Protein AF-A0A978VN31-F1 (afdb_monomer_lite)

Secondary structure (DSSP, 8-state):
----PPP----SSS-----HHHHHH--SHHHHHHHHSS-TTS-SS-IIIIIHHHHHHHHHTT--HHHHHHHHHHTHHHHTTSTTHHHHHHHHHHHHHHHHHTTTS-HHHHHHHHHHHHHHHHHHHHHHHT-THHHHHHHHHHTHHHHHHHHHHHHHHHHHHHHHHHHTSS--------------SS---HHHHHHHHTT---HHHHHHHTTT----GGGTHHHHHHHHHHHHTT--HHHHHHHHHH-GGGGGS-IIIIIHHHHHHHIIIIITTTHHHHHHHH-GGGGTS-IIIIIHHHHHHHHHHH-SHHHHHHHHHH-GGGGTS-HHHHHHHHHHHHHHTT--HHHHHHHHHH-GGGGGS-HHHHHHHHHHHHHTT--TTSHHHHHHHHHHHTS-HHHHHHHHHHHHHTT--HHHHHHHHHH-GGGGGS-HHHHHHHHHIIIIIS---HHHHHH-GGGGGS-IIIIIHHHHHHHHHHHHTTSS-TT--HHHHHHS-HHHHIIIIIGGGTTT-TTHHHHHH-------

Foldseek 3Di:
DDDDDDDDDDDDDDPDPPPVPCVVHVPDLVSVLVVVLDDCVLPDPDCVVRVVVVLVVCVVSPNQLVSSLVSLVVCVVVQPPDPPSVVVSVVVSCVSVVVRPVPPDDPVVVVVVVCVVVVVVVVVVCVVVVDPCVVCVCCVPPPVVVVVVVVVVVVVVVVVVVVVVVVVVPPDDDDDDDDDDDDDPPDQAPQLVCLCPVLVEDSVLSVVLCVVDHDDPVPPVQLNVLVVVVVVQVQDSVLSNLLCSVPVCSSVDDCPPAVVVLLVVCVVLPCGDPNSSLLCSVPVLSSVDDVPPAQVVLLVVLCVLLVDSVLSSQLCSVPVCSSVDPCVVQQVLQLVVLVVLPADSVLSSVCSSPPVVLRRADNVLLNVLLVVLVVLVDHNDDNLSSVSSSLSRVDDPVLLVVLVVLVVVLVDDPVLVSLLCSVGVCLSSDDSVLVVVLSCCVCVVVVDDPVLCSVCSCSSVDDCQLQLVLLVQLVVVCVVLVVDPPPPPSSVLSPDDPVVNCVPRNPVCCVVPVCSVVSSVPRDPDDD

Radius of gyration: 32.2 Å; chains: 1; bounding box: 57×56×111 Å

Sequence (528 aa):
MSNSRILYRSLGFQIKPSYEIPKKYLKTQERVAASVKRPSWLLTSNLEAKLVPNMELLVREGVSDKVVAQFLLSQARMLMKEEGQMALCIKTVKQFVLQSVIQSCSEKKIRRMVDFYMKTAKLELEYIISSPKLINYSFERRIRPRYQVLKLAMQLKNLLSLLQKRFLATSATLSTTSATSQPNPSSSSFTVHFLVNSCGLPLEVALSASKTIQLDRNNAQKPQSLLSFLKSYKFNDTQIAKLISKRPSTLQSRIHNNLGPKFQFLIENGFGGELLPKLILSNTEILSRSLGSHIKPTYKLLKKFLKTEESVVVSVKRASWLLTMDAKAKLVPIMELFVREGVPDERVTHLLLSQPRTFVQNVDRMAVCIKTVKEFGFQPGYSMFTEAVRVKSSMSDSTWNKKVQVFKDLGWSEQDIAYAFVRSPRFLACSEEKIRTTMDFYVNTMKLELKKIVSFPKLFNYSIETRVRPRYRVLKVLVSKGLIKHDIKPVWVFQQTETRFLDNFVLKYVGDVPNLLEIYNAAETKAI

Organism: NCBI:txid714518

InterPro domains:
  IPR003690 Transcription termination factor, mitochondrial/chloroplastic [PF02536] (101-167)
  IPR003690 Transcription termination factor, mitochondrial/chloroplastic [PF02536] (227-438)
  IPR003690 Transcription termination factor, mitochondrial/chloroplastic [PTHR13068] (186-509)
  IPR003690 Transcription termination factor, mitochondrial/chloroplastic [SM00733] (33-64)
  IPR003690 Transcription termination factor, mitochondrial/chloroplastic [SM00733] (93-124)
  IP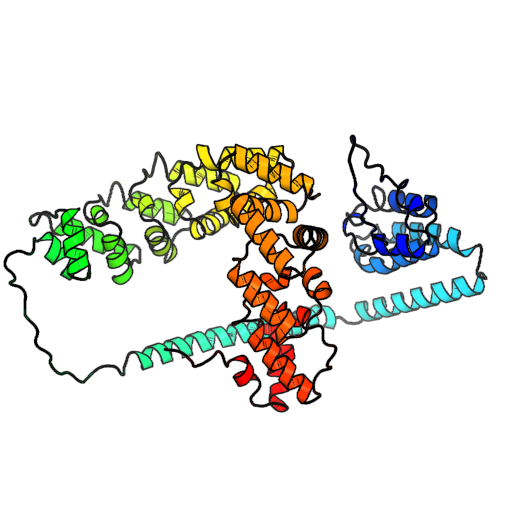R003690 Transcription termination factor, mitochondrial/chloroplastic [SM00733] (125-157)
  IPR003690 Transcription termination factor, mitochondrial/chloroplastic [SM00733] (241-272)
  IPR003690 Transcription termination factor, mitochondrial/chloroplastic [SM00733] (277-308)
  IPR003690 Transcription termination factor, mitochondrial/chloroplastic [SM00733] (313-344)
  IPR003690 Transcription termination factor, mitochondrial/chloroplastic [SM00733] (349-379)
  IPR003690 Transcription termination factor, mitochondrial/chloroplastic [SM00733] (383-413)
  IPR003690 Transcription termination factor, mitochondrial/chloroplastic [SM00733] (418-449)
  IPR003690 Transcription termination factor, mitochondrial/chloroplastic [SM00733] (450-481)
  IPR038538 MTERF superfamily, mitochondrial/chloroplastic [G3DSA:1.25.70.10] (1-177)
  IPR038538 MTERF superfamily, mitochondrial/chloroplastic [G3DSA:1.25.70.10] (293-513)

pLDDT: mean 72.79, std 25.48, range [21.92, 98.19]

Structure (mmCIF, N/CA/C/O backbone):
data_AF-A0A978VN31-F1
#
_entry.id   AF-A0A978VN31-F1
#
loop_
_atom_site.group_PDB
_atom_site.id
_atom_site.type_symbol
_atom_site.label_atom_id
_atom_site.label_alt_id
_atom_site.label_comp_id
_atom_site.label_asym_id
_atom_site.label_entity_id
_atom_site.label_seq_id
_atom_site.pdbx_PDB_ins_code
_atom_site.Cartn_x
_atom_site.Cartn_y
_atom_site.Cartn_z
_atom_site.occupancy
_atom_site.B_iso_or_equiv
_atom_site.auth_seq_id
_atom_site.auth_comp_id
_atom_site.auth_asym_id
_atom_site.auth_atom_id
_atom_site.pdbx_PDB_model_num
ATOM 1 N N . MET A 1 1 ? -17.255 18.767 32.592 1.00 24.97 1 MET A N 1
ATOM 2 C CA . MET A 1 1 ? -16.195 18.535 33.608 1.00 24.97 1 MET A CA 1
ATOM 3 C C . MET A 1 1 ? -16.138 17.027 33.864 1.00 24.97 1 MET A C 1
ATOM 5 O O . MET A 1 1 ? -17.179 16.470 34.142 1.00 24.97 1 MET A O 1
ATOM 9 N N . SER A 1 2 ? -15.074 16.244 33.684 1.00 21.92 2 SER A N 1
ATOM 10 C CA . SER A 1 2 ? -13.632 16.448 33.821 1.00 21.92 2 SER A CA 1
ATOM 11 C C . SER A 1 2 ? -12.879 15.635 32.748 1.00 21.92 2 SER A C 1
ATOM 13 O O . SER A 1 2 ? -13.061 14.428 32.613 1.00 21.92 2 SER A O 1
ATOM 15 N N . ASN A 1 3 ? -12.040 16.329 31.977 1.00 29.91 3 ASN A N 1
ATOM 16 C CA . ASN A 1 3 ? -11.033 15.770 31.079 1.00 29.91 3 ASN A CA 1
ATOM 17 C C . ASN A 1 3 ? -9.716 15.656 31.860 1.00 29.91 3 ASN A C 1
ATOM 19 O O . ASN A 1 3 ? -9.282 16.647 32.440 1.00 29.91 3 ASN A O 1
ATOM 23 N N . SER A 1 4 ? -9.043 14.506 31.835 1.00 23.36 4 SER A N 1
ATOM 24 C CA . SER A 1 4 ? -7.648 14.389 32.285 1.00 23.36 4 SER A CA 1
ATOM 25 C C . SER A 1 4 ? -6.810 13.641 31.243 1.00 23.36 4 SER A C 1
ATOM 27 O O . SER A 1 4 ? -6.730 12.415 31.209 1.00 23.36 4 SER A O 1
ATOM 29 N N . ARG A 1 5 ? -6.194 14.422 30.346 1.00 34.38 5 ARG A N 1
ATOM 30 C CA . ARG A 1 5 ? -5.061 14.023 29.496 1.00 34.38 5 ARG A CA 1
ATOM 31 C C . ARG A 1 5 ? -3.780 14.504 30.181 1.00 34.38 5 ARG A C 1
ATOM 33 O O . ARG A 1 5 ? -3.718 15.659 30.583 1.00 34.38 5 ARG A O 1
ATOM 40 N N . ILE A 1 6 ? -2.775 13.638 30.291 1.00 28.80 6 ILE A N 1
ATOM 41 C CA . ILE A 1 6 ? -1.418 13.994 30.730 1.00 28.80 6 ILE A CA 1
ATOM 42 C C . ILE A 1 6 ? -0.549 14.154 29.472 1.00 28.80 6 ILE A C 1
ATOM 44 O O . ILE A 1 6 ? -0.502 13.252 28.636 1.00 28.80 6 ILE A O 1
ATOM 48 N N . LEU A 1 7 ? 0.089 15.319 29.339 1.00 28.64 7 LEU A N 1
ATOM 49 C CA . LEU A 1 7 ? 1.078 15.699 28.322 1.00 28.64 7 LEU A CA 1
ATOM 50 C C . LEU A 1 7 ? 2.482 15.591 28.950 1.00 28.64 7 LEU A C 1
ATOM 52 O O . LEU A 1 7 ? 2.652 16.012 30.090 1.00 28.64 7 LEU A O 1
ATOM 56 N N . TYR A 1 8 ? 3.487 15.081 28.227 1.00 32.72 8 TYR A N 1
ATOM 57 C CA . TYR A 1 8 ? 4.889 15.049 28.684 1.00 32.72 8 TYR A CA 1
ATOM 58 C C . TYR A 1 8 ? 5.801 15.834 27.715 1.00 32.72 8 TYR A C 1
ATOM 60 O O . TYR A 1 8 ? 5.738 15.618 26.505 1.00 32.72 8 TYR A O 1
ATOM 68 N N . ARG A 1 9 ? 6.652 16.726 28.255 1.00 25.14 9 ARG A N 1
ATOM 69 C CA . ARG A 1 9 ? 7.797 17.406 27.597 1.00 25.14 9 ARG A CA 1
ATOM 70 C C . ARG A 1 9 ? 9.112 16.799 28.121 1.00 25.14 9 ARG A C 1
ATOM 72 O O . ARG A 1 9 ? 9.164 16.428 29.289 1.00 25.14 9 ARG A O 1
ATOM 79 N N . SER A 1 10 ? 10.163 16.728 27.295 1.00 26.11 10 SER A N 1
ATOM 80 C CA . SER A 1 10 ? 11.510 16.272 27.693 1.00 26.11 10 SER A CA 1
ATOM 81 C C . SER A 1 10 ? 12.504 17.428 27.813 1.00 26.11 10 SER A C 1
ATOM 83 O O . SER A 1 10 ? 12.541 18.276 26.923 1.00 26.11 10 SER A O 1
ATOM 85 N N . LEU A 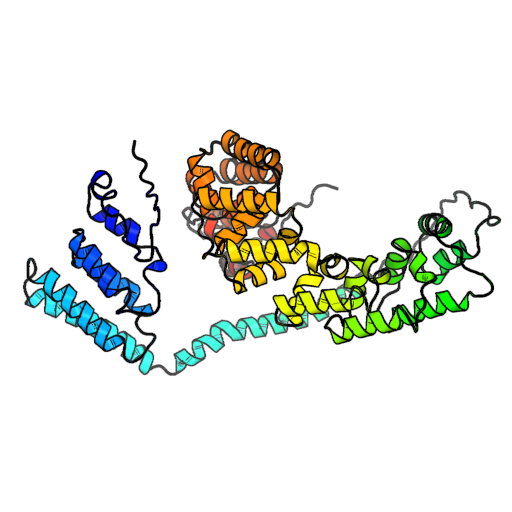1 11 ? 13.391 17.373 28.808 1.00 24.33 11 LEU A N 1
ATOM 86 C CA . LEU A 1 11 ? 14.685 18.062 28.800 1.00 24.33 11 LEU A CA 1
ATOM 87 C C . LEU A 1 11 ? 15.775 17.067 29.243 1.00 24.33 11 LEU A C 1
ATOM 89 O O . LEU A 1 11 ? 15.639 16.458 30.294 1.00 24.33 11 LEU A O 1
ATOM 93 N N . GLY A 1 12 ? 16.796 16.896 28.390 1.00 25.80 12 GLY A N 1
ATOM 94 C CA . GLY A 1 12 ? 18.155 16.384 28.653 1.00 25.80 12 GLY A CA 1
ATOM 95 C C . GLY A 1 12 ? 18.347 15.112 29.493 1.00 25.80 12 GLY A C 1
ATOM 96 O O . GLY A 1 12 ? 18.253 15.180 30.705 1.00 25.80 12 GLY A O 1
ATOM 97 N N . PHE A 1 13 ? 18.716 13.997 28.841 1.00 27.55 13 PHE A N 1
ATOM 98 C CA . PHE A 1 13 ? 19.448 12.792 29.316 1.00 27.55 13 PHE A CA 1
ATOM 99 C C . PHE A 1 13 ? 19.207 12.170 30.719 1.00 27.55 13 PHE A C 1
ATOM 101 O O . PHE A 1 13 ? 19.808 11.151 31.043 1.00 27.55 13 PHE A O 1
ATOM 108 N N . GLN A 1 14 ? 18.230 12.635 31.488 1.00 24.27 14 GLN A N 1
ATOM 109 C CA . GLN A 1 14 ? 17.563 11.922 32.571 1.00 24.27 14 GLN A CA 1
ATOM 110 C C . GLN A 1 14 ? 16.059 12.116 32.374 1.00 24.27 14 GLN A C 1
ATOM 112 O O . GLN A 1 14 ? 15.544 13.229 32.452 1.00 24.27 14 GLN A O 1
ATOM 117 N N . ILE A 1 15 ? 15.319 11.036 32.115 1.00 31.47 15 ILE A N 1
ATOM 118 C CA . ILE A 1 15 ? 13.853 11.096 32.093 1.00 31.47 15 ILE A CA 1
ATOM 119 C C . ILE A 1 15 ? 13.390 11.185 33.550 1.00 31.47 15 ILE A C 1
ATOM 121 O O . ILE A 1 15 ? 13.150 10.165 34.191 1.00 31.47 15 ILE A O 1
ATOM 125 N N . LYS A 1 16 ? 13.269 12.404 34.086 1.00 27.03 16 LYS A N 1
ATOM 126 C CA . LYS A 1 16 ? 12.446 12.645 35.274 1.00 27.03 16 LYS A CA 1
ATOM 127 C C . LYS A 1 16 ? 10.979 12.643 34.835 1.00 27.03 16 LYS A C 1
ATOM 129 O O . LYS A 1 16 ? 10.584 13.498 34.040 1.00 27.03 16 LYS A O 1
ATOM 134 N N . PRO A 1 17 ? 10.143 11.713 35.315 1.00 35.09 17 PRO A N 1
ATOM 135 C CA . PRO A 1 17 ? 8.710 11.829 35.119 1.00 35.09 17 PRO A CA 1
ATOM 136 C C . PRO A 1 17 ? 8.203 13.029 35.930 1.00 35.09 17 PRO A C 1
ATOM 138 O O . PRO A 1 17 ? 8.355 13.093 37.146 1.00 35.09 17 PRO A O 1
ATOM 141 N N . SER A 1 18 ? 7.623 14.010 35.241 1.00 31.25 18 SER A N 1
ATOM 142 C CA . SER A 1 18 ? 6.909 15.122 35.870 1.00 31.25 18 SER A CA 1
ATOM 143 C C . SER A 1 18 ? 5.663 14.570 36.583 1.00 31.25 18 SER A C 1
ATOM 145 O O . SER A 1 18 ? 4.620 14.350 35.965 1.00 31.25 18 SER A O 1
ATOM 147 N N . TYR A 1 19 ? 5.798 14.277 37.879 1.00 37.22 19 TYR A N 1
ATOM 148 C CA . TYR A 1 19 ? 4.722 13.820 38.773 1.00 37.22 19 TYR A CA 1
ATOM 149 C C . TYR A 1 19 ? 4.060 14.960 39.569 1.00 37.22 19 TYR A C 1
ATOM 151 O O . TYR A 1 19 ? 3.156 14.709 40.363 1.00 37.22 19 TYR A O 1
ATOM 159 N N . GLU A 1 20 ? 4.395 16.226 39.308 1.00 32.91 20 GLU A N 1
ATOM 160 C CA . GLU A 1 20 ? 3.710 17.353 39.968 1.00 32.91 20 GLU A CA 1
ATOM 161 C C . GLU A 1 20 ? 2.292 17.617 39.426 1.00 32.91 20 GLU A C 1
ATOM 163 O O . GLU A 1 20 ? 1.470 18.241 40.093 1.00 32.91 20 GLU A O 1
ATOM 168 N N . ILE A 1 21 ? 1.939 17.090 38.249 1.00 33.50 21 ILE A N 1
ATOM 169 C CA . ILE A 1 21 ? 0.628 17.343 37.623 1.00 33.50 21 ILE A CA 1
ATOM 170 C C . ILE A 1 21 ? -0.470 16.345 38.069 1.00 33.50 21 ILE A C 1
ATOM 172 O O . ILE A 1 21 ? -1.597 16.783 38.319 1.00 33.50 21 ILE A O 1
ATOM 176 N N . PRO A 1 22 ? -0.217 15.029 38.244 1.00 35.50 22 PRO A N 1
ATOM 177 C CA . PRO A 1 22 ? -1.240 14.071 38.685 1.00 35.50 22 PRO A CA 1
ATOM 178 C C . PRO A 1 22 ? -1.881 14.387 40.047 1.00 35.50 22 PRO A C 1
ATOM 180 O O . PRO A 1 22 ? -3.084 14.158 40.217 1.00 35.50 22 PRO A O 1
ATOM 183 N N . LYS A 1 23 ? -1.119 14.953 40.995 1.00 35.22 23 LYS A N 1
ATOM 184 C CA . LYS A 1 23 ? -1.600 15.267 42.355 1.00 35.22 23 LYS A CA 1
ATOM 185 C C . LYS A 1 23 ? -2.706 16.325 42.371 1.00 35.22 23 LYS A C 1
ATOM 187 O O . LYS A 1 23 ? -3.660 16.192 43.132 1.00 35.22 23 LYS A O 1
ATOM 192 N N . LYS A 1 24 ? -2.648 17.322 41.480 1.00 35.72 24 LYS A N 1
ATOM 193 C CA . LYS A 1 24 ? -3.636 18.414 41.430 1.00 35.72 24 LYS A CA 1
ATOM 194 C C . LYS A 1 24 ? -4.989 17.992 40.828 1.00 35.72 24 LYS A C 1
ATOM 196 O O . LYS A 1 24 ? -5.999 18.634 41.103 1.00 35.72 24 LYS A O 1
ATOM 201 N N . TYR A 1 25 ? -5.039 16.908 40.040 1.00 34.19 25 TYR A N 1
ATOM 202 C CA . TYR A 1 25 ? -6.221 16.572 39.225 1.00 34.19 25 TYR A CA 1
ATOM 203 C C . TYR A 1 25 ? -6.838 15.182 39.454 1.00 34.19 25 TYR A C 1
ATOM 205 O O . TYR A 1 25 ? -8.009 15.001 39.115 1.00 34.19 25 TYR A O 1
ATOM 213 N N . LEU A 1 26 ? -6.119 14.191 40.002 1.00 38.62 26 LEU A N 1
ATOM 214 C CA . LEU A 1 26 ? -6.627 12.805 40.036 1.00 38.62 26 LEU A CA 1
ATOM 215 C C . LEU A 1 26 ? -7.285 12.357 41.347 1.00 38.62 26 LEU A C 1
ATOM 217 O O . LEU A 1 26 ? -7.940 11.316 41.328 1.00 38.62 26 LEU A O 1
ATOM 221 N N . LYS A 1 27 ? -7.213 13.161 42.417 1.00 41.97 27 LYS A N 1
ATOM 222 C CA . LYS A 1 27 ? -7.945 13.071 43.707 1.00 41.97 27 LYS A CA 1
ATOM 223 C C . LYS A 1 27 ? -8.001 11.708 44.447 1.00 41.97 27 LYS A C 1
ATOM 225 O O . LYS A 1 27 ? -8.407 11.704 45.596 1.00 41.97 27 LYS A O 1
ATOM 230 N N . THR A 1 28 ? -7.612 10.570 43.860 1.00 46.59 28 THR A N 1
ATOM 231 C CA . THR A 1 28 ? -7.725 9.215 44.444 1.00 46.59 28 THR A CA 1
ATOM 232 C C . THR A 1 28 ? -6.612 8.282 43.943 1.00 46.59 28 THR A C 1
ATOM 234 O O . THR A 1 28 ? -6.262 8.292 42.757 1.00 46.59 28 THR A O 1
ATOM 237 N N . GLN A 1 29 ? -6.077 7.447 44.841 1.00 42.94 29 GLN A N 1
ATOM 238 C CA . GLN A 1 29 ? -4.960 6.517 44.588 1.00 42.94 29 GLN A CA 1
ATOM 239 C C . GLN A 1 29 ? -5.272 5.467 43.498 1.00 42.94 29 GLN A C 1
ATOM 241 O O . GLN A 1 29 ? -4.395 5.072 42.728 1.00 42.94 29 GLN A O 1
ATOM 246 N N . GLU A 1 30 ? -6.535 5.064 43.345 1.00 41.72 30 GLU A N 1
ATOM 247 C CA . GLU A 1 30 ? -6.965 4.049 42.366 1.00 41.72 30 GLU A CA 1
ATOM 248 C C . GLU A 1 30 ? -6.892 4.539 40.913 1.00 41.72 30 GLU A C 1
ATOM 250 O O . GLU A 1 30 ? -6.653 3.753 39.990 1.00 41.72 30 GLU A O 1
ATOM 255 N N . ARG A 1 31 ? -7.047 5.850 40.692 1.00 42.59 31 ARG A N 1
ATOM 256 C CA . ARG A 1 31 ? -6.961 6.460 39.355 1.00 42.59 31 ARG A CA 1
ATOM 257 C C . ARG A 1 31 ? -5.521 6.590 38.866 1.00 42.59 31 ARG A C 1
ATOM 259 O O . ARG A 1 31 ? -5.285 6.463 37.665 1.00 42.59 31 ARG A O 1
ATOM 266 N N . VAL A 1 32 ? -4.572 6.765 39.785 1.00 44.03 32 VAL A N 1
ATOM 267 C CA . VAL A 1 32 ? -3.129 6.708 39.500 1.00 44.03 32 VAL A CA 1
ATOM 268 C C . VAL A 1 32 ? -2.705 5.265 39.193 1.00 44.03 32 VAL A C 1
ATOM 270 O O . VAL A 1 32 ? -1.976 5.023 38.239 1.00 44.03 32 VAL A O 1
ATOM 273 N N . ALA A 1 33 ? -3.246 4.270 39.902 1.00 42.09 33 ALA A N 1
ATOM 274 C CA . ALA A 1 33 ? -2.972 2.858 39.615 1.00 42.09 33 ALA A CA 1
ATOM 275 C C . ALA A 1 33 ? -3.532 2.386 38.253 1.00 42.09 33 ALA A C 1
ATOM 277 O O . ALA A 1 33 ? -2.932 1.557 37.561 1.00 42.09 33 ALA A O 1
ATOM 278 N N . ALA A 1 34 ? -4.686 2.913 37.831 1.00 42.12 34 ALA A N 1
ATOM 279 C CA . ALA A 1 34 ? -5.327 2.544 36.568 1.00 42.12 34 ALA A CA 1
ATOM 280 C C . ALA A 1 34 ? -4.577 3.048 35.318 1.00 42.12 34 ALA A C 1
ATOM 282 O O . ALA A 1 34 ? -4.634 2.389 34.274 1.00 42.12 34 ALA A O 1
ATOM 283 N N . SER A 1 35 ? -3.854 4.170 35.407 1.00 40.75 35 SER A N 1
ATOM 284 C CA . SER A 1 35 ? -3.041 4.709 34.305 1.00 40.75 35 SER A CA 1
ATOM 285 C C . SER A 1 35 ? -1.713 3.961 34.113 1.00 40.75 35 SER A C 1
ATOM 287 O O . SER A 1 35 ? -1.166 3.967 33.009 1.00 40.75 35 SER A O 1
ATOM 289 N N . VAL A 1 36 ? -1.245 3.242 35.140 1.00 41.97 36 VAL A N 1
ATOM 290 C CA . VAL A 1 36 ? -0.005 2.438 35.128 1.00 41.97 36 VAL A CA 1
ATOM 291 C C . VAL A 1 36 ? -0.245 0.983 34.681 1.00 41.97 36 VAL A C 1
ATOM 293 O O . VAL A 1 36 ? 0.671 0.313 34.220 1.00 41.97 36 VAL A O 1
ATOM 296 N N . LYS A 1 37 ? -1.491 0.484 34.695 1.00 39.62 37 LYS A N 1
ATOM 297 C CA . LYS A 1 37 ? -1.844 -0.921 34.368 1.00 39.62 37 LYS A CA 1
ATOM 298 C C . LYS A 1 37 ? -1.571 -1.392 32.928 1.00 39.62 37 LYS A C 1
ATOM 300 O O . LYS A 1 37 ? -1.815 -2.558 32.624 1.00 39.62 37 LYS A O 1
ATOM 305 N N . ARG A 1 38 ? -1.172 -0.514 32.004 1.00 40.31 38 ARG A N 1
ATOM 306 C CA . ARG A 1 38 ? -1.146 -0.819 30.559 1.00 40.31 38 ARG A CA 1
ATOM 307 C C . ARG A 1 38 ? 0.086 -0.454 29.733 1.00 40.31 38 ARG A C 1
ATOM 309 O O . ARG A 1 38 ? 0.093 -0.888 28.578 1.00 40.31 38 ARG A O 1
ATOM 316 N N . PRO A 1 39 ? 1.115 0.270 30.193 1.00 41.06 39 PRO A N 1
ATOM 317 C CA . PRO A 1 39 ? 2.236 0.501 29.313 1.00 41.06 39 PRO A CA 1
ATOM 318 C C . PRO A 1 39 ? 3.280 -0.610 29.393 1.00 41.06 39 PRO A C 1
ATOM 320 O O . PRO A 1 39 ? 3.926 -0.830 30.411 1.00 41.06 39 PRO A O 1
ATOM 323 N N . SER A 1 40 ? 3.537 -1.212 28.239 1.00 37.03 40 SER A N 1
ATOM 324 C CA . SER A 1 40 ? 4.703 -2.043 27.937 1.00 37.03 40 SER A CA 1
ATOM 325 C C . SER A 1 40 ? 6.059 -1.326 28.099 1.00 37.03 40 SER A C 1
ATOM 327 O O . SER A 1 40 ? 7.085 -1.936 27.834 1.00 37.03 40 SER A O 1
ATOM 329 N N . TRP A 1 41 ? 6.102 -0.044 28.498 1.00 43.28 41 TRP A N 1
ATOM 330 C CA . TRP A 1 41 ? 7.348 0.720 28.674 1.00 43.28 41 TRP A CA 1
ATOM 331 C C . TRP A 1 41 ? 7.983 0.580 30.063 1.00 43.28 41 TRP A C 1
ATOM 333 O O . TRP A 1 41 ? 9.176 0.839 30.184 1.00 43.28 41 TRP A O 1
ATOM 343 N N . LEU A 1 42 ? 7.252 0.088 31.075 1.00 40.41 42 LEU A N 1
ATOM 344 C CA . LEU A 1 42 ? 7.873 -0.386 32.326 1.00 40.41 42 LEU A CA 1
ATOM 345 C C . LEU A 1 42 ? 8.685 -1.683 32.104 1.00 40.41 42 LEU A C 1
ATOM 347 O O . LEU A 1 42 ? 9.397 -2.138 32.990 1.00 40.41 42 LEU A O 1
ATOM 351 N N . LEU A 1 43 ? 8.536 -2.294 30.923 1.00 45.44 43 LEU A N 1
ATOM 352 C CA . LEU A 1 43 ? 8.860 -3.682 30.612 1.00 45.44 43 LEU A CA 1
ATOM 353 C C . LEU A 1 43 ? 9.938 -3.767 29.519 1.00 45.44 43 LEU A C 1
ATOM 355 O O . LEU A 1 43 ? 9.700 -4.283 28.428 1.00 45.44 43 LEU A O 1
ATOM 359 N N . THR A 1 44 ? 11.140 -3.271 29.814 1.00 44.09 44 THR A N 1
ATOM 360 C CA . THR A 1 44 ? 12.357 -3.743 29.124 1.00 44.09 44 THR A CA 1
ATOM 361 C C . THR A 1 44 ? 13.150 -4.643 30.067 1.00 44.09 44 THR A C 1
ATOM 363 O O . THR A 1 44 ? 13.083 -4.439 31.274 1.00 44.09 44 THR A O 1
ATOM 366 N N . SER A 1 45 ? 13.895 -5.599 29.510 1.00 42.69 45 SER A N 1
ATOM 367 C CA . SER A 1 45 ? 14.568 -6.761 30.127 1.00 42.69 45 SER A CA 1
ATOM 368 C C . SER A 1 45 ? 15.610 -6.497 31.231 1.00 42.69 45 SER A C 1
ATOM 370 O O . SER A 1 45 ? 16.412 -7.375 31.522 1.00 42.69 45 SER A O 1
ATOM 372 N N . ASN A 1 46 ? 15.627 -5.322 31.862 1.00 50.28 46 ASN A N 1
ATOM 373 C CA . ASN A 1 46 ? 16.593 -4.986 32.904 1.00 50.28 46 ASN A CA 1
ATOM 374 C C . ASN A 1 46 ? 15.873 -4.554 34.197 1.00 50.28 46 ASN A C 1
ATOM 376 O O . ASN A 1 46 ? 15.386 -3.422 34.302 1.00 50.28 46 ASN A O 1
ATOM 380 N N . LEU A 1 47 ? 15.785 -5.491 35.152 1.00 49.03 47 LEU A N 1
ATOM 381 C CA . LEU A 1 47 ? 15.145 -5.317 36.463 1.00 49.03 47 LEU A CA 1
ATOM 382 C C . LEU A 1 47 ? 15.790 -4.183 37.277 1.00 49.03 47 LEU A C 1
ATOM 384 O O . LEU A 1 47 ? 15.076 -3.334 37.810 1.00 49.03 47 LEU A O 1
ATOM 388 N N . GLU A 1 48 ? 17.120 -4.152 37.348 1.00 46.84 48 GLU A N 1
ATOM 389 C CA . GLU A 1 48 ? 17.873 -3.203 38.179 1.00 46.84 48 GLU A CA 1
ATOM 390 C C . GLU A 1 48 ? 17.843 -1.787 37.607 1.00 46.84 48 GLU A C 1
ATOM 392 O O . GLU A 1 48 ? 17.580 -0.830 38.329 1.00 46.84 48 GLU A O 1
ATOM 397 N N . ALA A 1 49 ? 18.036 -1.636 36.295 1.00 47.66 49 ALA A N 1
ATOM 398 C CA . ALA A 1 49 ? 18.158 -0.313 35.686 1.00 47.66 49 ALA A CA 1
ATOM 399 C C . ALA A 1 49 ? 16.816 0.418 35.519 1.00 47.66 49 ALA A C 1
ATOM 401 O O . ALA A 1 49 ? 16.804 1.625 35.275 1.00 47.66 49 ALA A O 1
ATOM 402 N N . LYS A 1 50 ? 15.678 -0.295 35.569 1.00 50.84 50 LYS A N 1
ATOM 403 C CA . LYS A 1 50 ? 14.368 0.306 35.264 1.00 50.84 50 LYS A CA 1
ATOM 404 C C . LYS A 1 50 ? 13.222 -0.117 36.163 1.00 50.84 50 LYS A C 1
ATOM 406 O O . LYS A 1 50 ? 12.348 0.710 36.400 1.00 50.84 50 LYS A O 1
ATOM 411 N N . LEU A 1 51 ? 13.156 -1.361 36.630 1.00 50.34 51 LEU A N 1
ATOM 412 C CA . LEU A 1 51 ? 11.987 -1.808 37.388 1.00 50.34 51 LEU A CA 1
ATOM 413 C C . LEU A 1 51 ? 12.035 -1.282 38.827 1.00 50.34 51 LEU A C 1
ATOM 415 O O . LEU A 1 51 ? 11.077 -0.650 39.265 1.00 50.34 51 LEU A O 1
ATOM 419 N N . VAL A 1 52 ? 13.168 -1.468 39.511 1.00 52.47 52 VAL A N 1
ATOM 420 C CA . VAL A 1 52 ? 13.366 -1.035 40.906 1.00 52.47 52 VAL A CA 1
ATOM 421 C C . VAL A 1 52 ? 13.236 0.490 41.070 1.00 52.47 52 VAL A C 1
ATOM 423 O O . VAL A 1 52 ? 12.391 0.908 41.864 1.00 52.47 52 VAL A O 1
ATOM 426 N N . PRO A 1 53 ? 13.898 1.344 40.258 1.00 53.72 53 PRO A N 1
ATOM 427 C CA . PRO A 1 53 ? 13.765 2.798 40.393 1.00 53.72 53 PRO A CA 1
ATOM 428 C C . PRO A 1 53 ? 12.341 3.302 40.121 1.00 53.72 53 PRO A C 1
ATOM 430 O O . PRO A 1 53 ? 11.878 4.251 40.747 1.00 53.72 53 PRO A O 1
ATOM 433 N N . ASN A 1 54 ? 11.609 2.657 39.204 1.00 51.66 54 ASN A N 1
ATOM 434 C CA . ASN A 1 54 ? 10.212 3.006 38.937 1.00 51.66 54 ASN A CA 1
ATOM 435 C C . ASN A 1 54 ? 9.276 2.573 40.077 1.00 51.66 54 ASN A C 1
ATOM 437 O O . ASN A 1 54 ? 8.248 3.213 40.286 1.00 51.66 54 ASN A O 1
ATOM 441 N N . MET A 1 55 ? 9.606 1.509 40.813 1.00 55.22 55 MET A N 1
ATOM 442 C CA . MET A 1 55 ? 8.820 1.026 41.956 1.00 55.22 55 MET A CA 1
ATOM 443 C C . MET A 1 55 ? 9.018 1.887 43.192 1.00 55.22 55 MET A C 1
ATOM 445 O O . MET A 1 55 ? 8.031 2.310 43.790 1.00 55.22 55 MET A O 1
ATOM 449 N N . GLU A 1 56 ? 10.268 2.209 43.519 1.00 55.69 56 GLU A N 1
ATOM 450 C CA . GLU A 1 56 ? 10.599 3.141 44.602 1.00 55.69 56 GLU A CA 1
ATOM 451 C C . GLU A 1 56 ? 9.937 4.500 44.371 1.00 55.69 56 GLU A C 1
ATOM 453 O O . GLU A 1 56 ? 9.388 5.101 45.291 1.00 55.69 56 GLU A O 1
ATOM 458 N N . LEU A 1 57 ? 9.891 4.944 43.116 1.00 49.94 57 LEU A N 1
ATOM 459 C CA . LEU A 1 57 ? 9.198 6.161 42.728 1.00 49.94 57 LEU A CA 1
ATOM 460 C C . LEU A 1 57 ? 7.674 6.068 42.918 1.00 49.94 57 LEU A C 1
ATOM 462 O O . LEU A 1 57 ? 7.074 7.012 43.418 1.00 49.94 57 LEU A O 1
ATOM 466 N N . LEU A 1 58 ? 7.031 4.952 42.557 1.00 50.75 58 LEU A N 1
ATOM 467 C CA . LEU A 1 58 ? 5.585 4.768 42.765 1.00 50.75 58 LEU A CA 1
ATOM 468 C C . LEU A 1 58 ? 5.214 4.781 44.254 1.00 50.75 58 LEU A C 1
ATOM 470 O O . LEU A 1 58 ? 4.211 5.394 44.624 1.00 50.75 58 LEU A O 1
ATOM 474 N N . VAL A 1 59 ? 6.038 4.151 45.093 1.00 53.19 59 VAL A N 1
ATOM 475 C CA . VAL A 1 59 ? 5.877 4.167 46.553 1.00 53.19 59 VAL A CA 1
ATOM 476 C C . VAL A 1 59 ? 6.099 5.578 47.106 1.00 53.19 59 VAL A C 1
ATOM 478 O O . VAL A 1 59 ? 5.262 6.079 47.857 1.00 53.19 59 VAL A O 1
ATOM 481 N N . ARG A 1 60 ? 7.147 6.284 46.655 1.00 49.75 60 ARG A N 1
ATOM 482 C CA . ARG A 1 60 ? 7.419 7.685 47.034 1.00 49.75 60 ARG A CA 1
ATOM 483 C C . ARG A 1 60 ? 6.288 8.644 46.646 1.00 49.75 60 ARG A C 1
ATOM 485 O O . ARG A 1 60 ? 6.042 9.625 47.342 1.00 49.75 60 ARG A O 1
ATOM 492 N N . GLU A 1 61 ? 5.575 8.353 45.559 1.00 45.62 61 GLU A N 1
ATOM 493 C CA . GLU A 1 61 ? 4.418 9.127 45.093 1.00 45.62 61 GLU A CA 1
ATOM 494 C C . GLU A 1 61 ? 3.078 8.682 45.721 1.00 45.62 61 GLU A C 1
ATOM 496 O O . GLU A 1 61 ? 2.010 9.163 45.327 1.00 45.62 61 GLU A O 1
ATOM 501 N N . GLY A 1 62 ? 3.113 7.812 46.737 1.00 46.12 62 GLY A N 1
ATOM 502 C CA . GLY A 1 62 ? 1.957 7.470 47.570 1.00 46.12 62 GLY A CA 1
ATOM 503 C C . GLY A 1 62 ? 1.042 6.387 46.995 1.00 46.12 62 GLY A C 1
ATOM 504 O O . GLY A 1 62 ? -0.118 6.286 47.409 1.00 46.12 62 GLY A O 1
ATOM 505 N N . VAL A 1 63 ? 1.523 5.587 46.038 1.00 48.72 63 VAL A N 1
ATOM 506 C CA . VAL A 1 63 ? 0.853 4.345 45.625 1.00 48.72 63 VAL A CA 1
ATOM 507 C C . VAL A 1 63 ? 1.101 3.298 46.701 1.00 48.72 63 VAL A C 1
ATOM 509 O O . VAL A 1 63 ? 2.246 3.045 47.055 1.00 48.72 63 VAL A O 1
ATOM 512 N N . SER A 1 64 ? 0.037 2.673 47.215 1.00 50.19 64 SER A N 1
ATOM 513 C CA . SER A 1 64 ? 0.202 1.690 48.284 1.00 50.19 64 SER A CA 1
ATOM 514 C C . SER A 1 64 ? 1.028 0.497 47.816 1.00 50.19 64 SER A C 1
ATOM 516 O O . SER A 1 64 ? 0.824 -0.043 46.723 1.00 50.19 64 SER A O 1
ATOM 518 N N . ASP A 1 65 ? 1.915 0.036 48.688 1.00 50.62 65 ASP A N 1
ATOM 519 C CA . ASP A 1 65 ? 2.786 -1.108 48.431 1.00 50.62 65 ASP A CA 1
ATOM 520 C C . ASP A 1 65 ? 1.987 -2.361 48.021 1.00 50.62 65 ASP A C 1
ATOM 522 O O . ASP A 1 65 ? 2.427 -3.143 47.181 1.00 50.62 65 ASP A O 1
ATOM 526 N N . LYS A 1 66 ? 0.741 -2.506 48.505 1.00 48.06 66 LYS A N 1
ATOM 527 C CA . LYS A 1 66 ? -0.207 -3.554 48.083 1.00 48.06 66 LYS A CA 1
ATOM 528 C C . LYS A 1 66 ? -0.535 -3.493 46.586 1.00 48.06 66 LYS A C 1
ATOM 530 O O . LYS A 1 66 ? -0.632 -4.531 45.931 1.00 48.06 66 LYS A O 1
ATOM 535 N N . VAL A 1 67 ? -0.732 -2.296 46.037 1.00 49.31 67 VAL A N 1
ATOM 536 C CA . VAL A 1 67 ? -1.030 -2.086 44.612 1.00 49.31 67 VAL A CA 1
ATOM 537 C C . VAL A 1 67 ? 0.220 -2.311 43.762 1.00 49.31 67 VAL A C 1
ATOM 539 O O . VAL A 1 67 ? 0.130 -2.937 42.703 1.00 49.31 67 VAL A O 1
ATOM 542 N N . VAL A 1 68 ? 1.385 -1.878 44.248 1.00 52.44 68 VAL A N 1
ATOM 543 C CA . VAL A 1 68 ? 2.683 -2.150 43.608 1.00 52.44 68 VAL A CA 1
ATOM 544 C C . VAL A 1 68 ? 2.968 -3.661 43.580 1.00 52.44 68 VAL A C 1
ATOM 546 O O . VAL A 1 68 ? 3.329 -4.208 42.536 1.00 52.44 68 VAL A O 1
ATOM 549 N N . ALA A 1 69 ? 2.686 -4.374 44.673 1.00 50.97 69 ALA A N 1
ATOM 550 C CA . ALA A 1 69 ? 2.821 -5.828 44.768 1.00 50.97 69 ALA A CA 1
ATOM 551 C C . ALA A 1 69 ? 1.839 -6.586 43.853 1.00 50.97 69 ALA A C 1
ATOM 553 O O . ALA A 1 69 ? 2.223 -7.546 43.186 1.00 50.97 69 ALA A O 1
ATOM 554 N N . GLN A 1 70 ? 0.578 -6.148 43.751 1.00 49.91 70 GLN A N 1
ATOM 555 C CA . GLN A 1 70 ? -0.384 -6.730 42.801 1.00 49.91 70 GLN A CA 1
ATOM 556 C C . GLN A 1 70 ? 0.035 -6.518 41.342 1.00 49.91 70 GLN A C 1
ATOM 558 O O . GLN A 1 70 ? -0.170 -7.400 40.502 1.00 49.91 70 GLN A O 1
ATOM 563 N N . PHE A 1 71 ? 0.636 -5.366 41.033 1.00 52.88 71 PHE A N 1
ATOM 564 C CA . PHE A 1 71 ? 1.193 -5.097 39.713 1.00 52.88 71 PHE A CA 1
ATOM 565 C C . PHE A 1 71 ? 2.324 -6.083 39.390 1.00 52.88 71 PHE A C 1
ATOM 567 O O . PHE A 1 71 ? 2.254 -6.747 38.355 1.00 52.88 71 PHE A O 1
ATOM 574 N N . LEU A 1 72 ? 3.275 -6.272 40.310 1.00 50.47 72 LEU A N 1
ATOM 575 C CA . LEU A 1 72 ? 4.357 -7.263 40.211 1.00 50.47 72 LEU A CA 1
ATOM 576 C C . LEU A 1 72 ? 3.839 -8.690 39.969 1.00 50.47 72 LEU A C 1
ATOM 578 O O . LEU A 1 72 ? 4.246 -9.349 39.011 1.00 50.47 72 LEU A O 1
ATOM 582 N N . LEU A 1 73 ? 2.883 -9.143 40.785 1.00 49.25 73 LEU A N 1
ATOM 583 C CA . LEU A 1 73 ? 2.306 -10.490 40.698 1.00 49.25 73 LEU A CA 1
ATOM 584 C C . LEU A 1 73 ? 1.586 -10.740 39.365 1.00 49.25 73 LEU A C 1
ATOM 586 O O . LEU A 1 73 ? 1.702 -11.821 38.789 1.00 49.25 73 LEU A O 1
ATOM 590 N N . SER A 1 74 ? 0.898 -9.730 38.821 1.00 48.53 74 SER A N 1
ATOM 591 C CA . SER A 1 74 ? 0.221 -9.842 37.519 1.00 48.53 74 SER A CA 1
ATOM 592 C C . SER A 1 74 ? 1.182 -10.034 36.335 1.00 48.53 74 SER A C 1
ATOM 594 O O . SER A 1 74 ? 0.749 -10.451 35.259 1.00 48.53 74 SER A O 1
ATOM 596 N N . GLN A 1 75 ? 2.473 -9.740 36.529 1.00 48.53 75 GLN A N 1
ATOM 597 C CA . GLN A 1 75 ? 3.516 -9.791 35.500 1.00 48.53 75 GLN A CA 1
ATOM 598 C C . GLN A 1 75 ? 4.534 -10.925 35.715 1.00 48.53 75 GLN A C 1
ATOM 600 O O . GLN A 1 75 ? 5.451 -11.071 34.905 1.00 48.53 75 GLN A O 1
ATOM 605 N N . ALA A 1 76 ? 4.343 -11.777 36.735 1.00 44.53 76 ALA A N 1
ATOM 606 C CA . ALA A 1 76 ? 5.254 -12.867 37.103 1.00 44.53 76 ALA A CA 1
ATOM 607 C C . ALA A 1 76 ? 5.634 -13.777 35.916 1.00 44.53 76 ALA A C 1
ATOM 609 O O . ALA A 1 76 ? 6.791 -14.154 35.777 1.00 44.53 76 ALA A O 1
ATOM 610 N N . ARG A 1 77 ? 4.709 -14.031 34.976 1.00 42.34 77 ARG A N 1
ATOM 611 C CA . ARG A 1 77 ? 4.965 -14.828 33.756 1.00 42.34 77 ARG A CA 1
ATOM 612 C C . ARG A 1 77 ? 6.054 -14.268 32.830 1.00 42.34 77 ARG A C 1
ATOM 614 O O . ARG A 1 77 ? 6.642 -15.047 32.088 1.00 42.34 77 ARG A O 1
ATOM 621 N N . MET A 1 78 ? 6.298 -12.954 32.811 1.00 44.81 78 MET A N 1
ATOM 622 C CA . MET A 1 78 ? 7.335 -12.355 31.951 1.00 44.81 78 MET A CA 1
ATOM 623 C C . MET A 1 78 ? 8.723 -12.349 32.595 1.00 44.81 78 MET A C 1
ATOM 625 O O . MET A 1 78 ? 9.715 -12.333 31.876 1.00 44.81 78 MET A O 1
ATOM 629 N N . LEU A 1 79 ? 8.778 -12.406 33.927 1.00 42.62 79 LEU A N 1
ATOM 630 C CA . LEU A 1 79 ? 10.007 -12.417 34.728 1.00 42.62 79 LEU A CA 1
ATOM 631 C C . LEU A 1 79 ? 10.627 -13.829 34.820 1.00 42.62 79 LEU A C 1
ATOM 633 O O . LEU A 1 79 ? 11.741 -13.988 35.296 1.00 42.62 79 LEU A O 1
ATOM 637 N N . MET A 1 80 ? 9.913 -14.850 34.325 1.00 44.31 80 MET A N 1
ATOM 638 C CA . MET A 1 80 ? 10.280 -16.276 34.367 1.00 44.31 80 MET A CA 1
ATOM 639 C C . MET A 1 80 ? 11.105 -16.749 33.151 1.00 44.31 80 MET A C 1
ATOM 641 O O . MET A 1 80 ? 11.206 -17.949 32.918 1.00 44.31 80 MET A O 1
ATOM 645 N N . LYS A 1 81 ? 11.622 -15.834 32.315 1.00 43.28 81 LYS A N 1
ATOM 646 C CA . LYS A 1 81 ? 12.317 -16.181 31.057 1.00 43.28 81 LYS A CA 1
ATOM 647 C C . LYS A 1 81 ? 13.838 -16.332 31.166 1.00 43.28 81 LYS A C 1
ATOM 649 O O . LYS A 1 81 ? 14.426 -16.842 30.221 1.00 43.28 81 LYS A O 1
ATOM 654 N N . GLU A 1 82 ? 14.455 -15.925 32.273 1.00 45.41 82 GLU A N 1
ATOM 655 C CA . GLU A 1 82 ? 15.907 -16.018 32.482 1.00 45.41 82 GLU A CA 1
ATOM 656 C C . GLU A 1 82 ? 16.212 -16.632 33.859 1.00 45.41 82 GLU A C 1
ATOM 658 O O . GLU A 1 82 ? 15.837 -16.078 34.899 1.00 45.41 82 GLU A O 1
ATOM 663 N N . GLU A 1 83 ? 16.882 -17.789 33.872 1.00 40.16 83 GLU A N 1
ATOM 664 C CA . GLU A 1 83 ? 17.438 -18.382 35.094 1.00 40.16 83 GLU A CA 1
ATOM 665 C C . GLU A 1 83 ? 18.480 -17.425 35.694 1.00 40.16 83 GLU A C 1
ATOM 667 O O . GLU A 1 83 ? 19.385 -16.962 35.009 1.00 40.16 83 GLU A O 1
ATOM 672 N N . GLY A 1 84 ? 18.304 -17.068 36.970 1.00 48.28 84 GLY A N 1
ATOM 673 C CA . GLY A 1 84 ? 19.091 -16.047 37.679 1.00 48.28 84 GLY A CA 1
ATOM 674 C C . GLY A 1 84 ? 18.272 -14.822 38.107 1.00 48.28 84 GLY A C 1
ATOM 675 O O . GLY A 1 84 ? 18.433 -14.335 39.226 1.00 48.28 84 GLY A O 1
ATOM 676 N N . GLN A 1 85 ? 17.291 -14.389 37.306 1.00 48.16 85 GLN A N 1
ATOM 677 C CA . GLN A 1 85 ? 16.417 -13.255 37.662 1.00 48.16 85 GLN A CA 1
ATOM 678 C C . GLN A 1 85 ? 15.309 -13.629 38.665 1.00 48.16 85 GLN A C 1
ATOM 680 O O . GLN A 1 85 ? 14.725 -12.759 39.315 1.00 48.16 85 GLN A O 1
ATOM 685 N N . MET A 1 86 ? 15.041 -14.928 38.838 1.00 43.75 86 MET A N 1
ATOM 686 C CA . MET A 1 86 ? 14.010 -15.446 39.743 1.00 43.75 86 MET A CA 1
ATOM 687 C C . MET A 1 86 ? 14.343 -15.194 41.220 1.00 43.75 86 MET A C 1
ATOM 689 O O . MET A 1 86 ? 13.481 -14.749 41.975 1.00 43.75 86 MET A O 1
ATOM 693 N N . ALA A 1 87 ? 15.597 -15.404 41.632 1.00 47.78 87 ALA A N 1
ATOM 694 C CA . ALA A 1 87 ? 16.034 -15.162 43.009 1.00 47.78 87 ALA A CA 1
ATOM 695 C C . ALA A 1 87 ? 15.995 -13.666 43.366 1.00 47.78 87 ALA A C 1
ATOM 697 O O . ALA A 1 87 ? 15.535 -13.299 44.450 1.00 47.78 87 ALA A O 1
ATOM 698 N N . LEU A 1 88 ? 16.401 -12.801 42.429 1.00 50.50 88 LEU A N 1
ATOM 699 C CA . LEU A 1 88 ? 16.356 -11.348 42.582 1.00 50.50 88 LEU A CA 1
ATOM 700 C C . LEU A 1 88 ? 14.911 -10.839 42.644 1.00 50.50 88 LEU A C 1
ATOM 702 O O . LEU A 1 88 ? 14.568 -10.086 43.548 1.00 50.50 88 LEU A O 1
ATOM 706 N N . CYS A 1 89 ? 14.031 -11.327 41.765 1.00 48.25 89 CYS A N 1
ATOM 707 C CA . CYS A 1 89 ? 12.613 -10.977 41.783 1.00 48.25 89 CYS A CA 1
ATOM 708 C C . CYS A 1 89 ? 11.924 -11.423 43.083 1.00 48.25 89 CYS A C 1
ATOM 710 O O . CYS A 1 89 ? 11.200 -10.638 43.693 1.00 48.25 89 CYS A O 1
ATOM 712 N N . ILE A 1 90 ? 12.198 -12.643 43.561 1.00 47.22 90 ILE A N 1
ATOM 713 C CA . ILE A 1 90 ? 11.693 -13.134 44.852 1.00 47.22 90 ILE A CA 1
ATOM 714 C C . ILE A 1 90 ? 12.210 -12.262 46.004 1.00 47.22 90 ILE A C 1
ATOM 716 O O . ILE A 1 90 ? 11.436 -11.932 46.902 1.00 47.22 90 ILE A O 1
ATOM 720 N N . LYS A 1 91 ? 13.485 -11.854 45.979 1.00 52.91 91 LYS A N 1
ATOM 721 C CA . LYS A 1 91 ? 14.079 -10.955 46.981 1.00 52.91 91 LYS A CA 1
ATOM 722 C C . LYS A 1 91 ? 13.411 -9.573 46.967 1.00 52.91 91 LYS A C 1
ATOM 724 O O . LYS A 1 91 ? 12.994 -9.110 48.023 1.00 52.91 91 LYS A O 1
ATOM 729 N N . THR A 1 92 ? 13.216 -8.966 45.796 1.00 49.97 92 THR A N 1
ATOM 730 C CA . THR A 1 92 ? 12.570 -7.650 45.630 1.00 49.97 92 THR A CA 1
ATOM 731 C C . THR A 1 92 ? 11.086 -7.680 46.005 1.00 49.97 92 THR A C 1
ATOM 733 O O . THR A 1 92 ? 10.614 -6.803 46.725 1.00 49.97 92 THR A O 1
ATOM 736 N N . VAL A 1 93 ? 10.342 -8.713 45.594 1.00 48.41 93 VAL A N 1
ATOM 737 C CA . VAL A 1 93 ? 8.933 -8.890 45.985 1.00 48.41 93 VAL A CA 1
ATOM 738 C C . VAL A 1 93 ? 8.823 -9.101 47.494 1.00 48.41 93 VAL A C 1
ATOM 740 O O . VAL A 1 93 ? 7.971 -8.480 48.120 1.00 48.41 93 VAL A O 1
ATOM 743 N N . LYS A 1 94 ? 9.702 -9.909 48.105 1.00 46.94 94 LYS A N 1
ATOM 744 C CA . LYS A 1 94 ? 9.750 -10.062 49.568 1.00 46.94 94 LYS A CA 1
ATOM 745 C C . LYS A 1 94 ? 10.045 -8.734 50.263 1.00 46.94 94 LYS A C 1
ATOM 747 O O . LYS A 1 94 ? 9.371 -8.429 51.235 1.00 46.94 94 LYS A O 1
ATOM 752 N N . GLN A 1 95 ? 10.980 -7.934 49.757 1.00 52.31 95 GLN A N 1
ATOM 753 C CA . GLN A 1 95 ? 11.362 -6.649 50.350 1.00 52.31 95 GLN A CA 1
ATOM 754 C C . GLN A 1 95 ? 10.205 -5.631 50.340 1.00 52.31 95 GLN A C 1
ATOM 756 O O . GLN A 1 95 ? 9.910 -5.039 51.375 1.00 52.31 95 GLN A O 1
ATOM 761 N N . PHE A 1 96 ? 9.476 -5.513 49.223 1.00 47.84 96 PHE A N 1
ATOM 762 C CA . PHE A 1 96 ? 8.317 -4.613 49.119 1.00 47.84 96 PHE A CA 1
ATOM 763 C C . PHE A 1 96 ? 7.068 -5.137 49.846 1.00 47.84 96 PHE A C 1
ATOM 765 O O . PHE A 1 96 ? 6.344 -4.354 50.458 1.00 47.84 96 PHE A O 1
ATOM 772 N N . VAL A 1 97 ? 6.815 -6.452 49.824 1.00 42.22 97 VAL A N 1
ATOM 773 C CA . VAL A 1 97 ? 5.681 -7.073 50.536 1.00 42.22 97 VAL A CA 1
ATOM 774 C C . VAL A 1 97 ? 5.905 -7.076 52.054 1.00 42.22 97 VAL A C 1
ATOM 776 O O . VAL A 1 97 ? 4.946 -6.901 52.802 1.00 42.22 97 VAL A O 1
ATOM 779 N N . LEU A 1 98 ? 7.144 -7.217 52.541 1.00 39.72 98 LEU A N 1
ATOM 780 C CA . LEU A 1 98 ? 7.430 -7.063 53.972 1.00 39.72 98 LEU A CA 1
ATOM 781 C C . LEU A 1 98 ? 7.207 -5.619 54.446 1.00 39.72 98 LEU A C 1
ATOM 783 O O . LEU A 1 98 ? 6.635 -5.440 55.516 1.00 39.72 98 LEU A O 1
ATOM 787 N N . GLN A 1 99 ? 7.565 -4.600 53.656 1.00 40.81 99 GLN A N 1
ATOM 788 C CA . GLN A 1 99 ? 7.302 -3.199 54.021 1.00 40.81 99 GLN A CA 1
ATOM 789 C C . GLN A 1 99 ? 5.802 -2.838 54.023 1.00 40.81 99 GLN A C 1
ATOM 791 O O . GLN A 1 99 ? 5.369 -2.102 54.906 1.00 40.81 99 GLN A O 1
ATOM 796 N N . SER A 1 100 ? 4.981 -3.428 53.138 1.00 40.16 100 SER A N 1
ATOM 797 C CA . SER A 1 100 ? 3.532 -3.126 53.067 1.00 40.16 100 SER A CA 1
ATOM 798 C C . SER A 1 100 ? 2.720 -3.685 54.230 1.00 40.16 100 SER A C 1
ATOM 800 O O . SER A 1 100 ? 1.698 -3.122 54.624 1.00 40.16 100 SER A O 1
ATOM 802 N N . VAL A 1 101 ? 3.051 -4.911 54.645 1.00 36.59 101 VAL A N 1
ATOM 803 C CA . VAL A 1 101 ? 2.098 -5.759 55.377 1.00 36.59 101 VAL A CA 1
ATOM 804 C C . VAL A 1 101 ? 2.338 -5.719 56.891 1.00 36.59 101 VAL A C 1
ATOM 806 O O . VAL A 1 101 ? 1.433 -6.057 57.654 1.00 36.59 101 VAL A O 1
ATOM 809 N N . ILE A 1 102 ? 3.477 -5.177 57.340 1.00 35.97 102 ILE A N 1
ATOM 810 C CA . ILE A 1 102 ? 3.778 -4.969 58.767 1.00 35.97 102 ILE A CA 1
ATOM 811 C C . ILE A 1 102 ? 2.809 -3.970 59.438 1.00 35.97 102 ILE A C 1
ATOM 813 O O . ILE A 1 102 ? 2.641 -4.025 60.651 1.00 35.97 102 ILE A O 1
ATOM 817 N N . GLN A 1 103 ? 2.077 -3.133 58.689 1.00 38.41 103 GLN A N 1
ATOM 818 C CA . GLN A 1 103 ? 1.146 -2.158 59.284 1.00 38.41 103 GLN A CA 1
ATOM 819 C C . GLN A 1 103 ? -0.349 -2.541 59.288 1.00 38.41 103 GLN A C 1
ATOM 821 O O . GLN A 1 103 ? -1.144 -1.768 59.815 1.00 38.41 103 GLN A O 1
ATOM 826 N N . SER A 1 104 ? -0.795 -3.689 58.746 1.00 37.50 104 SER A N 1
ATOM 827 C CA . SER A 1 104 ? -2.256 -3.976 58.743 1.00 37.50 104 SER A CA 1
ATOM 828 C C . SER A 1 104 ? -2.733 -5.436 58.700 1.00 37.50 104 SER A C 1
ATOM 830 O O . SER A 1 104 ? -3.938 -5.671 58.578 1.00 37.50 104 SER A O 1
ATOM 832 N N . CYS A 1 105 ? -1.874 -6.452 58.823 1.00 33.53 105 CYS A N 1
ATOM 833 C CA . CYS A 1 105 ? -2.342 -7.845 58.891 1.00 33.53 105 CYS A CA 1
ATOM 834 C C . CYS A 1 105 ? -1.491 -8.696 59.833 1.00 33.53 105 CYS A C 1
ATOM 836 O O . CYS A 1 105 ? -0.269 -8.628 59.802 1.00 33.53 105 CYS A O 1
ATOM 838 N N . SER A 1 106 ? -2.140 -9.548 60.636 1.00 41.56 106 SER A N 1
ATOM 839 C CA . SER A 1 106 ? -1.436 -10.467 61.531 1.00 41.56 106 SER A CA 1
ATOM 840 C C . SER A 1 106 ? -0.569 -11.449 60.741 1.00 41.56 106 SER A C 1
ATOM 842 O O . SER A 1 106 ? -0.989 -12.018 59.729 1.00 41.56 106 SER A O 1
ATOM 844 N N . GLU A 1 107 ? 0.643 -11.678 61.234 1.00 36.19 107 GLU A N 1
ATOM 845 C CA . GLU A 1 107 ? 1.693 -12.506 60.632 1.00 36.19 107 GLU A CA 1
ATOM 846 C C . GLU A 1 107 ? 1.206 -13.909 60.211 1.00 36.19 107 GLU A C 1
ATOM 848 O O . GLU A 1 107 ? 1.601 -14.459 59.179 1.00 36.19 107 GLU A O 1
ATOM 853 N N . LYS A 1 108 ? 0.241 -14.454 60.960 1.00 38.44 108 LYS A 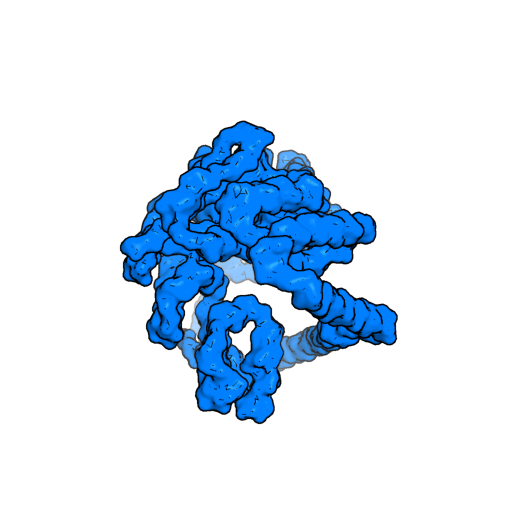N 1
ATOM 854 C CA . LYS A 1 108 ? -0.420 -15.743 60.704 1.00 38.44 108 LYS A CA 1
ATOM 855 C C . LYS A 1 108 ? -1.257 -15.746 59.415 1.00 38.44 108 LYS A C 1
ATOM 857 O O . LYS A 1 108 ? -1.353 -16.773 58.744 1.00 38.44 108 LYS A O 1
ATOM 862 N N . LYS A 1 109 ? -1.856 -14.609 59.047 1.00 36.06 109 LYS A N 1
ATOM 863 C CA . LYS A 1 109 ? -2.663 -14.433 57.825 1.00 36.06 109 LYS A CA 1
ATOM 864 C C . LYS A 1 109 ? -1.770 -14.264 56.591 1.00 36.06 109 LYS A C 1
ATOM 866 O O . LYS A 1 109 ? -2.100 -14.784 55.530 1.00 36.06 109 LYS A O 1
ATOM 871 N N . ILE A 1 110 ? -0.614 -13.618 56.763 1.00 34.28 110 ILE A N 1
ATOM 872 C CA . ILE A 1 110 ? 0.414 -13.434 55.728 1.00 34.28 110 ILE A CA 1
ATOM 873 C C . ILE A 1 110 ? 1.038 -14.778 55.349 1.00 34.28 110 ILE A C 1
ATOM 875 O O . ILE A 1 110 ? 1.047 -15.126 54.169 1.00 34.28 110 ILE A O 1
ATOM 879 N N . ARG A 1 111 ? 1.482 -15.566 56.340 1.00 38.59 111 ARG A N 1
ATOM 880 C CA . ARG A 1 111 ? 2.066 -16.900 56.108 1.00 38.59 111 ARG A CA 1
ATOM 881 C C . ARG A 1 111 ? 1.101 -17.819 55.365 1.00 38.59 111 ARG A C 1
ATOM 883 O O . ARG A 1 111 ? 1.465 -18.359 54.334 1.00 38.59 111 ARG A O 1
ATOM 890 N N . ARG A 1 112 ? -0.170 -17.878 55.785 1.00 41.88 112 ARG A N 1
ATOM 891 C CA . ARG A 1 112 ? -1.204 -18.684 55.105 1.00 41.88 112 ARG A CA 1
ATOM 892 C C . ARG A 1 112 ? -1.428 -18.284 53.648 1.00 41.88 112 ARG A C 1
ATOM 894 O O . ARG A 1 112 ? -1.672 -19.145 52.810 1.00 41.88 112 ARG A O 1
ATOM 901 N N . MET A 1 113 ? -1.370 -16.990 53.344 1.00 36.88 113 MET A N 1
ATOM 902 C CA . MET A 1 113 ? -1.583 -16.490 51.989 1.00 36.88 113 MET A CA 1
ATOM 903 C C . MET A 1 113 ? -0.373 -16.798 51.097 1.00 36.88 113 MET A C 1
ATOM 905 O O . MET A 1 113 ? -0.544 -17.279 49.980 1.00 36.88 113 MET A O 1
ATOM 909 N N . VAL A 1 114 ? 0.844 -16.596 51.613 1.00 39.25 114 VAL A N 1
ATOM 910 C CA . VAL A 1 114 ? 2.093 -16.967 50.930 1.00 39.25 114 VAL A CA 1
ATOM 911 C C . VAL A 1 114 ? 2.164 -18.480 50.706 1.00 39.25 114 VAL A C 1
ATOM 913 O O . VAL A 1 114 ? 2.430 -18.901 49.584 1.00 39.25 114 VAL A O 1
ATOM 916 N N . ASP A 1 115 ? 1.831 -19.293 51.709 1.00 43.66 115 ASP A N 1
ATOM 917 C CA . ASP A 1 115 ? 1.802 -20.755 51.597 1.00 43.66 115 ASP A CA 1
ATOM 918 C C . ASP A 1 115 ? 0.767 -21.228 50.571 1.00 43.66 115 ASP A C 1
ATOM 920 O O . ASP A 1 115 ? 1.056 -22.112 49.768 1.00 43.66 115 ASP A O 1
ATOM 924 N N . PHE A 1 116 ? -0.419 -20.612 50.531 1.00 40.69 116 PHE A N 1
ATOM 925 C CA . PHE A 1 116 ? -1.448 -20.927 49.538 1.00 40.69 116 PHE A CA 1
ATOM 926 C C . PHE A 1 116 ? -0.970 -20.649 48.104 1.00 40.69 116 PHE A C 1
ATOM 928 O O . PHE A 1 116 ? -1.105 -21.505 47.225 1.00 40.69 116 PHE A O 1
ATOM 935 N N . TYR A 1 117 ? -0.359 -19.486 47.858 1.00 38.38 117 TYR A N 1
ATOM 936 C CA . TYR A 1 117 ? 0.138 -19.127 46.527 1.00 38.38 117 TYR A CA 1
ATOM 937 C C . TYR A 1 117 ? 1.372 -19.938 46.117 1.00 38.38 117 TYR A C 1
ATOM 939 O O . TYR A 1 117 ? 1.455 -20.364 44.964 1.00 38.38 117 TYR A O 1
ATOM 947 N N . MET A 1 118 ? 2.282 -20.231 47.050 1.00 40.62 118 MET A N 1
ATOM 948 C CA . MET A 1 118 ? 3.443 -21.092 46.796 1.00 40.62 118 MET A CA 1
ATOM 949 C C . MET A 1 118 ? 3.027 -22.543 46.541 1.00 40.62 118 MET A C 1
ATOM 951 O O . MET A 1 118 ? 3.574 -23.180 45.646 1.00 40.62 118 MET A O 1
ATOM 955 N N . LYS A 1 119 ? 2.014 -23.053 47.252 1.00 43.03 119 LYS A N 1
ATOM 956 C CA . LYS A 1 119 ? 1.442 -24.387 47.014 1.00 43.03 119 LYS A CA 1
ATOM 957 C C . LYS A 1 119 ? 0.747 -24.466 45.654 1.00 43.03 119 LYS A C 1
ATOM 959 O O . LYS A 1 119 ? 0.915 -25.454 44.951 1.00 43.03 119 LYS A O 1
ATOM 964 N N . THR A 1 120 ? 0.044 -23.410 45.243 1.00 39.25 120 THR A N 1
ATOM 965 C CA . THR A 1 120 ? -0.608 -23.335 43.922 1.00 39.25 120 THR A CA 1
ATOM 966 C C . THR A 1 120 ? 0.420 -23.271 42.787 1.00 39.25 120 THR A C 1
ATOM 968 O O . THR A 1 120 ? 0.307 -24.011 41.815 1.00 39.25 120 THR A O 1
ATOM 971 N N . ALA A 1 121 ? 1.468 -22.455 42.933 1.00 38.06 121 ALA A N 1
ATOM 972 C CA . ALA A 1 121 ? 2.558 -22.368 41.960 1.00 38.06 121 ALA A CA 1
ATOM 973 C C . ALA A 1 121 ? 3.373 -23.670 41.878 1.00 38.06 121 ALA A C 1
ATOM 975 O O . ALA A 1 121 ? 3.753 -24.087 40.786 1.00 38.06 121 ALA A O 1
ATOM 976 N N . LYS A 1 122 ? 3.597 -24.341 43.016 1.00 40.38 122 LYS A N 1
ATOM 977 C CA . LYS A 1 122 ? 4.261 -25.649 43.082 1.00 40.38 122 LYS A CA 1
ATOM 978 C C . LYS A 1 122 ? 3.430 -26.744 42.409 1.00 40.38 122 LYS A C 1
ATOM 980 O O . LYS A 1 122 ? 3.989 -27.503 41.635 1.00 40.38 122 LYS A O 1
ATOM 985 N N . LEU A 1 123 ? 2.114 -26.778 42.628 1.00 42.28 123 LEU A N 1
ATOM 986 C CA . LEU A 1 123 ? 1.205 -27.722 41.962 1.00 42.28 123 LEU A CA 1
ATOM 987 C C . LEU A 1 123 ? 1.130 -27.486 40.445 1.00 42.28 123 LEU A C 1
ATOM 989 O O . LEU A 1 123 ? 1.114 -28.447 39.682 1.00 42.28 123 LEU A O 1
ATOM 993 N N . GLU A 1 124 ? 1.134 -26.229 39.986 1.00 39.12 124 GLU A N 1
ATOM 994 C CA . GLU A 1 124 ? 1.221 -25.921 38.550 1.00 39.12 124 GLU A CA 1
ATOM 995 C C . GLU A 1 124 ? 2.579 -26.333 37.955 1.00 39.12 124 GLU A C 1
ATOM 997 O O . GLU A 1 124 ? 2.623 -26.868 36.848 1.00 39.12 124 GLU A O 1
ATOM 1002 N N . LEU A 1 125 ? 3.681 -26.141 38.689 1.00 36.75 125 LEU A N 1
ATOM 1003 C CA . LEU A 1 125 ? 5.021 -26.580 38.286 1.00 36.75 125 LEU A CA 1
ATOM 1004 C C . LEU A 1 125 ? 5.141 -28.109 38.251 1.00 36.75 125 LEU A C 1
ATOM 1006 O O . LEU A 1 125 ? 5.632 -28.648 37.266 1.00 36.75 125 LEU A O 1
ATOM 1010 N N . GLU A 1 126 ? 4.639 -28.817 39.262 1.00 40.56 126 GLU A N 1
ATOM 1011 C CA . GLU A 1 126 ? 4.609 -30.284 39.308 1.00 40.56 126 GLU A CA 1
ATOM 1012 C C . GLU A 1 126 ? 3.715 -30.860 38.199 1.00 40.56 126 GLU A C 1
ATOM 1014 O O . GLU A 1 126 ? 4.091 -31.843 37.566 1.00 40.56 126 GLU A O 1
ATOM 1019 N N . TYR A 1 127 ? 2.589 -30.218 37.872 1.00 40.97 127 TYR A N 1
ATOM 1020 C CA . TYR A 1 127 ? 1.722 -30.595 36.746 1.00 40.97 127 TYR A CA 1
ATOM 1021 C C . TYR A 1 127 ? 2.399 -30.399 35.376 1.00 40.97 127 TYR A C 1
ATOM 1023 O O . TYR A 1 127 ? 2.226 -31.209 34.463 1.00 40.97 127 TYR A O 1
ATOM 1031 N N . ILE A 1 128 ? 3.204 -29.344 35.229 1.00 38.25 128 ILE A N 1
ATOM 1032 C CA . ILE A 1 128 ? 3.970 -29.058 34.006 1.00 38.25 128 ILE A CA 1
ATOM 1033 C C . ILE A 1 128 ? 5.169 -30.009 33.864 1.00 38.25 128 ILE A C 1
ATOM 1035 O O . ILE A 1 128 ? 5.444 -30.474 32.758 1.00 38.25 128 ILE A O 1
ATOM 1039 N N . ILE A 1 129 ? 5.851 -30.328 34.966 1.00 40.69 129 ILE A N 1
ATOM 1040 C CA . ILE A 1 129 ? 7.033 -31.204 34.996 1.00 40.69 129 ILE A CA 1
ATOM 1041 C C . ILE A 1 129 ? 6.642 -32.686 34.840 1.00 40.69 129 ILE A C 1
ATOM 1043 O O . ILE A 1 129 ? 7.349 -33.439 34.175 1.00 40.69 129 ILE A O 1
ATOM 1047 N N . SER A 1 130 ? 5.491 -33.110 35.372 1.00 37.91 130 SER A N 1
ATOM 1048 C CA . SER A 1 130 ? 5.025 -34.511 35.334 1.00 37.91 130 SER A CA 1
ATOM 1049 C C . SER A 1 130 ? 4.337 -34.941 34.030 1.00 37.91 130 SER A C 1
ATOM 1051 O O . SER A 1 130 ? 3.966 -36.107 33.891 1.00 37.91 130 SER A O 1
ATOM 1053 N N . SER A 1 131 ? 4.164 -34.045 33.050 1.00 38.91 131 SER A N 1
ATOM 1054 C CA . SER A 1 131 ? 3.395 -34.325 31.826 1.00 38.91 131 SER A CA 1
ATOM 1055 C C . SER A 1 131 ? 4.201 -34.136 30.527 1.00 38.91 131 SER A C 1
ATOM 1057 O O . SER A 1 131 ? 4.033 -33.127 29.832 1.00 38.91 131 SER A O 1
ATOM 1059 N N . PRO A 1 132 ? 4.976 -35.151 30.082 1.00 38.22 132 PRO A N 1
ATOM 1060 C CA . PRO A 1 132 ? 5.721 -35.129 28.811 1.00 38.22 132 PRO A CA 1
ATOM 1061 C C . PRO A 1 132 ? 4.848 -34.923 27.555 1.00 38.22 132 PRO A C 1
ATOM 1063 O O . PRO A 1 132 ? 5.343 -34.595 26.477 1.00 38.22 132 PRO A O 1
ATOM 1066 N N . LYS A 1 133 ? 3.520 -35.070 27.669 1.00 42.38 133 LYS A N 1
ATOM 1067 C CA . LYS A 1 133 ? 2.558 -34.892 26.566 1.00 42.38 133 LYS A CA 1
ATOM 1068 C C . LYS A 1 133 ? 2.259 -33.423 26.218 1.00 42.38 133 LYS A C 1
ATOM 1070 O O . LYS A 1 133 ? 1.668 -33.170 25.167 1.00 42.38 133 LYS A O 1
ATOM 1075 N N . LEU A 1 134 ? 2.688 -32.440 27.020 1.00 40.91 134 LEU A N 1
ATOM 1076 C CA . LEU A 1 134 ? 2.442 -31.014 26.736 1.00 40.91 134 LEU A CA 1
ATOM 1077 C C . LEU A 1 134 ? 3.463 -30.364 25.788 1.00 40.91 134 LEU A C 1
ATOM 1079 O O . LEU A 1 134 ? 3.133 -29.358 25.157 1.00 40.91 134 LEU A O 1
ATOM 1083 N N . ILE A 1 135 ? 4.633 -30.977 25.578 1.00 41.28 135 ILE A N 1
ATOM 1084 C CA . ILE A 1 135 ? 5.557 -30.559 24.508 1.00 41.28 135 ILE A CA 1
ATOM 1085 C C . ILE A 1 135 ? 4.952 -30.915 23.133 1.00 41.28 135 ILE A C 1
ATOM 1087 O O . ILE A 1 135 ? 4.932 -30.084 22.221 1.00 41.28 135 ILE A O 1
ATOM 1091 N N . ASN A 1 136 ? 4.300 -32.081 23.021 1.00 36.84 136 ASN A N 1
ATOM 1092 C CA . ASN A 1 136 ? 3.611 -32.519 21.798 1.00 36.84 136 ASN A CA 1
ATOM 1093 C C . ASN A 1 136 ? 2.207 -31.922 21.592 1.00 36.84 136 ASN A C 1
ATOM 1095 O O . ASN A 1 136 ? 1.705 -31.880 20.466 1.00 36.84 136 ASN A O 1
ATOM 1099 N N . TYR A 1 137 ? 1.586 -31.364 22.633 1.00 37.03 137 TYR A N 1
ATOM 1100 C CA . TYR A 1 137 ? 0.276 -30.713 22.530 1.00 37.03 137 TYR A CA 1
ATOM 1101 C C . TYR A 1 137 ? 0.300 -29.438 21.663 1.00 37.03 137 TYR A C 1
ATOM 1103 O O . TYR A 1 137 ? -0.716 -29.046 21.082 1.00 37.03 137 TYR A O 1
ATOM 1111 N N . SER A 1 138 ? 1.469 -28.803 21.506 1.00 35.38 138 SER A N 1
ATOM 1112 C CA . SER A 1 138 ? 1.630 -27.679 20.576 1.00 35.38 138 SER A CA 1
ATOM 1113 C C . SER A 1 138 ? 1.756 -28.122 19.108 1.00 35.38 138 SER A C 1
ATOM 1115 O O . SER A 1 138 ? 1.345 -27.373 18.221 1.00 35.38 138 SER A O 1
ATOM 1117 N N . PHE A 1 139 ? 2.222 -29.347 18.839 1.00 35.16 139 PHE A N 1
ATOM 1118 C CA . PHE A 1 139 ? 2.428 -29.871 17.484 1.00 35.16 139 PHE A CA 1
ATOM 1119 C C . PHE A 1 139 ? 1.148 -30.523 16.923 1.00 35.16 139 PHE A C 1
ATOM 1121 O O . PHE A 1 139 ? 0.677 -30.155 15.841 1.00 35.16 139 PHE A O 1
ATOM 1128 N N . GLU A 1 140 ? 0.501 -31.385 17.714 1.00 35.53 140 GLU A N 1
ATOM 1129 C CA . GLU A 1 140 ? -0.733 -32.109 17.355 1.00 35.53 140 GLU A CA 1
ATOM 1130 C C . GLU A 1 140 ? -1.958 -31.181 17.209 1.00 35.53 140 GLU A C 1
ATOM 1132 O O . GLU A 1 140 ? -2.722 -31.328 16.258 1.00 35.53 140 GLU A O 1
ATOM 1137 N N . ARG A 1 141 ? -2.134 -30.161 18.075 1.00 38.50 141 ARG A N 1
ATOM 1138 C CA . ARG A 1 141 ? -3.301 -29.247 18.000 1.00 38.50 141 ARG A CA 1
ATOM 1139 C C . ARG A 1 141 ? -3.081 -27.956 17.206 1.00 38.50 141 ARG A C 1
ATOM 1141 O O . ARG A 1 141 ? -4.064 -27.383 16.740 1.00 38.50 141 ARG A O 1
ATOM 1148 N N . ARG A 1 142 ? -1.845 -27.451 17.049 1.00 35.69 142 ARG A N 1
ATOM 1149 C CA . ARG A 1 142 ? -1.603 -26.174 16.328 1.00 35.69 142 ARG A CA 1
ATOM 1150 C C . ARG A 1 142 ? -1.001 -26.329 14.933 1.00 35.69 142 ARG A C 1
ATOM 1152 O O . ARG A 1 142 ? -1.160 -25.394 14.148 1.00 35.69 142 ARG A O 1
ATOM 1159 N N . ILE A 1 143 ? -0.342 -27.447 14.610 1.00 35.72 143 ILE A N 1
ATOM 1160 C CA . ILE A 1 143 ? 0.338 -27.648 13.314 1.00 35.72 143 ILE A CA 1
ATOM 1161 C C . ILE A 1 143 ? -0.344 -28.734 12.473 1.00 35.72 143 ILE A C 1
ATOM 1163 O O . ILE A 1 143 ? -0.592 -28.488 11.294 1.00 35.72 143 ILE A O 1
ATOM 1167 N N . ARG A 1 144 ? -0.748 -29.875 13.049 1.00 34.34 144 ARG A N 1
ATOM 1168 C CA . ARG A 1 144 ? -1.407 -30.968 12.298 1.00 34.34 144 ARG A CA 1
ATOM 1169 C C . ARG A 1 144 ? -2.693 -30.553 11.557 1.00 34.34 144 ARG A C 1
ATOM 1171 O O . ARG A 1 144 ? -2.794 -30.883 10.375 1.00 34.34 144 ARG A O 1
ATOM 1178 N N . PRO A 1 145 ? -3.606 -29.739 12.132 1.00 39.94 145 PRO A N 1
ATOM 1179 C CA . PRO A 1 145 ? -4.776 -29.253 11.397 1.00 39.94 145 PRO A CA 1
ATOM 1180 C C . PRO A 1 145 ? -4.381 -28.289 10.273 1.00 39.94 145 PRO A C 1
ATOM 1182 O O . PRO A 1 145 ? -5.002 -28.267 9.220 1.00 39.94 145 PRO A O 1
ATOM 1185 N N . ARG A 1 146 ? -3.296 -27.521 10.452 1.00 36.88 146 ARG A N 1
ATOM 1186 C CA . ARG A 1 146 ? -2.781 -26.596 9.430 1.00 36.88 146 ARG A CA 1
ATOM 1187 C C . ARG A 1 146 ? -2.097 -27.337 8.286 1.00 36.88 146 ARG A C 1
ATOM 1189 O O . ARG A 1 146 ? -2.243 -26.917 7.148 1.00 36.88 146 ARG A O 1
ATOM 1196 N N . TYR A 1 147 ? -1.416 -28.446 8.570 1.00 33.66 147 TYR A N 1
ATOM 1197 C CA . TYR A 1 147 ? -0.800 -29.320 7.571 1.00 33.66 147 TYR A CA 1
ATOM 1198 C C . TYR A 1 147 ? -1.850 -30.152 6.814 1.00 33.66 147 TYR A C 1
ATOM 1200 O O . TYR A 1 147 ? -1.751 -30.288 5.599 1.00 33.66 147 TYR A O 1
ATOM 1208 N N . GLN A 1 148 ? -2.909 -30.627 7.484 1.00 34.88 148 GLN A N 1
ATOM 1209 C CA . GLN A 1 148 ? -4.040 -31.305 6.833 1.00 34.88 148 GLN A CA 1
ATOM 1210 C C . GLN A 1 148 ? -4.897 -30.349 5.991 1.00 34.88 148 GLN A C 1
ATOM 1212 O O . GLN A 1 148 ? -5.261 -30.711 4.878 1.00 34.88 148 GLN A O 1
ATOM 1217 N N . VAL A 1 149 ? -5.135 -29.112 6.443 1.00 38.06 149 VAL A N 1
ATOM 1218 C CA . VAL A 1 149 ? -5.816 -28.069 5.650 1.00 38.06 149 VAL A CA 1
ATOM 1219 C C . VAL A 1 149 ? -4.952 -27.595 4.476 1.00 38.06 149 VAL A C 1
ATOM 1221 O O . VAL A 1 149 ? -5.491 -27.363 3.401 1.00 38.06 149 VAL A O 1
ATOM 1224 N N . LEU A 1 150 ? -3.621 -27.516 4.613 1.00 32.41 150 LEU A N 1
ATOM 1225 C CA . LEU A 1 150 ? -2.714 -27.263 3.480 1.00 32.41 150 LEU A CA 1
ATOM 1226 C C . LEU A 1 150 ? -2.678 -28.436 2.485 1.00 32.41 150 LEU A C 1
ATOM 1228 O O . LEU A 1 150 ? -2.656 -28.193 1.282 1.00 32.41 150 LEU A O 1
ATOM 1232 N N . LYS A 1 151 ? -2.739 -29.688 2.958 1.00 32.78 151 LYS A N 1
ATOM 1233 C CA . LYS A 1 151 ? -2.800 -30.896 2.115 1.00 32.78 151 LYS A CA 1
ATOM 1234 C C . LYS A 1 151 ? -4.145 -31.013 1.376 1.00 32.78 151 LYS A C 1
ATOM 1236 O O . LYS A 1 151 ? -4.145 -31.265 0.175 1.00 32.78 151 LYS A O 1
ATOM 1241 N N . LEU A 1 152 ? -5.263 -30.711 2.041 1.00 34.69 152 LEU A N 1
ATOM 1242 C CA . LEU A 1 152 ? -6.603 -30.609 1.442 1.00 34.69 152 LEU A CA 1
ATOM 1243 C C . LEU A 1 152 ? -6.724 -29.410 0.489 1.00 34.69 152 LEU A C 1
ATOM 1245 O O . LEU A 1 152 ? -7.288 -29.554 -0.588 1.00 34.69 152 LEU A O 1
ATOM 1249 N N . ALA A 1 153 ? -6.136 -28.253 0.809 1.00 33.50 153 ALA A N 1
ATOM 1250 C CA . ALA A 1 153 ? -6.091 -27.089 -0.083 1.00 33.50 153 ALA A CA 1
ATOM 1251 C C . ALA A 1 153 ? -5.188 -27.311 -1.313 1.00 33.50 153 ALA A C 1
ATOM 1253 O O . ALA A 1 153 ? -5.447 -26.749 -2.378 1.00 33.50 153 ALA A O 1
ATOM 1254 N N . MET A 1 154 ? -4.155 -28.154 -1.199 1.00 34.28 154 MET A N 1
ATOM 1255 C CA . MET A 1 154 ? -3.343 -28.618 -2.331 1.00 34.28 154 MET A CA 1
ATOM 1256 C C . MET A 1 154 ? -4.083 -29.652 -3.194 1.00 34.28 154 MET A C 1
ATOM 1258 O O . MET A 1 154 ? -3.948 -29.618 -4.414 1.00 34.28 154 MET A O 1
ATOM 1262 N N . GLN A 1 155 ? -4.922 -30.506 -2.600 1.00 37.53 155 GLN A N 1
ATOM 1263 C CA . GLN A 1 155 ? -5.789 -31.444 -3.329 1.00 37.53 155 GLN A CA 1
ATOM 1264 C C . GLN A 1 155 ? -7.002 -30.744 -3.988 1.00 37.53 155 GLN A C 1
ATOM 1266 O O . GLN A 1 155 ? -7.364 -31.078 -5.113 1.00 37.53 155 GLN A O 1
ATOM 1271 N N . LEU A 1 156 ? -7.559 -29.692 -3.374 1.00 36.06 156 LEU A N 1
ATOM 1272 C CA . LEU A 1 156 ? -8.634 -28.850 -3.932 1.00 36.06 156 LEU A CA 1
ATOM 1273 C C . LEU A 1 156 ? -8.156 -27.908 -5.049 1.00 36.06 156 LEU A C 1
ATOM 1275 O O . LEU A 1 156 ? -8.922 -27.597 -5.961 1.00 36.06 156 LEU A O 1
ATOM 1279 N N . LYS A 1 157 ? -6.875 -27.513 -5.048 1.00 36.53 157 LYS A N 1
ATOM 1280 C CA . LYS A 1 157 ? -6.244 -26.820 -6.188 1.00 36.53 157 LYS A CA 1
ATOM 1281 C C . LYS A 1 157 ? -6.187 -27.691 -7.449 1.00 36.53 157 LYS A C 1
ATOM 1283 O O . LYS A 1 157 ? -6.263 -27.148 -8.549 1.00 36.53 157 LYS A O 1
ATOM 1288 N N . ASN A 1 158 ? -6.112 -29.013 -7.288 1.00 37.56 158 ASN A N 1
ATOM 1289 C CA . ASN A 1 158 ? -6.169 -29.968 -8.396 1.00 37.56 158 ASN A CA 1
ATOM 1290 C C . ASN A 1 158 ? -7.609 -30.242 -8.874 1.00 37.56 158 ASN A C 1
ATOM 1292 O O . ASN A 1 158 ? -7.794 -30.558 -10.042 1.00 37.56 158 ASN A O 1
ATOM 1296 N N . LEU A 1 159 ? -8.636 -30.046 -8.035 1.00 34.72 159 LEU A N 1
ATOM 1297 C CA . LEU A 1 159 ? -10.045 -30.108 -8.465 1.00 34.72 159 LEU A CA 1
ATOM 1298 C C . LEU A 1 159 ? -10.532 -28.813 -9.140 1.00 34.72 159 LEU A C 1
ATOM 1300 O O . LEU A 1 159 ? -11.306 -28.870 -10.094 1.00 34.72 159 LEU A O 1
ATOM 1304 N N . LEU A 1 160 ? -10.052 -27.643 -8.706 1.00 35.56 160 LEU A N 1
ATOM 1305 C CA . LEU A 1 160 ? -10.375 -26.354 -9.338 1.00 35.56 160 LEU A CA 1
ATOM 1306 C C . LEU A 1 160 ? -9.722 -26.190 -10.721 1.00 35.56 160 LEU A C 1
ATOM 1308 O O . LEU A 1 160 ? -10.320 -25.577 -11.604 1.00 35.56 160 LEU A O 1
ATOM 1312 N N . SER A 1 161 ? -8.552 -26.796 -10.951 1.00 40.62 161 SER A N 1
ATOM 1313 C CA . SER A 1 161 ? -7.931 -26.859 -12.283 1.00 40.62 161 SER A CA 1
ATOM 1314 C C . SER A 1 161 ? -8.625 -27.856 -13.227 1.00 40.62 161 SER A C 1
ATOM 1316 O O . SER A 1 161 ? -8.566 -27.680 -14.443 1.00 40.62 161 SER A O 1
ATOM 1318 N N . LEU A 1 162 ? -9.337 -28.856 -12.690 1.00 39.25 162 LEU A N 1
ATOM 1319 C CA . LEU A 1 162 ? -10.191 -29.782 -13.451 1.00 39.25 162 LEU A CA 1
ATOM 1320 C C . LEU A 1 162 ? -11.574 -29.180 -13.769 1.00 39.25 162 LEU A C 1
ATOM 1322 O O . LEU A 1 162 ? -12.102 -29.411 -14.855 1.00 39.25 162 LEU A O 1
ATOM 1326 N N . LEU A 1 163 ? -12.126 -28.338 -12.887 1.00 38.31 163 LEU A N 1
ATOM 1327 C CA . LEU A 1 163 ? -13.374 -27.598 -13.130 1.00 38.31 163 LEU A CA 1
ATOM 1328 C C . LEU A 1 163 ? -13.183 -26.412 -14.094 1.00 38.31 163 LEU A C 1
ATOM 1330 O O . LEU A 1 163 ? -14.031 -26.195 -14.957 1.00 38.31 163 LEU A O 1
ATOM 1334 N N . GLN A 1 164 ? -12.039 -25.715 -14.054 1.00 41.09 164 GLN A N 1
ATOM 1335 C CA . GLN A 1 164 ? -11.692 -24.696 -15.063 1.00 41.09 164 GLN A CA 1
ATOM 1336 C C . GLN A 1 164 ? -11.441 -25.290 -16.459 1.00 41.09 164 GLN A C 1
ATOM 1338 O O . GLN A 1 164 ? -11.697 -24.621 -17.457 1.00 41.09 164 GLN A O 1
ATOM 1343 N N . LYS A 1 165 ? -11.008 -26.557 -16.549 1.00 42.25 165 LYS A N 1
ATOM 1344 C CA . LYS A 1 165 ? -10.876 -27.280 -17.826 1.00 42.25 165 LYS A CA 1
ATOM 1345 C C . LYS A 1 165 ? -12.211 -27.790 -18.383 1.00 42.25 165 LYS A C 1
ATOM 1347 O O . LYS A 1 165 ? -12.321 -27.938 -19.593 1.00 42.25 165 LYS A O 1
ATOM 1352 N N . ARG A 1 166 ? -13.233 -28.001 -17.542 1.00 42.38 166 ARG A N 1
ATOM 1353 C CA . ARG A 1 166 ? -14.599 -28.349 -17.988 1.00 42.38 166 ARG A CA 1
ATOM 1354 C C . ARG A 1 166 ? -15.458 -27.129 -18.338 1.00 42.38 166 ARG A C 1
ATOM 1356 O O . ARG A 1 166 ? -16.294 -27.228 -19.228 1.00 42.38 166 ARG A O 1
ATOM 1363 N N . PHE A 1 167 ? -15.212 -25.966 -17.733 1.00 37.38 167 PHE A N 1
ATOM 1364 C CA . PHE A 1 167 ? -15.941 -24.735 -18.075 1.00 37.38 167 PHE A CA 1
ATOM 1365 C C . PHE A 1 167 ? -15.468 -24.086 -19.391 1.00 37.38 167 PHE A C 1
ATOM 1367 O O . PHE A 1 167 ? -16.222 -23.361 -20.026 1.00 37.38 167 PHE A O 1
ATOM 1374 N N . LEU A 1 168 ? -14.249 -24.396 -19.849 1.00 39.28 168 LEU A N 1
ATOM 1375 C CA . LEU A 1 168 ? -13.719 -23.959 -21.150 1.00 39.28 168 LEU A CA 1
ATOM 1376 C C . LEU A 1 168 ? -14.002 -24.944 -22.300 1.00 39.28 168 LEU A C 1
ATOM 1378 O O . LEU A 1 168 ? -13.605 -24.682 -23.430 1.00 39.28 168 LEU A O 1
ATOM 1382 N N . ALA A 1 169 ? -14.700 -26.053 -22.033 1.00 39.41 169 ALA A N 1
ATOM 1383 C CA . ALA A 1 169 ? -15.046 -27.070 -23.030 1.00 39.41 169 ALA A CA 1
ATOM 1384 C C . ALA A 1 169 ? -16.533 -27.057 -23.447 1.00 39.41 169 ALA A C 1
ATOM 1386 O O . ALA A 1 169 ? -16.960 -27.951 -24.167 1.00 39.41 169 ALA A O 1
ATOM 1387 N N . THR A 1 170 ? -17.320 -26.052 -23.035 1.00 39.41 170 THR A N 1
ATOM 1388 C CA . THR A 1 170 ? -18.767 -25.983 -23.355 1.00 39.41 170 THR A CA 1
ATOM 1389 C C . THR A 1 170 ? -19.221 -24.618 -23.889 1.00 39.41 170 THR A C 1
ATOM 1391 O O . THR A 1 170 ? -20.363 -24.207 -23.716 1.00 39.41 170 THR A O 1
ATOM 1394 N N . SER A 1 171 ? -18.331 -23.904 -24.576 1.00 35.72 171 SER A N 1
ATOM 1395 C CA . SER A 1 171 ? -18.695 -22.750 -25.411 1.00 35.72 171 SER A CA 1
ATOM 1396 C C . SER A 1 171 ? -18.052 -22.880 -26.787 1.00 35.72 171 SER A C 1
ATOM 1398 O O . SER A 1 171 ? -17.323 -22.008 -27.246 1.00 35.72 171 SER A O 1
ATOM 1400 N N . ALA A 1 172 ? -18.296 -24.017 -27.426 1.00 40.41 172 ALA A N 1
ATOM 1401 C CA . ALA A 1 172 ? -18.162 -24.166 -28.862 1.00 40.41 172 ALA A CA 1
ATOM 1402 C C . ALA A 1 172 ? -19.531 -24.591 -29.405 1.00 40.41 172 ALA A C 1
ATOM 1404 O O . ALA A 1 172 ? -20.221 -25.370 -28.758 1.00 40.41 172 ALA A O 1
ATOM 1405 N N . THR A 1 173 ? -19.868 -24.037 -30.572 1.00 35.66 173 THR A N 1
ATOM 1406 C CA . THR A 1 173 ? -21.058 -24.254 -31.418 1.00 35.66 173 THR A CA 1
ATOM 1407 C C . THR A 1 173 ? -22.381 -23.619 -30.962 1.00 35.66 173 THR A C 1
ATOM 1409 O O . THR A 1 173 ? -23.179 -24.249 -30.282 1.00 35.66 173 THR A O 1
ATOM 1412 N N . LEU A 1 174 ? -22.663 -22.394 -31.427 1.00 28.39 174 LEU A N 1
ATOM 1413 C CA . LEU A 1 174 ? -23.515 -22.192 -32.611 1.00 28.39 174 LEU A CA 1
ATOM 1414 C C . LEU A 1 174 ? -23.333 -20.766 -33.173 1.00 28.39 174 LEU A C 1
ATOM 1416 O O . LEU A 1 174 ? -23.452 -19.772 -32.461 1.00 28.39 174 LEU A O 1
ATOM 1420 N N . SER A 1 175 ? -23.005 -20.700 -34.459 1.00 34.28 175 SER A N 1
ATOM 1421 C CA . SER A 1 175 ? -22.967 -19.504 -35.305 1.00 34.28 175 SER A CA 1
ATOM 1422 C C . SER A 1 175 ? -24.373 -18.933 -35.529 1.00 34.28 175 SER A C 1
ATOM 1424 O O . SER A 1 175 ? -25.304 -19.723 -35.570 1.00 34.28 175 SER A O 1
ATOM 1426 N N . THR A 1 176 ? -24.508 -17.620 -35.783 1.00 28.05 176 THR A N 1
ATOM 1427 C CA . THR A 1 176 ? -24.894 -17.074 -37.112 1.00 28.05 176 THR A CA 1
ATOM 1428 C C . THR A 1 176 ? -25.041 -15.543 -37.122 1.00 28.05 176 THR A C 1
ATOM 1430 O O . THR A 1 176 ? -25.802 -14.969 -36.355 1.00 28.05 176 THR A O 1
ATOM 1433 N N . THR A 1 177 ? -24.303 -14.938 -38.062 1.00 38.97 177 THR A N 1
ATOM 1434 C CA . THR A 1 177 ? -24.622 -13.774 -38.916 1.00 38.97 177 THR A CA 1
ATOM 1435 C C . THR A 1 177 ? -25.174 -12.479 -38.310 1.00 38.97 177 THR A C 1
ATOM 1437 O O . THR A 1 177 ? -26.365 -12.347 -38.056 1.00 38.97 177 THR A O 1
ATOM 1440 N N . SER A 1 178 ? -24.343 -11.435 -38.367 1.00 29.98 178 SER A N 1
ATOM 1441 C CA . SER A 1 178 ? -24.780 -10.110 -38.822 1.00 29.98 178 SER A CA 1
ATOM 1442 C C . SER A 1 178 ? -23.652 -9.462 -39.626 1.00 29.98 178 SER A C 1
ATOM 1444 O O . SER A 1 178 ? -22.590 -9.141 -39.094 1.00 29.98 178 SER A O 1
ATOM 1446 N N . ALA A 1 179 ? -23.875 -9.346 -40.933 1.00 40.56 179 ALA A N 1
ATOM 1447 C CA . ALA A 1 179 ? -22.986 -8.681 -41.865 1.00 40.56 179 ALA A CA 1
ATOM 1448 C C . ALA A 1 179 ? -23.027 -7.166 -41.633 1.00 40.56 179 ALA A C 1
ATOM 1450 O O . ALA A 1 179 ? -24.068 -6.543 -41.806 1.00 40.56 179 ALA A O 1
ATOM 1451 N N . THR A 1 180 ? -21.879 -6.578 -41.310 1.00 33.25 180 THR A N 1
ATOM 1452 C CA . THR A 1 180 ? -21.638 -5.140 -41.465 1.00 33.25 180 THR A CA 1
ATOM 1453 C C . THR A 1 180 ? -20.219 -4.932 -41.980 1.00 33.25 180 THR A C 1
ATOM 1455 O O . THR A 1 180 ? -19.247 -5.147 -41.261 1.00 33.25 180 THR A O 1
ATOM 1458 N N . SER A 1 181 ? -20.157 -4.577 -43.267 1.00 32.34 181 SER A N 1
ATOM 1459 C CA . SER A 1 181 ? -19.111 -3.825 -43.974 1.00 32.34 181 SER A CA 1
ATOM 1460 C C . SER A 1 181 ? -17.650 -4.090 -43.586 1.00 32.34 181 SER A C 1
ATOM 1462 O O . SER A 1 181 ? -17.106 -3.488 -42.662 1.00 32.34 181 SER A O 1
ATOM 1464 N N . GLN A 1 182 ? -16.988 -4.908 -44.405 1.00 33.97 182 GLN A N 1
ATOM 1465 C CA . GLN A 1 182 ? -15.538 -4.863 -44.608 1.00 33.97 182 GLN A CA 1
ATOM 1466 C C . GLN A 1 182 ? -15.099 -3.432 -44.978 1.00 33.97 182 GLN A C 1
ATOM 1468 O O . GLN A 1 182 ? -15.613 -2.894 -45.962 1.00 33.97 182 GLN A O 1
ATOM 1473 N N . PRO A 1 183 ? -14.135 -2.814 -44.276 1.00 36.44 183 PRO A N 1
ATOM 1474 C CA . PRO A 1 183 ? -13.371 -1.715 -44.839 1.00 36.44 183 PRO A CA 1
ATOM 1475 C C . PRO A 1 183 ? -12.273 -2.288 -45.747 1.00 36.44 183 PRO A C 1
ATOM 1477 O O . PRO A 1 183 ? -11.554 -3.212 -45.371 1.00 36.44 183 PRO A O 1
ATOM 1480 N N . ASN A 1 184 ? -12.163 -1.726 -46.950 1.00 33.97 184 ASN A N 1
ATOM 1481 C CA . ASN A 1 184 ? -11.193 -2.063 -47.995 1.00 33.97 184 ASN A CA 1
ATOM 1482 C C . ASN A 1 184 ? -9.769 -2.393 -47.475 1.00 33.97 184 ASN A C 1
ATOM 1484 O O . ASN A 1 184 ? -9.189 -1.590 -46.740 1.00 33.97 184 ASN A O 1
ATOM 1488 N N . PRO A 1 185 ? -9.131 -3.494 -47.924 1.00 39.31 185 PRO A N 1
ATOM 1489 C CA . PRO A 1 185 ? -7.800 -3.914 -47.469 1.00 39.31 185 PRO A CA 1
ATOM 1490 C C . PRO A 1 185 ? -6.621 -3.197 -48.164 1.00 39.31 185 PRO A C 1
ATOM 1492 O O . PRO A 1 185 ? -5.500 -3.700 -48.159 1.00 39.31 185 PRO A O 1
ATOM 1495 N N . SER A 1 186 ? -6.819 -2.015 -48.753 1.00 42.97 186 SER A N 1
ATOM 1496 C CA . SER A 1 186 ? -5.798 -1.352 -49.583 1.00 42.97 186 SER A CA 1
ATOM 1497 C C . SER A 1 186 ? -4.930 -0.297 -48.875 1.00 42.97 186 SER A C 1
ATOM 1499 O O . SER A 1 186 ? -4.126 0.350 -49.541 1.00 42.97 186 SER A O 1
ATOM 1501 N N . SER A 1 187 ? -4.992 -0.135 -47.542 1.00 49.34 187 SER A N 1
ATOM 1502 C CA . SER A 1 187 ? -4.101 0.814 -46.832 1.00 49.34 187 SER A CA 1
ATOM 1503 C C . SER A 1 187 ? -3.501 0.344 -45.494 1.00 49.34 187 SER A C 1
ATOM 1505 O O . SER A 1 187 ? -3.008 1.172 -44.721 1.00 49.34 187 SER A O 1
ATOM 1507 N N . SER A 1 188 ? -3.505 -0.954 -45.165 1.00 59.78 188 SER A N 1
ATOM 1508 C CA . SER A 1 188 ? -2.859 -1.415 -43.926 1.00 59.78 188 SER A CA 1
ATOM 1509 C C . SER A 1 188 ? -1.351 -1.609 -44.138 1.00 59.78 188 SER A C 1
ATOM 1511 O O . SER A 1 188 ? -0.930 -2.569 -44.782 1.00 59.78 188 SER A O 1
ATOM 1513 N N . SER A 1 189 ? -0.531 -0.704 -43.591 1.00 82.69 189 SER A N 1
ATOM 1514 C CA . SER A 1 189 ? 0.939 -0.826 -43.553 1.00 82.69 189 SER A CA 1
ATOM 1515 C C . SER A 1 189 ? 1.380 -2.219 -43.068 1.00 82.69 189 SER A C 1
ATOM 1517 O O . SER A 1 189 ? 0.734 -2.799 -42.193 1.00 82.69 189 SER A O 1
ATOM 1519 N N . PHE A 1 190 ? 2.504 -2.744 -43.580 1.00 87.62 190 PHE A N 1
ATOM 1520 C CA . PHE A 1 190 ? 3.114 -4.005 -43.113 1.00 87.62 190 PHE A CA 1
ATOM 1521 C C . PHE A 1 190 ? 3.195 -4.076 -41.578 1.00 87.62 190 PHE A C 1
ATOM 1523 O O . PHE A 1 190 ? 2.916 -5.116 -40.980 1.00 87.62 190 PHE A O 1
ATOM 1530 N N . THR A 1 191 ? 3.493 -2.942 -40.939 1.00 90.19 191 THR A N 1
ATOM 1531 C CA . THR A 1 191 ? 3.496 -2.786 -39.483 1.00 90.19 191 THR A CA 1
ATOM 1532 C C . THR A 1 191 ? 2.162 -3.190 -38.849 1.00 90.19 191 THR A C 1
ATOM 1534 O O . THR A 1 191 ? 2.153 -3.923 -37.865 1.00 90.19 191 THR A O 1
ATOM 1537 N N . VAL A 1 192 ? 1.033 -2.746 -39.408 1.00 91.38 192 VAL A N 1
ATOM 1538 C CA . VAL A 1 192 ? -0.315 -3.050 -38.896 1.00 91.38 192 VAL A CA 1
ATOM 1539 C C . VAL A 1 192 ? -0.585 -4.546 -39.001 1.00 91.38 192 VAL A C 1
ATOM 1541 O O . VAL A 1 192 ? -0.985 -5.166 -38.019 1.00 91.38 192 VAL A O 1
ATOM 1544 N N . HIS A 1 193 ? -0.287 -5.144 -40.157 1.00 91.19 193 HIS A N 1
ATOM 1545 C CA . HIS A 1 193 ? -0.475 -6.578 -40.372 1.00 91.19 193 HIS A CA 1
ATOM 1546 C C . HIS A 1 193 ? 0.359 -7.419 -39.392 1.00 91.19 193 HIS A C 1
ATOM 1548 O O . HIS A 1 193 ? -0.151 -8.373 -38.809 1.00 91.19 193 HIS A O 1
ATOM 1554 N N . PHE A 1 194 ? 1.622 -7.046 -39.155 1.00 91.62 194 PHE A N 1
ATOM 1555 C CA . PHE A 1 194 ? 2.477 -7.723 -38.175 1.00 91.62 194 PHE A CA 1
ATOM 1556 C C . PHE A 1 194 ? 1.928 -7.595 -36.745 1.00 91.62 194 PHE A C 1
ATOM 1558 O O . PHE A 1 194 ? 1.869 -8.575 -36.002 1.00 91.62 194 PHE A O 1
ATOM 1565 N N . LEU A 1 195 ? 1.488 -6.398 -36.349 1.00 92.38 195 LEU A N 1
ATOM 1566 C CA . LEU A 1 195 ? 0.940 -6.159 -35.011 1.00 92.38 195 LEU A CA 1
ATOM 1567 C C . LEU A 1 195 ? -0.345 -6.959 -34.754 1.00 92.38 195 LEU A C 1
ATOM 1569 O O . LEU A 1 195 ? -0.510 -7.500 -33.660 1.00 92.38 195 LEU A O 1
ATOM 1573 N N . VAL A 1 196 ? -1.227 -7.070 -35.748 1.00 92.69 196 VAL A N 1
ATOM 1574 C CA . VAL A 1 196 ? -2.459 -7.861 -35.625 1.00 92.69 196 VAL A CA 1
ATOM 1575 C C . VAL A 1 196 ? -2.139 -9.354 -35.606 1.00 92.69 196 VAL A C 1
ATOM 1577 O O . VAL A 1 196 ? -2.455 -10.041 -34.637 1.00 92.69 196 VAL A O 1
ATOM 1580 N N . ASN A 1 197 ? -1.447 -9.851 -36.632 1.00 91.44 197 ASN A N 1
ATOM 1581 C CA . ASN A 1 197 ? -1.329 -11.292 -36.858 1.00 91.44 197 ASN A CA 1
ATOM 1582 C C . ASN A 1 197 ? -0.229 -11.956 -36.023 1.00 91.44 197 ASN A C 1
ATOM 1584 O O . ASN A 1 197 ? -0.397 -13.088 -35.580 1.00 91.44 197 ASN A O 1
ATOM 1588 N N . SER A 1 198 ? 0.891 -11.270 -35.781 1.00 90.62 198 SER A N 1
ATOM 1589 C CA . SER A 1 198 ? 2.037 -11.845 -35.060 1.00 90.62 198 SER A CA 1
ATOM 1590 C C . SER A 1 198 ? 2.054 -11.466 -33.581 1.00 90.62 198 SER A C 1
ATOM 1592 O O . SER A 1 198 ? 2.489 -12.261 -32.749 1.00 90.62 198 SER A O 1
ATOM 1594 N N . CYS A 1 199 ? 1.586 -10.265 -33.230 1.00 90.69 199 CYS A N 1
ATOM 1595 C CA . CYS A 1 199 ? 1.533 -9.817 -31.837 1.00 90.69 199 CYS A CA 1
ATOM 1596 C C . CYS A 1 199 ? 0.147 -9.973 -31.186 1.00 90.69 199 CYS A C 1
ATOM 1598 O O . CYS A 1 199 ? 0.048 -9.769 -29.976 1.00 90.69 199 CYS A O 1
ATOM 1600 N N . GLY A 1 200 ? -0.899 -10.325 -31.945 1.00 91.50 200 GLY A N 1
ATOM 1601 C CA . GLY A 1 200 ? -2.250 -10.549 -31.421 1.00 91.50 200 GLY A CA 1
ATOM 1602 C C . GLY A 1 200 ? -2.951 -9.277 -30.937 1.00 91.50 200 GLY A C 1
ATOM 1603 O O . GLY A 1 200 ? -3.752 -9.340 -30.002 1.00 91.50 200 GLY A O 1
ATOM 1604 N N . LEU A 1 201 ? -2.618 -8.107 -31.500 1.00 93.12 201 LEU A N 1
ATOM 1605 C CA . LEU A 1 201 ? -3.278 -6.852 -31.135 1.00 93.12 201 LEU A CA 1
ATOM 1606 C C . LEU A 1 201 ? -4.614 -6.693 -31.881 1.00 93.12 201 LEU A C 1
ATOM 1608 O O . LEU A 1 201 ? -4.693 -7.014 -33.066 1.00 93.12 201 LEU A O 1
ATOM 1612 N N . PRO A 1 202 ? -5.644 -6.108 -31.241 1.00 92.88 202 PRO A N 1
ATOM 1613 C CA . PRO A 1 202 ? -6.828 -5.638 -31.954 1.00 92.88 202 PRO A CA 1
ATOM 1614 C C . PRO A 1 202 ? -6.451 -4.605 -33.025 1.00 92.88 202 PRO A C 1
ATOM 1616 O O . PRO A 1 202 ? -5.553 -3.787 -32.796 1.00 92.88 202 PRO A O 1
ATOM 1619 N N . LEU A 1 203 ? -7.166 -4.606 -34.156 1.00 91.31 203 LEU A N 1
ATOM 1620 C CA . LEU A 1 203 ? -6.878 -3.748 -35.315 1.00 91.31 203 LEU A CA 1
ATOM 1621 C C . LEU A 1 203 ? -6.732 -2.266 -34.934 1.00 91.31 203 LEU A C 1
ATOM 1623 O O . LEU A 1 203 ? -5.740 -1.641 -35.293 1.00 91.31 203 LEU A O 1
ATOM 1627 N N . GLU A 1 204 ? -7.647 -1.735 -34.123 1.00 90.88 204 GLU A N 1
ATOM 1628 C CA . GLU A 1 204 ? -7.609 -0.340 -33.656 1.00 90.88 204 GLU A CA 1
ATOM 1629 C C . GLU A 1 204 ? -6.321 0.008 -32.894 1.00 90.88 204 GLU A C 1
ATOM 1631 O O . GLU A 1 204 ? -5.691 1.047 -33.109 1.00 90.88 204 GLU A O 1
ATOM 1636 N N . VAL A 1 205 ? -5.870 -0.897 -32.021 1.00 91.25 205 VAL A N 1
ATOM 1637 C CA . VAL A 1 205 ? -4.640 -0.700 -31.245 1.00 91.25 205 VAL A CA 1
ATOM 1638 C C . VAL A 1 205 ? -3.417 -0.807 -32.155 1.00 91.25 205 VAL A C 1
ATOM 1640 O O . VAL A 1 205 ? -2.469 -0.036 -31.998 1.00 91.25 205 VAL A O 1
ATOM 1643 N N . ALA A 1 206 ? -3.440 -1.723 -33.126 1.00 90.62 206 ALA A N 1
ATOM 1644 C CA . ALA A 1 206 ? -2.381 -1.873 -34.118 1.00 90.62 206 ALA A CA 1
ATOM 1645 C C . ALA A 1 206 ? -2.245 -0.627 -35.012 1.00 90.62 206 ALA A C 1
ATOM 1647 O O . ALA A 1 206 ? -1.125 -0.155 -35.214 1.00 90.62 206 ALA A O 1
ATOM 1648 N N . LEU A 1 207 ? -3.363 -0.050 -35.468 1.00 91.06 207 LEU A N 1
ATOM 1649 C CA . LEU A 1 207 ? -3.402 1.198 -36.242 1.00 91.06 207 LEU A CA 1
ATOM 1650 C C . LEU A 1 207 ? -2.861 2.389 -35.443 1.00 91.06 207 LEU A C 1
ATOM 1652 O O . LEU A 1 207 ? -2.121 3.223 -35.970 1.00 91.06 207 LEU A O 1
ATOM 1656 N N . SER A 1 208 ? -3.188 2.477 -34.151 1.00 90.31 208 SER A N 1
ATOM 1657 C CA . SER A 1 208 ? -2.618 3.509 -33.281 1.00 90.31 208 SER A CA 1
ATOM 1658 C C . SER A 1 208 ? -1.113 3.306 -33.075 1.00 90.31 208 SER A C 1
ATOM 1660 O O . SER A 1 208 ? -0.336 4.257 -33.161 1.00 90.31 208 SER A O 1
ATOM 1662 N N . ALA A 1 209 ? -0.679 2.073 -32.812 1.00 88.69 209 ALA A N 1
ATOM 1663 C CA . ALA A 1 209 ? 0.725 1.745 -32.585 1.00 88.69 209 ALA A CA 1
ATOM 1664 C C . ALA A 1 209 ? 1.592 1.968 -33.836 1.00 88.69 209 ALA A C 1
ATOM 1666 O O . ALA A 1 209 ? 2.714 2.466 -33.706 1.00 88.69 209 ALA A O 1
ATOM 1667 N N . SER A 1 210 ? 1.077 1.702 -35.042 1.00 88.75 210 SER A N 1
ATOM 1668 C CA . SER A 1 210 ? 1.797 1.938 -36.303 1.00 88.75 210 SER A CA 1
ATOM 1669 C C . SER A 1 210 ? 2.056 3.414 -36.608 1.00 88.75 210 SER A C 1
ATOM 1671 O O . SER A 1 210 ? 2.856 3.723 -37.482 1.00 88.75 210 SER A O 1
ATOM 1673 N N . LYS A 1 211 ? 1.415 4.349 -35.894 1.00 88.44 211 LYS A N 1
ATOM 1674 C CA . LYS A 1 211 ? 1.787 5.775 -35.955 1.00 88.44 211 LYS A CA 1
ATOM 1675 C C . LYS A 1 211 ? 3.096 6.059 -35.213 1.00 88.44 211 LYS A C 1
ATOM 1677 O O . LYS A 1 211 ? 3.783 7.021 -35.526 1.00 88.44 211 LYS A O 1
ATOM 1682 N N . THR A 1 212 ? 3.437 5.230 -34.225 1.00 85.81 212 THR A N 1
ATOM 1683 C CA . THR A 1 212 ? 4.608 5.418 -33.347 1.00 85.81 212 THR A CA 1
ATOM 1684 C C . THR A 1 212 ? 5.826 4.605 -33.766 1.00 85.81 212 THR A C 1
ATOM 1686 O O . THR A 1 212 ? 6.948 4.941 -33.393 1.00 85.81 212 THR A O 1
ATOM 1689 N N . ILE A 1 213 ? 5.616 3.526 -34.521 1.00 89.62 213 ILE A N 1
ATOM 1690 C CA . ILE A 1 213 ? 6.673 2.660 -35.033 1.00 89.62 213 ILE A CA 1
ATOM 1691 C C . ILE A 1 213 ? 6.416 2.341 -36.498 1.00 89.62 213 ILE A C 1
ATOM 1693 O O . ILE A 1 213 ? 5.276 2.149 -36.904 1.00 89.62 213 ILE A O 1
ATOM 1697 N N . GLN A 1 214 ? 7.491 2.212 -37.267 1.00 87.81 214 GLN A N 1
ATOM 1698 C CA . GLN A 1 214 ? 7.455 1.595 -38.586 1.00 87.81 214 GLN A CA 1
ATOM 1699 C C . GLN A 1 214 ? 8.387 0.390 -38.578 1.00 87.81 214 GLN A C 1
ATOM 1701 O O . GLN A 1 214 ? 9.536 0.479 -38.128 1.00 87.81 214 GLN A O 1
ATOM 1706 N N . LEU A 1 215 ? 7.861 -0.754 -39.003 1.00 86.88 215 LEU A N 1
ATOM 1707 C CA . LEU A 1 215 ? 8.627 -1.976 -39.182 1.00 86.88 215 LEU A CA 1
ATOM 1708 C C . LEU A 1 215 ? 9.031 -2.082 -40.646 1.00 86.88 215 LEU A C 1
ATOM 1710 O O . LEU A 1 215 ? 8.213 -1.901 -41.544 1.00 86.88 215 LEU A O 1
ATOM 1714 N N . ASP A 1 216 ? 10.300 -2.394 -40.869 1.00 83.38 216 ASP A N 1
ATOM 1715 C CA . ASP A 1 216 ? 10.807 -2.668 -42.202 1.00 83.38 216 ASP A CA 1
ATOM 1716 C C . ASP A 1 216 ? 10.368 -4.071 -42.635 1.00 83.38 216 ASP A C 1
ATOM 1718 O O . ASP A 1 216 ? 10.677 -5.066 -41.969 1.00 83.38 216 ASP A O 1
ATOM 1722 N N . ARG A 1 217 ? 9.656 -4.144 -43.764 1.00 83.12 217 ARG A N 1
ATOM 1723 C CA . ARG A 1 217 ? 9.214 -5.402 -44.375 1.00 83.12 217 ARG A CA 1
ATOM 1724 C C . ARG A 1 217 ? 10.398 -6.308 -44.707 1.00 83.12 217 ARG A C 1
ATOM 1726 O O . ARG A 1 217 ? 10.300 -7.520 -44.524 1.00 83.12 217 ARG A O 1
ATOM 1733 N N . ASN A 1 218 ? 11.522 -5.719 -45.111 1.00 81.06 218 ASN A N 1
ATOM 1734 C CA . ASN A 1 218 ? 12.743 -6.439 -45.468 1.00 81.06 218 ASN A CA 1
ATOM 1735 C C . ASN A 1 218 ? 13.474 -6.992 -44.232 1.00 81.06 218 ASN A C 1
ATOM 1737 O O . ASN A 1 218 ? 14.353 -7.839 -44.358 1.00 81.06 218 ASN A O 1
ATOM 1741 N N . ASN A 1 219 ? 13.083 -6.567 -43.024 1.00 82.25 219 ASN A N 1
ATOM 1742 C CA . ASN A 1 219 ? 13.656 -7.020 -41.758 1.00 82.25 219 ASN A CA 1
ATOM 1743 C C . ASN A 1 219 ? 12.587 -7.556 -40.791 1.00 82.25 219 ASN A C 1
ATOM 1745 O O . ASN A 1 219 ? 12.639 -7.332 -39.580 1.00 82.25 219 ASN A O 1
ATOM 1749 N N . ALA A 1 220 ? 11.612 -8.298 -41.321 1.00 81.38 220 ALA A N 1
ATOM 1750 C CA . ALA A 1 220 ? 10.562 -8.952 -40.535 1.00 81.38 220 ALA A CA 1
ATOM 1751 C C . ALA A 1 220 ? 11.106 -9.960 -39.497 1.00 81.38 220 ALA A C 1
ATOM 1753 O O . ALA A 1 220 ? 10.465 -10.224 -38.478 1.00 81.38 220 ALA A O 1
ATOM 1754 N N . GLN A 1 221 ? 12.315 -10.490 -39.715 1.00 85.12 221 GLN A N 1
ATOM 1755 C CA . GLN A 1 221 ? 12.958 -11.450 -38.814 1.00 85.12 221 GLN A CA 1
ATOM 1756 C C . GLN A 1 221 ? 13.326 -10.848 -37.458 1.00 85.12 221 GLN A C 1
ATOM 1758 O O . GLN A 1 221 ? 13.259 -11.534 -36.436 1.00 85.12 221 GLN A O 1
ATOM 1763 N N . LYS A 1 222 ? 13.685 -9.561 -37.410 1.00 87.00 222 LYS A N 1
ATOM 1764 C CA . LYS A 1 222 ? 14.059 -8.887 -36.164 1.00 87.00 222 LYS A CA 1
ATOM 1765 C C . LYS A 1 222 ? 12.912 -8.840 -35.140 1.00 87.00 222 LYS A C 1
ATOM 1767 O O . LYS A 1 222 ? 13.122 -9.316 -34.021 1.00 87.00 222 LYS A O 1
ATOM 1772 N N . PRO A 1 223 ? 11.716 -8.302 -35.457 1.00 89.19 223 PRO A N 1
ATOM 1773 C CA . PRO A 1 223 ? 10.612 -8.302 -34.508 1.00 89.19 223 PRO A CA 1
ATOM 1774 C C . PRO A 1 223 ? 10.137 -9.727 -34.198 1.00 89.19 223 PRO A C 1
ATOM 1776 O O . PRO A 1 223 ? 9.838 -10.003 -33.041 1.00 89.19 223 PRO A O 1
ATOM 1779 N N . GLN A 1 224 ? 10.167 -10.663 -35.157 1.00 90.50 224 GLN A N 1
ATOM 1780 C CA . GLN A 1 224 ? 9.835 -12.069 -34.891 1.00 90.50 224 GLN A CA 1
ATOM 1781 C C . GLN A 1 224 ? 10.795 -12.719 -33.879 1.00 90.50 224 GLN A C 1
ATOM 1783 O O . GLN A 1 224 ? 10.356 -13.353 -32.919 1.00 90.50 224 GLN A O 1
ATOM 1788 N N . SER A 1 225 ? 12.102 -12.496 -34.036 1.00 92.62 225 SER A N 1
ATOM 1789 C CA . SER A 1 225 ? 13.126 -12.961 -33.091 1.00 92.62 225 SER A CA 1
ATOM 1790 C C . SER A 1 225 ? 12.911 -12.384 -31.695 1.00 92.62 225 SER A C 1
ATOM 1792 O O . SER A 1 225 ? 13.125 -13.074 -30.699 1.00 92.62 225 SER A O 1
ATOM 1794 N N . LEU A 1 226 ? 12.441 -11.137 -31.599 1.00 94.06 226 LEU A N 1
ATOM 1795 C CA . LEU A 1 226 ? 12.101 -10.533 -30.317 1.00 94.06 226 LEU A CA 1
ATOM 1796 C C . LEU A 1 226 ? 10.902 -11.224 -29.658 1.00 94.06 226 LEU A C 1
ATOM 1798 O O . LEU A 1 226 ? 10.934 -11.441 -28.448 1.00 94.06 226 LEU A O 1
ATOM 1802 N N . LEU A 1 227 ? 9.862 -11.585 -30.417 1.00 95.38 227 LEU A N 1
ATOM 1803 C CA . LEU A 1 227 ? 8.726 -12.335 -29.868 1.00 95.38 227 LEU A CA 1
ATOM 1804 C C . LEU A 1 227 ? 9.189 -13.693 -29.324 1.00 95.38 227 LEU A C 1
ATOM 1806 O O . LEU A 1 227 ? 8.854 -14.040 -28.191 1.00 95.38 227 LEU A O 1
ATOM 1810 N N . SER A 1 228 ? 10.021 -14.415 -30.079 1.00 95.31 228 SER A N 1
ATOM 1811 C CA . SER A 1 228 ? 10.628 -15.678 -29.635 1.00 95.31 228 SER A CA 1
ATOM 1812 C C . SER A 1 228 ? 11.498 -15.499 -28.386 1.00 95.31 228 SER A C 1
ATOM 1814 O O . SER A 1 228 ? 11.395 -16.286 -27.445 1.00 95.31 228 SER A O 1
ATOM 1816 N N . PHE A 1 229 ? 12.291 -14.425 -28.324 1.00 96.19 229 PHE A N 1
ATOM 1817 C CA . PHE A 1 229 ? 13.063 -14.053 -27.138 1.00 96.19 229 PHE A CA 1
ATOM 1818 C C . PHE A 1 229 ? 12.152 -13.786 -25.931 1.00 96.19 229 PHE A C 1
ATOM 1820 O O . PHE A 1 229 ? 12.369 -14.334 -24.859 1.00 96.19 229 PHE A O 1
ATOM 1827 N N . LEU A 1 230 ? 11.077 -13.008 -26.068 1.00 96.12 230 LEU A N 1
ATOM 1828 C CA . LEU A 1 230 ? 10.147 -12.785 -24.953 1.00 96.12 230 LEU A CA 1
ATOM 1829 C C . LEU A 1 230 ? 9.525 -14.108 -24.469 1.00 96.12 230 LEU A C 1
ATOM 1831 O O . LEU A 1 230 ? 9.444 -14.346 -23.261 1.00 96.12 230 LEU A O 1
ATOM 1835 N N . LYS A 1 231 ? 9.161 -15.008 -25.392 1.00 95.69 231 LYS A N 1
ATOM 1836 C CA . LYS A 1 231 ? 8.651 -16.347 -25.055 1.00 95.69 231 LYS A CA 1
ATOM 1837 C C . LYS A 1 231 ? 9.680 -17.194 -24.298 1.00 95.69 231 LYS A C 1
ATOM 1839 O O . LYS A 1 231 ? 9.306 -17.865 -23.332 1.00 95.69 231 LYS A O 1
ATOM 1844 N N . SER A 1 232 ? 10.970 -17.117 -24.645 1.00 95.31 232 SER A N 1
ATOM 1845 C CA . SER A 1 232 ? 12.025 -17.835 -23.908 1.00 95.31 232 SER A CA 1
ATOM 1846 C C . SER A 1 232 ? 12.133 -17.377 -22.446 1.00 95.31 232 SER A C 1
ATOM 1848 O O . SER A 1 232 ? 12.460 -18.178 -21.572 1.00 95.31 232 SER A O 1
ATOM 1850 N N . TYR A 1 233 ? 11.750 -16.130 -22.151 1.00 95.00 233 TYR A N 1
ATOM 1851 C CA . TYR A 1 233 ? 11.653 -15.565 -20.799 1.00 95.00 233 TYR A CA 1
ATOM 1852 C C . TYR A 1 233 ? 10.251 -15.680 -20.169 1.00 95.00 233 TYR A C 1
ATOM 1854 O O . TYR A 1 233 ? 9.903 -14.914 -19.269 1.00 95.00 233 TYR A O 1
ATOM 1862 N N . LYS A 1 234 ? 9.454 -16.668 -20.601 1.00 94.75 234 LYS A N 1
ATOM 1863 C CA . LYS A 1 234 ? 8.139 -17.028 -20.032 1.00 94.75 234 LYS A CA 1
ATOM 1864 C C . LYS A 1 234 ? 7.043 -15.967 -20.197 1.00 94.75 234 LYS A C 1
ATOM 1866 O O . LYS A 1 234 ? 6.049 -16.009 -19.472 1.00 94.75 234 LYS A O 1
ATOM 1871 N N . PHE A 1 235 ? 7.177 -15.046 -21.151 1.00 96.69 235 PHE A N 1
ATOM 1872 C CA . PHE A 1 235 ? 6.048 -14.207 -21.548 1.00 96.69 235 PHE A CA 1
ATOM 1873 C C . PHE A 1 235 ? 5.060 -15.039 -22.375 1.00 96.69 235 PHE A C 1
ATOM 1875 O O . PHE A 1 235 ? 5.455 -15.692 -23.340 1.00 96.69 235 PHE A O 1
ATOM 1882 N N . ASN A 1 236 ? 3.777 -15.003 -22.012 1.00 95.06 236 ASN A N 1
ATOM 1883 C CA . ASN A 1 236 ? 2.712 -15.581 -22.839 1.00 95.06 236 ASN A CA 1
ATOM 1884 C C . ASN A 1 236 ? 2.205 -14.580 -23.892 1.00 95.06 236 ASN A C 1
ATOM 1886 O O . ASN A 1 236 ? 2.480 -13.383 -23.798 1.00 95.06 236 ASN A O 1
ATOM 1890 N N . ASP A 1 237 ? 1.435 -15.053 -24.873 1.00 95.25 237 ASP A N 1
ATOM 1891 C CA . ASP A 1 237 ? 0.973 -14.218 -25.992 1.00 95.25 237 ASP A CA 1
ATOM 1892 C C . ASP A 1 237 ? 0.144 -13.010 -25.525 1.00 95.25 237 ASP A C 1
ATOM 1894 O O . ASP A 1 237 ? 0.368 -11.893 -25.984 1.00 95.25 237 ASP A O 1
ATOM 1898 N N . THR A 1 238 ? -0.725 -13.174 -24.521 1.00 95.75 238 THR A N 1
ATOM 1899 C CA . THR A 1 238 ? -1.500 -12.062 -23.939 1.00 95.75 238 THR A CA 1
ATOM 1900 C C . THR A 1 238 ? -0.602 -11.005 -23.288 1.00 95.75 238 THR A C 1
ATOM 1902 O O . THR A 1 238 ? -0.846 -9.801 -23.395 1.00 95.75 238 THR A O 1
ATOM 1905 N N . GLN A 1 239 ? 0.448 -11.435 -22.588 1.00 96.56 239 GLN A N 1
ATOM 1906 C CA . GLN A 1 239 ? 1.429 -10.551 -21.965 1.00 96.56 239 GLN A CA 1
ATOM 1907 C C . GLN A 1 239 ? 2.266 -9.819 -23.014 1.00 96.56 239 GLN A C 1
ATOM 1909 O O . GLN A 1 239 ? 2.521 -8.627 -22.851 1.00 96.56 239 GLN A O 1
ATOM 1914 N N . ILE A 1 240 ? 2.655 -10.501 -24.091 1.00 96.44 240 ILE A N 1
ATOM 1915 C CA . ILE A 1 240 ? 3.363 -9.901 -25.225 1.00 96.44 240 ILE A CA 1
ATOM 1916 C C . ILE A 1 240 ? 2.475 -8.850 -25.895 1.00 96.44 240 ILE A C 1
ATOM 1918 O O . ILE A 1 240 ? 2.891 -7.696 -25.991 1.00 96.44 240 ILE A O 1
ATOM 1922 N N . ALA A 1 241 ? 1.235 -9.193 -26.251 1.00 95.62 241 ALA A N 1
ATOM 1923 C CA . ALA A 1 241 ? 0.270 -8.260 -26.834 1.00 95.62 241 ALA A CA 1
ATOM 1924 C C . ALA A 1 241 ? 0.098 -7.010 -25.954 1.00 95.62 241 ALA A C 1
ATOM 1926 O O . ALA A 1 241 ? 0.177 -5.876 -26.431 1.00 95.62 241 ALA A O 1
ATOM 1927 N N . LYS A 1 242 ? -0.037 -7.201 -24.633 1.00 96.25 242 LYS A N 1
ATOM 1928 C CA . LYS A 1 242 ? -0.141 -6.104 -23.659 1.00 96.25 242 LYS A CA 1
ATOM 1929 C C . LYS A 1 242 ? 1.126 -5.249 -23.582 1.00 96.25 242 LYS A C 1
ATOM 1931 O O . LYS A 1 242 ? 1.024 -4.032 -23.432 1.00 96.25 242 LYS A O 1
ATOM 1936 N N . LEU A 1 243 ? 2.309 -5.860 -23.644 1.00 96.31 243 LEU A N 1
ATOM 1937 C CA . LEU A 1 243 ? 3.584 -5.143 -23.646 1.00 96.31 243 LEU A CA 1
ATOM 1938 C C . LEU A 1 243 ? 3.712 -4.277 -24.900 1.00 96.31 243 LEU A C 1
ATOM 1940 O O . LEU A 1 243 ? 3.986 -3.085 -24.778 1.00 96.31 243 LEU A O 1
ATOM 1944 N N . ILE A 1 244 ? 3.471 -4.859 -26.075 1.00 95.00 244 ILE A N 1
ATOM 1945 C CA . ILE A 1 244 ? 3.579 -4.159 -27.359 1.00 95.00 244 ILE A CA 1
ATOM 1946 C C . ILE A 1 244 ? 2.522 -3.060 -27.473 1.00 95.00 244 ILE A C 1
ATOM 1948 O O . ILE A 1 244 ? 2.850 -1.959 -27.895 1.00 95.00 244 ILE A O 1
ATOM 1952 N N . SER A 1 245 ? 1.297 -3.298 -27.000 1.00 93.50 245 SER A N 1
ATOM 1953 C CA . SER A 1 245 ? 0.254 -2.268 -26.926 1.00 93.50 245 SER A CA 1
ATOM 1954 C C . SER A 1 245 ? 0.683 -1.066 -26.074 1.00 93.50 245 SER A C 1
ATOM 1956 O O . SER A 1 245 ? 0.478 0.075 -26.477 1.00 93.50 245 SER A O 1
ATOM 1958 N N . LYS A 1 246 ? 1.326 -1.299 -24.919 1.00 93.06 246 LYS A N 1
ATOM 1959 C CA . LYS A 1 246 ? 1.833 -0.217 -24.057 1.00 93.06 246 LYS A CA 1
ATOM 1960 C C . LYS A 1 246 ? 3.080 0.465 -24.613 1.00 93.06 246 LYS A C 1
ATOM 1962 O O . LYS A 1 246 ? 3.300 1.644 -24.343 1.00 93.06 246 LYS A O 1
ATOM 1967 N N . ARG A 1 247 ? 3.945 -0.289 -25.292 1.00 91.69 247 ARG A N 1
ATOM 1968 C CA . ARG A 1 247 ? 5.236 0.193 -25.781 1.00 91.69 247 ARG A CA 1
ATOM 1969 C C . ARG A 1 247 ? 5.607 -0.470 -27.114 1.00 91.69 247 ARG A C 1
ATOM 1971 O O . ARG A 1 247 ? 6.437 -1.381 -27.135 1.00 91.69 247 ARG A O 1
ATOM 1978 N N . PRO A 1 248 ? 5.074 0.032 -28.241 1.00 91.88 248 PRO A N 1
ATOM 1979 C CA . PRO A 1 248 ? 5.361 -0.540 -29.556 1.00 91.88 248 PRO A CA 1
ATOM 1980 C C . PRO A 1 248 ? 6.856 -0.508 -29.911 1.00 91.88 248 PRO A C 1
ATOM 1982 O O . PRO A 1 248 ? 7.376 -1.445 -30.513 1.00 91.88 248 PRO A O 1
ATOM 1985 N N . SER A 1 249 ? 7.589 0.515 -29.447 1.00 91.12 249 SER A N 1
ATOM 1986 C CA . SER A 1 249 ? 9.042 0.666 -29.660 1.00 91.12 249 SER A CA 1
ATOM 1987 C C . SER A 1 249 ? 9.887 -0.485 -29.104 1.00 91.12 249 SER A C 1
ATOM 1989 O O . SER A 1 249 ? 11.043 -0.658 -29.502 1.00 91.12 249 SER A O 1
ATOM 1991 N N . THR A 1 250 ? 9.323 -1.334 -28.239 1.00 91.62 250 THR A N 1
ATOM 1992 C CA . THR A 1 250 ? 9.971 -2.579 -27.818 1.00 91.62 250 THR A CA 1
ATOM 1993 C C . THR A 1 250 ? 10.301 -3.471 -29.021 1.00 91.62 250 THR A C 1
ATOM 1995 O O . THR A 1 250 ? 11.393 -4.031 -29.030 1.00 91.62 250 THR A O 1
ATOM 1998 N N . LEU A 1 251 ? 9.472 -3.502 -30.078 1.00 90.31 251 LEU A N 1
ATOM 1999 C CA . LEU A 1 251 ? 9.723 -4.279 -31.308 1.00 90.31 251 LEU A CA 1
ATOM 2000 C C . LEU A 1 251 ? 11.005 -3.885 -32.056 1.00 90.31 251 LEU A C 1
ATOM 2002 O O . LEU A 1 251 ? 11.595 -4.702 -32.759 1.00 90.31 251 LEU A O 1
ATOM 2006 N N . GLN A 1 252 ? 11.468 -2.647 -31.888 1.00 88.62 252 GLN A N 1
ATOM 2007 C CA . GLN A 1 252 ? 12.678 -2.143 -32.542 1.00 88.62 252 GLN A CA 1
ATOM 2008 C C . GLN A 1 252 ? 13.938 -2.309 -31.675 1.00 88.62 252 GLN A C 1
ATOM 2010 O O . GLN A 1 252 ? 15.057 -2.065 -32.150 1.00 88.62 252 GLN A O 1
ATOM 2015 N N . SER A 1 253 ? 13.778 -2.749 -30.423 1.00 89.19 253 SER A N 1
ATOM 2016 C CA . SER A 1 253 ? 14.870 -2.899 -29.461 1.00 89.19 253 SER A CA 1
ATOM 2017 C C . SER A 1 253 ? 15.852 -3.994 -29.869 1.00 89.19 253 SER A C 1
ATOM 2019 O O . SER A 1 253 ? 15.494 -5.006 -30.466 1.00 89.19 253 SER A O 1
ATOM 2021 N N . ARG A 1 254 ? 17.127 -3.794 -29.532 1.00 90.25 254 ARG A N 1
ATOM 2022 C CA . ARG A 1 254 ? 18.179 -4.781 -29.783 1.00 90.25 254 ARG A CA 1
ATOM 2023 C C . ARG A 1 254 ? 18.175 -5.854 -28.688 1.00 90.25 254 ARG A C 1
ATOM 2025 O O . ARG A 1 254 ? 18.149 -5.532 -27.500 1.00 90.25 254 ARG A O 1
ATOM 2032 N N . ILE A 1 255 ? 18.221 -7.125 -29.081 1.00 90.88 255 ILE A N 1
ATOM 2033 C CA . ILE A 1 255 ? 18.170 -8.250 -28.138 1.00 90.88 255 ILE A CA 1
ATOM 2034 C C . ILE A 1 255 ? 19.517 -8.402 -27.420 1.00 90.88 255 ILE A C 1
ATOM 2036 O O . ILE A 1 255 ? 19.588 -8.210 -26.209 1.00 90.88 255 ILE A O 1
ATOM 2040 N N . HIS A 1 256 ? 20.594 -8.663 -28.166 1.00 87.88 256 HIS A N 1
ATOM 2041 C CA . HIS A 1 256 ? 21.889 -9.078 -27.606 1.00 87.88 256 HIS A CA 1
ATOM 2042 C C . HIS A 1 256 ? 22.584 -8.027 -26.729 1.00 87.88 256 HIS A C 1
ATOM 2044 O O . HIS A 1 256 ? 23.147 -8.374 -25.699 1.00 87.88 256 HIS A O 1
ATOM 2050 N N . ASN A 1 257 ? 22.531 -6.744 -27.095 1.00 88.69 257 ASN A N 1
ATOM 2051 C CA . ASN A 1 257 ? 23.258 -5.678 -26.387 1.00 88.69 257 ASN A CA 1
ATOM 2052 C C . ASN A 1 257 ? 22.368 -4.766 -25.528 1.00 88.69 257 ASN A C 1
ATOM 2054 O O . ASN A 1 257 ? 22.872 -3.810 -24.944 1.00 88.69 257 ASN A O 1
ATOM 2058 N N . ASN A 1 258 ? 21.060 -5.030 -25.434 1.00 91.44 258 ASN A N 1
ATOM 2059 C CA . ASN A 1 258 ? 20.159 -4.223 -24.608 1.00 91.44 258 ASN A CA 1
ATOM 2060 C C . ASN A 1 258 ? 19.208 -5.091 -23.772 1.00 91.44 258 ASN A C 1
ATOM 2062 O O . ASN A 1 258 ? 19.361 -5.150 -22.552 1.00 91.44 258 ASN A O 1
ATOM 2066 N N . LEU A 1 259 ? 18.247 -5.782 -24.392 1.00 94.25 259 LEU A N 1
ATOM 2067 C CA . LEU A 1 259 ? 17.214 -6.507 -23.636 1.00 94.25 259 LEU A CA 1
ATOM 2068 C C . LEU A 1 259 ? 17.744 -7.750 -22.911 1.00 94.25 259 LEU A C 1
ATOM 2070 O O . LEU A 1 259 ? 17.422 -7.940 -21.739 1.00 94.25 259 LEU A O 1
ATOM 2074 N N . GLY A 1 260 ? 18.584 -8.551 -23.569 1.00 95.56 260 GLY A N 1
ATOM 2075 C CA . GLY A 1 260 ? 19.198 -9.754 -22.998 1.00 95.56 260 GLY A CA 1
ATOM 2076 C C . GLY A 1 260 ? 19.950 -9.466 -21.696 1.00 95.56 260 GLY A C 1
ATOM 2077 O O . GLY A 1 260 ? 19.557 -9.989 -20.653 1.00 95.56 260 GLY A O 1
ATOM 2078 N N . PRO A 1 261 ? 20.948 -8.560 -21.703 1.00 96.69 261 PRO A N 1
ATOM 2079 C CA . PRO A 1 261 ? 21.687 -8.195 -20.496 1.00 96.69 261 PRO A CA 1
ATOM 2080 C C . PRO A 1 261 ? 20.800 -7.654 -19.366 1.00 96.69 261 PRO A C 1
ATOM 2082 O O . PRO A 1 261 ? 21.069 -7.905 -18.193 1.00 96.69 261 PRO A O 1
ATOM 2085 N N . LYS A 1 262 ? 19.723 -6.922 -19.693 1.00 97.12 262 LYS A N 1
ATOM 2086 C CA . LYS A 1 262 ? 18.769 -6.424 -18.688 1.00 97.12 262 LYS A CA 1
ATOM 2087 C C . LYS A 1 262 ? 17.982 -7.550 -18.039 1.00 97.12 262 LYS A C 1
ATOM 2089 O O . LYS A 1 262 ? 17.835 -7.558 -16.821 1.00 97.12 262 LYS A O 1
ATOM 2094 N N . PHE A 1 263 ? 17.456 -8.468 -18.844 1.00 97.62 263 PHE A N 1
ATOM 2095 C CA . PHE A 1 263 ? 16.664 -9.588 -18.344 1.00 97.62 263 PHE A CA 1
ATOM 2096 C C . PHE A 1 263 ? 17.532 -10.516 -17.505 1.00 97.62 263 PHE A C 1
ATOM 2098 O O . PHE A 1 263 ? 17.125 -10.885 -16.407 1.00 97.62 263 PHE A O 1
ATOM 2105 N N . GLN A 1 264 ? 18.752 -10.788 -17.967 1.00 97.62 264 GLN A N 1
ATOM 2106 C CA . GLN A 1 264 ? 19.730 -11.571 -17.229 1.00 97.62 264 GLN A CA 1
ATOM 2107 C C . GLN A 1 264 ? 20.037 -10.947 -15.863 1.00 97.62 264 GLN A C 1
ATOM 2109 O O . GLN A 1 264 ? 19.867 -11.605 -14.842 1.00 97.62 264 GLN A O 1
ATOM 2114 N N . PHE A 1 265 ? 20.357 -9.648 -15.824 1.00 98.19 265 PHE A N 1
ATOM 2115 C CA . PHE A 1 265 ? 20.594 -8.943 -14.564 1.00 98.19 265 PHE A CA 1
ATOM 2116 C C . PHE A 1 265 ? 19.391 -9.016 -13.611 1.00 98.19 265 PHE A C 1
ATOM 2118 O O . PHE A 1 265 ? 19.562 -9.234 -12.416 1.00 98.19 265 PHE A O 1
ATOM 2125 N N . LEU A 1 266 ? 18.165 -8.833 -14.111 1.00 97.81 266 LEU A N 1
ATOM 2126 C CA . LEU A 1 266 ? 16.964 -8.922 -13.276 1.00 97.81 266 LEU A CA 1
ATOM 2127 C C . LEU A 1 266 ? 16.762 -10.343 -12.725 1.00 97.81 266 LEU A C 1
ATOM 2129 O O . LEU A 1 266 ? 16.393 -10.499 -11.563 1.00 97.81 266 LEU A O 1
ATOM 2133 N N . ILE A 1 267 ? 17.020 -11.375 -13.527 1.00 97.19 267 ILE A N 1
ATOM 2134 C CA . ILE A 1 267 ? 16.903 -12.777 -13.103 1.00 97.19 267 ILE A CA 1
ATOM 2135 C C . ILE A 1 267 ? 17.932 -13.119 -12.029 1.00 97.19 267 ILE A C 1
ATOM 2137 O O . ILE A 1 267 ? 17.554 -13.679 -11.002 1.00 97.19 267 ILE A O 1
ATOM 2141 N N . GLU A 1 268 ? 19.188 -12.724 -12.233 1.00 97.31 268 GLU A N 1
ATOM 2142 C CA . GLU A 1 268 ? 20.283 -12.891 -11.265 1.00 97.31 268 GLU A CA 1
ATOM 2143 C C . GLU A 1 268 ? 20.018 -12.190 -9.928 1.00 97.31 268 GLU A C 1
ATOM 2145 O O . GLU A 1 268 ? 20.671 -12.497 -8.941 1.00 97.31 268 GLU A O 1
ATOM 2150 N N . ASN A 1 269 ? 19.070 -11.250 -9.901 1.00 96.62 269 ASN A N 1
ATOM 2151 C CA . ASN A 1 269 ? 18.698 -10.461 -8.732 1.00 96.62 269 ASN A CA 1
ATOM 2152 C C . ASN A 1 269 ? 17.258 -10.750 -8.265 1.00 96.62 269 ASN A C 1
ATOM 2154 O O . ASN A 1 269 ? 16.551 -9.864 -7.774 1.00 96.62 269 ASN A O 1
ATOM 2158 N N . GLY A 1 270 ? 16.800 -11.987 -8.471 1.00 95.19 270 GLY A N 1
ATOM 2159 C CA . GLY A 1 270 ? 15.588 -12.517 -7.848 1.00 95.19 270 GLY A CA 1
ATOM 2160 C C . GLY A 1 270 ? 14.278 -12.258 -8.599 1.00 95.19 270 GLY A C 1
ATOM 2161 O O . GLY A 1 270 ? 13.207 -12.615 -8.101 1.00 95.19 270 GLY A O 1
ATOM 2162 N N . PHE A 1 271 ? 14.311 -11.689 -9.810 1.00 96.12 271 PHE A N 1
ATOM 2163 C CA . PHE A 1 271 ? 13.112 -11.488 -10.641 1.00 96.12 271 PHE A CA 1
ATOM 2164 C C . PHE A 1 271 ? 12.863 -12.622 -11.647 1.00 96.12 271 PHE A C 1
ATOM 2166 O O . PHE A 1 271 ? 12.193 -12.409 -12.650 1.00 96.12 271 PHE A O 1
ATOM 2173 N N . GLY A 1 272 ? 13.359 -13.833 -11.394 1.00 93.56 272 GLY A N 1
ATOM 2174 C CA . GLY A 1 272 ? 13.186 -14.986 -12.283 1.00 93.56 272 GLY A CA 1
ATOM 2175 C C . GLY A 1 272 ? 11.746 -15.494 -12.462 1.00 93.56 272 GLY A C 1
ATOM 2176 O O . GLY A 1 272 ? 10.813 -15.132 -11.738 1.00 93.56 272 GLY A O 1
ATOM 2177 N N . GLY A 1 273 ? 11.569 -16.379 -13.448 1.00 92.75 273 GLY A N 1
ATOM 2178 C CA . GLY A 1 273 ? 10.299 -17.059 -13.723 1.00 92.75 273 GLY A CA 1
ATOM 2179 C C . GLY A 1 273 ? 9.160 -16.091 -14.056 1.00 92.75 273 GLY A C 1
ATOM 2180 O O . GLY A 1 273 ? 9.329 -15.156 -14.832 1.00 92.75 273 GLY A O 1
ATOM 2181 N N . GLU A 1 274 ? 7.988 -16.290 -13.447 1.00 92.81 274 GLU A N 1
ATOM 2182 C CA . GLU A 1 274 ? 6.813 -15.436 -13.689 1.00 92.81 274 GLU A CA 1
ATOM 2183 C C . GLU A 1 274 ? 6.955 -13.994 -13.173 1.00 92.81 274 GLU A C 1
ATOM 2185 O O . GLU A 1 274 ? 6.106 -13.147 -13.473 1.00 92.81 274 GLU A O 1
ATOM 2190 N N . LEU A 1 275 ? 7.968 -13.699 -12.351 1.00 94.44 275 LEU A N 1
ATOM 2191 C CA . LEU A 1 275 ? 8.149 -12.358 -11.798 1.00 94.44 275 LEU A CA 1
ATOM 2192 C C . LEU A 1 275 ? 8.638 -11.370 -12.855 1.00 94.44 275 LEU A C 1
ATOM 2194 O O . LEU A 1 275 ? 8.176 -10.229 -12.843 1.00 94.44 275 LEU A O 1
ATOM 2198 N N . LEU A 1 276 ? 9.495 -11.802 -13.783 1.00 97.25 276 LEU A N 1
ATOM 2199 C CA . LEU A 1 276 ? 10.042 -10.941 -14.830 1.00 97.25 276 LEU A CA 1
ATOM 2200 C C . LEU A 1 276 ? 8.933 -10.382 -15.742 1.00 97.25 276 LEU A C 1
ATOM 2202 O O . LEU A 1 276 ? 8.818 -9.154 -15.812 1.00 97.25 276 LEU A O 1
ATOM 2206 N N . PRO A 1 277 ? 8.046 -11.198 -16.356 1.00 97.00 277 PRO A N 1
ATOM 2207 C CA . PRO A 1 277 ? 6.939 -10.663 -17.147 1.00 97.00 277 PRO A CA 1
ATOM 2208 C C . PRO A 1 277 ? 6.028 -9.723 -16.354 1.00 97.00 277 PRO A C 1
ATOM 2210 O O . PRO A 1 277 ? 5.651 -8.656 -16.845 1.00 97.00 277 PRO A O 1
ATOM 2213 N N . LYS A 1 278 ? 5.707 -10.075 -15.100 1.00 96.56 278 LYS A N 1
ATOM 2214 C CA . LYS A 1 278 ? 4.857 -9.249 -14.225 1.00 96.56 278 LYS A CA 1
ATOM 2215 C C . LYS A 1 278 ? 5.498 -7.888 -13.934 1.00 96.56 278 LYS A C 1
ATOM 2217 O O . LYS A 1 278 ? 4.796 -6.880 -13.986 1.00 96.56 278 LYS A O 1
ATOM 2222 N N . LEU A 1 279 ? 6.806 -7.853 -13.673 1.00 97.44 279 LEU A N 1
ATOM 2223 C CA . LEU A 1 279 ? 7.562 -6.626 -13.414 1.00 97.44 279 LEU A CA 1
ATOM 2224 C C . LEU A 1 279 ? 7.630 -5.722 -14.652 1.00 97.44 279 LEU A C 1
ATOM 2226 O O . LEU A 1 279 ? 7.337 -4.530 -14.568 1.00 97.44 279 LEU A O 1
ATOM 2230 N N . ILE A 1 280 ? 7.989 -6.278 -15.811 1.00 97.31 280 ILE A N 1
ATOM 2231 C CA . ILE A 1 280 ? 8.099 -5.494 -17.049 1.00 97.31 280 ILE A CA 1
ATOM 2232 C C . ILE A 1 280 ? 6.734 -4.918 -17.452 1.00 97.31 280 ILE A C 1
ATOM 2234 O O . ILE A 1 280 ? 6.641 -3.757 -17.845 1.00 97.31 280 ILE A O 1
ATOM 2238 N N . LEU A 1 281 ? 5.650 -5.682 -17.289 1.00 96.31 281 LEU A N 1
ATOM 2239 C CA . LEU A 1 281 ? 4.297 -5.201 -17.582 1.00 96.31 281 LEU A CA 1
ATOM 2240 C C . LEU A 1 281 ? 3.768 -4.172 -16.581 1.00 96.31 281 LEU A C 1
ATOM 2242 O O . LEU A 1 281 ? 2.911 -3.353 -16.950 1.00 96.31 281 LEU A O 1
ATOM 2246 N N . SER A 1 282 ? 4.231 -4.225 -15.328 1.00 95.94 282 SER A N 1
ATOM 2247 C CA . SER A 1 282 ? 3.873 -3.232 -14.316 1.00 95.94 282 SER A CA 1
ATOM 2248 C C . SER A 1 282 ? 4.595 -1.906 -14.549 1.00 95.94 282 SER A C 1
ATOM 2250 O O . SER A 1 282 ? 4.030 -0.860 -14.235 1.00 95.94 282 SER A O 1
ATOM 2252 N N . ASN A 1 283 ? 5.803 -1.925 -15.123 1.00 95.75 283 ASN A N 1
ATOM 2253 C CA . ASN A 1 283 ? 6.530 -0.722 -15.520 1.00 95.75 283 ASN A CA 1
ATOM 2254 C C . ASN A 1 283 ? 7.433 -0.959 -16.741 1.00 95.75 283 ASN A C 1
ATOM 2256 O O . ASN A 1 283 ? 8.587 -1.374 -16.618 1.00 95.75 283 ASN A O 1
ATOM 2260 N N . THR A 1 284 ? 6.924 -0.613 -17.922 1.00 95.19 284 THR A N 1
ATOM 2261 C CA . THR A 1 284 ? 7.632 -0.780 -19.200 1.00 95.19 284 THR A CA 1
ATOM 2262 C C . THR A 1 284 ? 8.817 0.174 -19.361 1.00 95.19 284 THR A C 1
ATOM 2264 O O . THR A 1 284 ? 9.660 -0.051 -20.226 1.00 95.19 284 THR A O 1
ATOM 2267 N N . GLU A 1 285 ? 8.926 1.210 -18.522 1.00 94.50 285 GLU A N 1
ATOM 2268 C CA . GLU A 1 285 ? 10.044 2.166 -18.529 1.00 94.50 285 GLU A CA 1
ATOM 2269 C C . GLU A 1 285 ? 11.378 1.515 -18.120 1.00 94.50 285 GLU A C 1
ATOM 2271 O O . GLU A 1 285 ? 12.458 2.010 -18.435 1.00 94.50 285 GLU A O 1
ATOM 2276 N N . ILE A 1 286 ? 11.334 0.337 -17.488 1.00 96.25 286 ILE A N 1
ATOM 2277 C CA . ILE A 1 286 ? 12.532 -0.476 -17.225 1.00 96.25 286 ILE A CA 1
ATOM 2278 C C . ILE A 1 286 ? 13.260 -0.807 -18.544 1.00 96.25 286 ILE A C 1
ATOM 2280 O O . ILE A 1 286 ? 14.492 -0.858 -18.597 1.00 96.25 286 ILE A O 1
ATOM 2284 N N . LEU A 1 287 ? 12.519 -0.976 -19.645 1.00 94.69 287 LEU A N 1
ATOM 2285 C CA . LEU A 1 287 ? 13.095 -1.312 -20.948 1.00 94.69 287 LEU A CA 1
ATOM 2286 C C . LEU A 1 287 ? 13.829 -0.135 -21.607 1.00 94.69 287 LEU A C 1
ATOM 2288 O O . LEU A 1 287 ? 14.761 -0.373 -22.374 1.00 94.69 287 LEU A O 1
ATOM 2292 N N . SER A 1 288 ? 13.489 1.114 -21.279 1.00 91.50 288 SER A N 1
ATOM 2293 C CA . SER A 1 288 ? 14.185 2.312 -21.780 1.00 91.50 288 SER A CA 1
ATOM 2294 C C . SER A 1 288 ? 15.359 2.744 -20.917 1.00 91.50 288 SER A C 1
ATOM 2296 O O . SER A 1 288 ? 16.325 3.290 -21.444 1.00 91.50 288 SER A O 1
ATOM 2298 N N . ARG A 1 289 ? 15.330 2.496 -19.604 1.00 94.81 289 ARG A N 1
ATOM 2299 C CA . ARG A 1 289 ? 16.428 2.906 -18.713 1.00 94.81 289 ARG A CA 1
ATOM 2300 C C . ARG A 1 289 ? 17.729 2.175 -19.020 1.00 94.81 289 ARG A C 1
ATOM 2302 O O . ARG A 1 289 ? 17.727 0.971 -19.236 1.00 94.81 289 ARG A O 1
ATOM 2309 N N . SER A 1 290 ? 18.860 2.873 -18.997 1.00 94.94 290 SER A N 1
ATOM 2310 C CA . SER A 1 290 ? 20.173 2.241 -19.177 1.00 94.94 290 SER A CA 1
ATOM 2311 C C . SER A 1 290 ? 20.437 1.181 -18.103 1.00 94.94 290 SER A C 1
ATOM 2313 O O . SER A 1 290 ? 20.222 1.422 -16.913 1.00 94.94 290 SER A O 1
ATOM 2315 N N . LEU A 1 291 ? 20.932 0.009 -18.509 1.00 96.44 291 LEU A N 1
ATOM 2316 C CA . LEU A 1 291 ? 21.311 -1.034 -17.556 1.00 96.44 291 LEU A CA 1
ATOM 2317 C C . LEU A 1 291 ? 22.473 -0.573 -16.667 1.00 96.44 291 LEU A C 1
ATOM 2319 O O . LEU A 1 291 ? 22.399 -0.691 -15.446 1.00 96.44 291 LEU A O 1
ATOM 2323 N N . GLY A 1 292 ? 23.532 -0.046 -17.289 1.00 95.81 292 GLY A N 1
ATOM 2324 C CA . GLY A 1 292 ? 24.783 0.301 -16.615 1.00 95.81 292 GLY A CA 1
ATOM 2325 C C . GLY A 1 292 ? 24.701 1.590 -15.806 1.00 95.81 292 GLY A C 1
ATOM 2326 O O . GLY A 1 292 ? 25.099 1.603 -14.647 1.00 95.81 292 GLY A O 1
ATOM 2327 N N . SER A 1 293 ? 24.144 2.657 -16.384 1.00 95.06 293 SER A N 1
ATOM 2328 C CA . SER A 1 293 ? 24.119 3.977 -15.738 1.00 95.06 293 SER A CA 1
ATOM 2329 C C . SER A 1 293 ? 22.881 4.235 -14.876 1.00 95.06 293 SER A C 1
ATOM 2331 O O . SER A 1 293 ? 22.847 5.238 -14.171 1.00 95.06 293 SER A O 1
ATOM 2333 N N . HIS A 1 294 ? 21.873 3.351 -14.891 1.00 95.81 294 HIS A N 1
ATOM 2334 C CA . HIS A 1 294 ? 20.648 3.546 -14.108 1.00 95.81 294 HIS A CA 1
ATOM 2335 C C . HIS A 1 294 ? 20.230 2.309 -13.307 1.00 95.81 294 HIS A C 1
ATOM 2337 O O . HIS A 1 294 ? 20.284 2.334 -12.081 1.00 95.81 294 HIS A O 1
ATOM 2343 N N . ILE A 1 295 ? 19.841 1.213 -13.969 1.00 97.12 295 ILE A N 1
ATOM 2344 C CA . ILE A 1 295 ? 19.229 0.056 -13.287 1.00 97.12 295 ILE A CA 1
ATOM 2345 C C . ILE A 1 295 ? 20.193 -0.568 -12.266 1.00 97.12 295 ILE A C 1
ATOM 2347 O O . ILE A 1 295 ? 19.804 -0.774 -11.116 1.00 97.12 295 ILE A O 1
ATOM 2351 N N . LYS A 1 296 ? 21.453 -0.828 -12.649 1.00 97.31 296 LYS A N 1
ATOM 2352 C CA . LYS A 1 296 ? 22.471 -1.406 -11.754 1.00 97.31 296 LYS A CA 1
ATOM 2353 C C . LYS A 1 296 ? 22.767 -0.506 -10.537 1.00 97.31 296 LYS A C 1
ATOM 2355 O O . LYS A 1 296 ? 22.662 -1.006 -9.414 1.00 97.31 296 LYS A O 1
ATOM 2360 N N . PRO A 1 297 ? 23.084 0.797 -10.697 1.00 96.75 297 PRO A N 1
ATOM 2361 C CA . PRO A 1 297 ? 23.275 1.710 -9.568 1.00 96.75 297 PRO A CA 1
ATOM 2362 C C . PRO A 1 297 ? 22.060 1.801 -8.643 1.00 96.75 297 PRO A C 1
ATOM 2364 O O . PRO A 1 297 ? 22.209 1.710 -7.423 1.00 96.75 297 PRO A O 1
ATOM 2367 N N . THR A 1 298 ? 20.859 1.924 -9.212 1.00 96.62 298 THR A N 1
ATOM 2368 C CA . THR A 1 298 ? 19.613 2.008 -8.446 1.00 96.62 298 THR A CA 1
ATOM 2369 C C . THR A 1 298 ? 19.363 0.729 -7.655 1.00 96.62 298 THR A C 1
ATOM 2371 O O . THR A 1 298 ? 19.086 0.795 -6.459 1.00 96.62 298 THR A O 1
ATOM 2374 N N . TYR A 1 299 ? 19.538 -0.444 -8.269 1.00 97.19 299 TYR A N 1
ATOM 2375 C CA . TYR A 1 299 ? 19.420 -1.717 -7.563 1.00 97.19 299 TYR A CA 1
ATOM 2376 C C . TYR A 1 299 ? 20.449 -1.841 -6.430 1.00 97.19 299 TYR A C 1
ATOM 2378 O O . TYR A 1 299 ? 20.085 -2.205 -5.314 1.00 97.19 299 TYR A O 1
ATOM 2386 N N . LYS A 1 300 ? 21.716 -1.473 -6.673 1.00 96.81 300 LYS A N 1
ATOM 2387 C CA . LYS A 1 300 ? 22.771 -1.483 -5.643 1.00 96.81 300 LYS A CA 1
ATOM 2388 C C . LYS A 1 300 ? 22.409 -0.587 -4.455 1.00 96.81 300 LYS A C 1
ATOM 2390 O O . LYS A 1 300 ? 22.602 -0.988 -3.308 1.00 96.81 300 LYS A O 1
ATOM 2395 N N . LEU A 1 301 ? 21.855 0.597 -4.718 1.00 95.81 301 LEU A N 1
ATOM 2396 C CA . LEU A 1 301 ? 21.381 1.509 -3.678 1.00 95.81 301 LEU A CA 1
ATOM 2397 C C . LEU A 1 301 ? 20.212 0.906 -2.885 1.00 95.81 301 LEU A C 1
ATOM 2399 O O . LEU A 1 301 ? 20.234 0.920 -1.656 1.00 95.81 301 LEU A O 1
ATOM 2403 N N . LEU A 1 302 ? 19.220 0.327 -3.567 1.00 96.19 302 LEU A N 1
ATOM 2404 C CA . LEU A 1 302 ? 18.099 -0.349 -2.908 1.00 96.19 302 LEU A CA 1
ATOM 2405 C C . LEU A 1 302 ? 18.577 -1.527 -2.055 1.00 96.19 302 LEU A C 1
ATOM 2407 O O . LEU A 1 302 ? 18.131 -1.656 -0.920 1.00 96.19 302 LEU A O 1
ATOM 2411 N N . LYS A 1 303 ? 19.513 -2.343 -2.557 1.00 96.75 303 LYS A N 1
ATOM 2412 C CA . LYS A 1 303 ? 20.107 -3.473 -1.824 1.00 96.75 303 LYS A CA 1
ATOM 2413 C C . LYS A 1 303 ? 20.878 -3.004 -0.589 1.00 96.75 303 LYS A C 1
ATOM 2415 O O . LYS A 1 303 ? 20.765 -3.638 0.453 1.00 96.75 303 LYS A O 1
ATOM 2420 N N . LYS A 1 304 ? 21.578 -1.863 -0.662 1.00 95.50 304 LYS A N 1
ATOM 2421 C CA . LYS A 1 304 ? 22.235 -1.241 0.502 1.00 95.50 304 LYS A CA 1
ATOM 2422 C C . LYS A 1 304 ? 21.236 -0.931 1.622 1.00 95.50 304 LYS A C 1
ATOM 2424 O O . LYS A 1 304 ? 21.514 -1.235 2.775 1.00 95.50 304 LYS A O 1
ATOM 2429 N N . PHE A 1 305 ? 20.086 -0.349 1.289 1.00 93.38 305 PHE A N 1
ATOM 2430 C CA . PHE A 1 305 ? 19.073 0.012 2.285 1.00 93.38 305 PHE A CA 1
ATOM 2431 C C . PHE A 1 305 ? 18.247 -1.181 2.765 1.00 93.38 305 PHE A C 1
ATOM 2433 O O . PHE A 1 305 ? 18.007 -1.334 3.955 1.00 93.38 305 PHE A O 1
ATOM 2440 N N . LEU A 1 306 ? 17.808 -2.037 1.843 1.00 94.81 306 LEU A N 1
ATOM 2441 C CA . LEU A 1 306 ? 16.910 -3.159 2.125 1.00 94.81 306 LEU A CA 1
ATOM 2442 C C . LEU A 1 306 ? 17.640 -4.408 2.632 1.00 94.81 306 LEU A C 1
ATOM 2444 O O . LEU A 1 306 ? 16.980 -5.349 3.064 1.00 94.81 306 LEU A O 1
ATOM 2448 N N . LYS A 1 307 ? 18.979 -4.392 2.629 1.00 92.88 307 LYS A N 1
ATOM 2449 C CA . LYS A 1 307 ? 19.909 -5.393 3.182 1.00 92.88 307 LYS A CA 1
ATOM 2450 C C . LYS A 1 307 ? 19.913 -6.743 2.458 1.00 92.88 307 LYS A C 1
ATOM 2452 O O . LYS A 1 307 ? 20.987 -7.299 2.252 1.00 92.88 307 LYS A O 1
ATOM 2457 N N . THR A 1 308 ? 18.759 -7.252 2.031 1.00 94.31 308 THR A N 1
ATOM 2458 C CA . THR A 1 308 ? 18.631 -8.550 1.350 1.00 94.31 308 THR A CA 1
ATOM 2459 C C . THR A 1 308 ? 18.018 -8.417 -0.039 1.00 94.31 308 THR A C 1
ATOM 2461 O O . THR A 1 308 ? 17.284 -7.469 -0.331 1.00 94.31 308 THR A O 1
ATOM 2464 N N . GLU A 1 309 ? 18.308 -9.386 -0.906 1.00 94.31 309 GLU A N 1
ATOM 2465 C CA . GLU A 1 309 ? 17.752 -9.442 -2.259 1.00 94.31 309 GLU A CA 1
ATOM 2466 C C . GLU A 1 309 ? 16.233 -9.633 -2.246 1.00 94.31 309 GLU A C 1
ATOM 2468 O O . GLU A 1 309 ? 15.504 -8.929 -2.945 1.00 94.31 309 GLU A O 1
ATOM 2473 N N . GLU A 1 310 ? 15.730 -10.499 -1.370 1.00 95.50 310 GLU A N 1
ATOM 2474 C CA . GLU A 1 310 ? 14.300 -10.770 -1.215 1.00 95.50 310 GLU A CA 1
ATOM 2475 C C . GLU A 1 310 ? 13.547 -9.495 -0.833 1.00 95.50 310 GLU A C 1
ATOM 2477 O O . GLU A 1 310 ? 12.451 -9.233 -1.334 1.00 95.50 310 GLU A O 1
ATOM 2482 N N . SER A 1 311 ? 14.152 -8.663 0.018 1.00 96.12 311 SER A N 1
ATOM 2483 C CA . SER A 1 311 ? 13.583 -7.380 0.425 1.00 96.12 311 SER A CA 1
ATOM 2484 C C . SER A 1 311 ? 13.521 -6.398 -0.749 1.00 96.12 311 SER A C 1
ATOM 2486 O O . SER A 1 311 ? 12.512 -5.703 -0.914 1.00 96.12 311 SER A O 1
ATOM 2488 N N . VAL A 1 312 ? 14.538 -6.380 -1.621 1.00 96.81 312 VAL A N 1
ATOM 2489 C CA . VAL A 1 312 ? 14.499 -5.596 -2.868 1.00 96.81 312 VAL A CA 1
ATOM 2490 C C . VAL A 1 312 ? 13.385 -6.098 -3.781 1.00 96.81 312 VAL A C 1
ATOM 2492 O O . VAL A 1 312 ? 12.566 -5.294 -4.230 1.00 96.81 312 VAL A O 1
ATOM 2495 N N . VAL A 1 313 ? 13.283 -7.411 -3.998 1.00 96.56 313 VAL A N 1
ATOM 2496 C CA . VAL A 1 313 ? 12.231 -8.012 -4.831 1.00 96.56 313 VAL A CA 1
ATOM 2497 C C . VAL A 1 313 ? 10.841 -7.670 -4.294 1.00 96.56 313 VAL A C 1
ATOM 2499 O O . VAL A 1 313 ? 9.973 -7.237 -5.055 1.00 96.56 313 VAL A O 1
ATOM 2502 N N . VAL A 1 314 ? 10.608 -7.799 -2.985 1.00 95.75 314 VAL A N 1
ATOM 2503 C CA . VAL A 1 314 ? 9.322 -7.457 -2.350 1.00 95.75 314 VAL A CA 1
ATOM 2504 C C . VAL A 1 314 ? 8.989 -5.972 -2.519 1.00 95.75 314 VAL A C 1
ATOM 2506 O O . VAL A 1 314 ? 7.845 -5.638 -2.852 1.00 95.75 314 VAL A O 1
ATOM 2509 N N . SER A 1 315 ? 9.970 -5.088 -2.328 1.00 95.81 315 SER A N 1
ATOM 2510 C CA . SER A 1 315 ? 9.784 -3.641 -2.463 1.00 95.81 315 SER A CA 1
ATOM 2511 C C . SER A 1 315 ? 9.500 -3.233 -3.916 1.00 95.81 315 SER A C 1
ATOM 2513 O O . SER A 1 315 ? 8.509 -2.554 -4.196 1.00 95.81 315 SER A O 1
ATOM 2515 N N . VAL A 1 316 ? 10.282 -3.740 -4.874 1.00 96.25 316 VAL A N 1
ATOM 2516 C CA . VAL A 1 316 ? 10.122 -3.464 -6.313 1.00 96.25 316 VAL A CA 1
ATOM 2517 C C . VAL A 1 316 ? 8.828 -4.063 -6.865 1.00 96.25 316 VAL A C 1
ATOM 2519 O O . VAL A 1 316 ? 8.147 -3.410 -7.650 1.00 96.25 316 VAL A O 1
ATOM 2522 N N . LYS A 1 317 ? 8.401 -5.252 -6.417 1.00 94.38 317 LYS A N 1
ATOM 2523 C CA . LYS A 1 317 ? 7.081 -5.803 -6.788 1.00 94.38 317 LYS A CA 1
ATOM 2524 C C . LYS A 1 317 ? 5.933 -4.894 -6.358 1.00 94.38 317 LYS A C 1
ATOM 2526 O O . LYS A 1 317 ? 4.905 -4.840 -7.027 1.00 94.38 317 LYS A O 1
ATOM 2531 N N . ARG A 1 318 ? 6.093 -4.191 -5.235 1.00 93.56 318 ARG A N 1
ATOM 2532 C CA . ARG A 1 318 ? 5.107 -3.228 -4.733 1.00 93.56 318 ARG A CA 1
ATOM 2533 C C . ARG A 1 318 ? 5.189 -1.881 -5.453 1.00 93.56 318 ARG A C 1
ATOM 2535 O O . ARG A 1 318 ? 4.178 -1.192 -5.583 1.00 93.56 318 ARG A O 1
ATOM 2542 N N . ALA A 1 319 ? 6.383 -1.504 -5.895 1.00 94.62 319 ALA A N 1
ATOM 2543 C CA . ALA A 1 319 ? 6.681 -0.228 -6.521 1.00 94.62 319 ALA A CA 1
ATOM 2544 C C . ALA A 1 319 ? 7.739 -0.398 -7.620 1.00 94.62 319 ALA A C 1
ATOM 2546 O O . ALA A 1 319 ? 8.906 -0.061 -7.440 1.00 94.62 319 ALA A O 1
ATOM 2547 N N . SER A 1 320 ? 7.327 -0.878 -8.795 1.00 95.44 320 SER A N 1
ATOM 2548 C CA . SER A 1 320 ? 8.248 -1.144 -9.912 1.00 95.44 320 SER A CA 1
ATOM 2549 C C . SER A 1 320 ? 8.916 0.116 -10.468 1.00 95.44 320 SER A C 1
ATOM 2551 O O . SER A 1 320 ? 9.920 0.034 -11.170 1.00 95.44 320 SER A O 1
ATOM 2553 N N . TRP A 1 321 ? 8.382 1.295 -10.140 1.00 94.62 321 TRP A N 1
ATOM 2554 C CA . TRP A 1 321 ? 9.002 2.586 -10.430 1.00 94.62 321 TRP A CA 1
ATOM 2555 C C . TRP A 1 321 ? 10.299 2.826 -9.650 1.00 94.62 321 TRP A C 1
ATOM 2557 O O . TRP A 1 321 ? 11.068 3.701 -10.038 1.00 94.62 321 TRP A O 1
ATOM 2567 N N . LEU A 1 322 ? 10.581 2.051 -8.592 1.00 95.50 322 LEU A N 1
ATOM 2568 C CA . LEU A 1 322 ? 11.830 2.157 -7.832 1.00 95.50 322 LEU A CA 1
ATOM 2569 C C . LEU A 1 322 ? 13.060 1.927 -8.712 1.00 95.50 322 LEU A C 1
ATOM 2571 O O . LEU A 1 322 ? 14.076 2.562 -8.477 1.00 95.50 322 LEU A O 1
ATOM 2575 N N . LEU A 1 323 ? 12.961 1.075 -9.739 1.00 95.38 323 LEU A N 1
ATOM 2576 C CA . LEU A 1 323 ? 14.060 0.791 -10.671 1.00 95.38 323 LEU A CA 1
ATOM 2577 C C . LEU A 1 323 ? 14.226 1.838 -11.780 1.00 95.38 323 LEU A C 1
ATOM 2579 O O . LEU A 1 323 ? 15.192 1.760 -12.536 1.00 95.38 323 LEU A O 1
ATOM 2583 N N . THR A 1 324 ? 13.281 2.771 -11.923 1.00 94.50 324 THR A N 1
ATOM 2584 C CA . THR A 1 324 ? 13.245 3.723 -13.049 1.00 94.50 324 THR A CA 1
ATOM 2585 C C . THR A 1 324 ? 13.316 5.182 -12.626 1.00 94.50 324 THR A C 1
ATOM 2587 O O . THR A 1 324 ? 13.290 6.070 -13.485 1.00 94.50 324 THR A O 1
ATOM 2590 N N . MET A 1 325 ? 13.353 5.444 -11.324 1.00 92.44 325 MET A N 1
ATOM 2591 C CA . MET A 1 325 ? 13.502 6.782 -10.771 1.00 92.44 325 MET A CA 1
ATOM 2592 C C . MET A 1 325 ? 14.935 7.072 -10.360 1.00 92.44 325 MET A C 1
ATOM 2594 O O . MET A 1 325 ? 15.734 6.163 -10.150 1.00 92.44 325 MET A O 1
ATOM 2598 N N . ASP A 1 326 ? 15.233 8.354 -10.170 1.00 90.56 326 ASP A N 1
ATOM 2599 C CA . ASP A 1 326 ? 16.445 8.762 -9.475 1.00 90.56 326 ASP A CA 1
ATOM 2600 C C . ASP A 1 326 ? 16.306 8.487 -7.971 1.00 90.56 326 ASP A C 1
ATOM 2602 O O . ASP A 1 326 ? 15.892 9.334 -7.176 1.00 90.56 326 ASP A O 1
ATOM 2606 N N . ALA A 1 327 ? 16.610 7.247 -7.592 1.00 87.62 327 ALA A N 1
ATOM 2607 C CA . ALA A 1 327 ? 16.544 6.795 -6.212 1.00 87.62 327 ALA A CA 1
ATOM 2608 C C . ALA A 1 327 ? 17.502 7.581 -5.303 1.00 87.62 327 ALA A C 1
ATOM 2610 O O . ALA A 1 327 ? 17.169 7.825 -4.143 1.00 87.62 327 ALA A O 1
ATOM 2611 N N . LYS A 1 328 ? 18.656 8.022 -5.824 1.00 90.38 328 LYS A N 1
ATOM 2612 C CA . LYS A 1 328 ? 19.629 8.804 -5.055 1.00 90.38 328 LYS A CA 1
ATOM 2613 C C . LYS A 1 328 ? 19.067 10.186 -4.735 1.00 90.38 328 LYS A C 1
ATOM 2615 O O . LYS A 1 328 ? 19.054 10.567 -3.571 1.00 90.38 328 LYS A O 1
ATOM 2620 N N . ALA A 1 329 ? 18.554 10.903 -5.732 1.00 91.50 329 ALA A N 1
ATOM 2621 C CA . ALA A 1 329 ? 18.031 12.253 -5.529 1.00 91.50 329 ALA A CA 1
ATOM 2622 C C . ALA A 1 329 ? 16.686 12.285 -4.786 1.00 91.50 329 ALA A C 1
ATOM 2624 O O . ALA A 1 329 ? 16.370 13.283 -4.141 1.00 91.50 329 ALA A O 1
ATOM 2625 N N . LYS A 1 330 ? 15.863 11.231 -4.892 1.00 90.06 330 LYS A N 1
ATOM 2626 C CA . LYS A 1 330 ? 14.511 11.218 -4.305 1.00 90.06 330 LYS A CA 1
ATOM 2627 C C . LYS A 1 330 ? 14.432 10.507 -2.955 1.00 90.06 330 LYS A C 1
ATOM 2629 O O . LYS A 1 330 ? 13.867 11.070 -2.024 1.00 90.06 330 LYS A O 1
ATOM 2634 N N . LEU A 1 331 ? 14.983 9.296 -2.831 1.00 92.31 331 LEU A N 1
ATOM 2635 C CA . LEU A 1 331 ? 14.805 8.488 -1.618 1.00 92.31 331 LEU A CA 1
ATOM 2636 C C . LEU A 1 331 ? 15.738 8.941 -0.497 1.00 92.31 331 LEU A C 1
ATOM 2638 O O . LEU A 1 331 ? 15.287 9.098 0.636 1.00 92.31 331 LEU A O 1
ATOM 2642 N N . VAL A 1 332 ? 17.020 9.154 -0.816 1.00 93.56 332 VAL A N 1
ATOM 2643 C CA . VAL A 1 332 ? 18.072 9.395 0.185 1.00 93.56 332 VAL A CA 1
ATOM 2644 C C . VAL A 1 332 ? 17.763 10.603 1.076 1.00 93.56 332 VAL A C 1
ATOM 2646 O O . VAL A 1 332 ? 17.759 10.408 2.290 1.00 93.56 332 VAL A O 1
ATOM 2649 N N . PRO A 1 333 ? 17.380 11.788 0.552 1.00 95.44 333 PRO A N 1
ATOM 2650 C CA . PRO A 1 333 ? 17.118 12.946 1.408 1.00 95.44 333 PRO A CA 1
ATOM 2651 C C . PRO A 1 333 ? 15.970 12.714 2.396 1.00 95.44 333 PRO A C 1
ATOM 2653 O O . PRO A 1 333 ? 16.026 13.155 3.542 1.00 95.44 333 PRO A O 1
ATOM 2656 N N . ILE A 1 334 ? 14.923 11.990 1.979 1.00 95.62 334 ILE A N 1
ATOM 2657 C CA . ILE A 1 334 ? 13.814 11.661 2.880 1.00 95.62 334 ILE A CA 1
ATOM 2658 C C . ILE A 1 334 ? 14.261 10.618 3.903 1.00 95.62 334 ILE A C 1
ATOM 2660 O O . ILE A 1 334 ? 13.944 10.753 5.079 1.00 95.62 334 ILE A O 1
ATOM 2664 N N . MET A 1 335 ? 15.003 9.588 3.501 1.00 94.88 335 MET A N 1
ATOM 2665 C CA . MET A 1 335 ? 15.508 8.586 4.444 1.00 94.88 335 MET A CA 1
ATOM 2666 C C . MET A 1 335 ? 16.403 9.218 5.516 1.00 94.88 335 MET A C 1
ATOM 2668 O O . MET A 1 335 ? 16.187 8.976 6.703 1.00 94.88 335 MET A O 1
ATOM 2672 N N . GLU A 1 336 ? 17.335 10.079 5.110 1.00 95.56 336 GLU A N 1
ATOM 2673 C CA . GLU A 1 336 ? 18.206 10.838 6.013 1.00 95.56 336 GLU A CA 1
ATOM 2674 C C . GLU A 1 336 ? 17.408 11.770 6.925 1.00 95.56 336 GLU A C 1
ATOM 2676 O O . GLU A 1 336 ? 17.687 11.830 8.121 1.00 95.56 336 GLU A O 1
ATOM 2681 N N . LEU A 1 337 ? 16.364 12.428 6.408 1.00 97.19 337 LEU A N 1
ATOM 2682 C CA . LEU A 1 337 ? 15.451 13.221 7.228 1.00 97.19 337 LEU A CA 1
ATOM 2683 C C . LEU A 1 337 ? 14.801 12.363 8.321 1.00 97.19 337 LEU A C 1
ATOM 2685 O O . LEU A 1 337 ? 14.824 12.751 9.482 1.00 97.19 337 LEU A O 1
ATOM 2689 N N . PHE A 1 338 ? 14.259 11.186 7.999 1.00 96.19 338 PHE A N 1
ATOM 2690 C CA . PHE A 1 338 ? 13.661 10.310 9.016 1.00 96.19 338 PHE A CA 1
ATOM 2691 C C . PHE A 1 338 ? 14.677 9.909 10.097 1.00 96.19 338 PHE A C 1
ATOM 2693 O O . PHE A 1 338 ? 14.344 9.952 11.284 1.00 96.19 338 PHE A O 1
ATOM 2700 N N . VAL A 1 339 ? 15.904 9.557 9.700 1.00 96.50 339 VAL A N 1
ATOM 2701 C CA . VAL A 1 339 ? 16.980 9.197 10.638 1.00 96.50 339 VAL A CA 1
ATOM 2702 C C . VAL A 1 339 ? 17.362 10.389 11.518 1.00 96.50 339 VAL A C 1
ATOM 2704 O O . VAL A 1 339 ? 17.375 10.257 12.742 1.00 96.50 339 VAL A O 1
ATOM 2707 N N . ARG A 1 340 ? 17.577 11.570 10.924 1.00 97.19 340 ARG A N 1
ATOM 2708 C CA . ARG A 1 340 ? 17.878 12.823 11.640 1.00 97.19 340 ARG A CA 1
ATOM 2709 C C . ARG A 1 340 ? 16.785 13.194 12.638 1.00 97.19 340 ARG A C 1
ATOM 2711 O O . ARG A 1 340 ? 17.071 13.683 13.723 1.00 97.19 340 ARG A O 1
ATOM 2718 N N . GLU A 1 341 ? 15.531 12.924 12.292 1.00 95.31 341 GLU A N 1
ATOM 2719 C CA . GLU A 1 341 ? 14.375 13.190 13.148 1.00 95.31 341 GLU A CA 1
ATOM 2720 C C . GLU A 1 341 ? 14.184 12.147 14.263 1.00 95.31 341 GLU A C 1
ATOM 2722 O O . GLU A 1 341 ? 13.242 12.290 15.050 1.00 95.31 341 GLU A O 1
ATOM 2727 N N . GLY A 1 342 ? 15.060 11.137 14.357 1.00 93.19 342 GLY A N 1
ATOM 2728 C CA . GLY A 1 342 ? 15.112 10.143 15.433 1.00 93.19 342 GLY A CA 1
ATOM 2729 C C . GLY A 1 342 ? 14.426 8.810 15.118 1.00 93.19 342 GLY A C 1
ATOM 2730 O O . GLY A 1 342 ? 14.143 8.033 16.035 1.00 93.19 342 GLY A O 1
ATOM 2731 N N . VAL A 1 343 ? 14.098 8.534 13.852 1.00 95.19 343 VAL A N 1
ATOM 2732 C CA . VAL A 1 343 ? 13.522 7.243 13.450 1.00 95.19 343 VAL A CA 1
ATOM 2733 C C . VAL A 1 343 ? 14.650 6.220 13.261 1.00 95.19 343 VAL A C 1
ATOM 2735 O O . VAL A 1 343 ? 15.558 6.472 12.474 1.00 95.19 343 VAL A O 1
ATOM 2738 N N . PRO A 1 344 ? 14.599 5.045 13.920 1.00 94.06 344 PRO A N 1
ATOM 2739 C CA . PRO A 1 344 ? 15.616 4.010 13.749 1.00 94.06 344 PRO A CA 1
ATOM 2740 C C . PRO A 1 344 ? 15.746 3.554 12.291 1.00 94.06 344 PRO A C 1
ATOM 2742 O O . PRO A 1 344 ? 14.730 3.335 11.625 1.00 94.06 344 PRO A O 1
ATOM 2745 N N . ASP A 1 345 ? 16.979 3.324 11.836 1.00 92.88 345 ASP A N 1
ATOM 2746 C CA . ASP A 1 345 ? 17.303 2.895 10.465 1.00 92.88 345 ASP A CA 1
ATOM 2747 C C . ASP A 1 345 ? 16.502 1.657 10.019 1.00 92.88 345 ASP A C 1
ATOM 2749 O O . ASP A 1 345 ? 15.921 1.628 8.933 1.00 92.88 345 ASP A O 1
ATOM 2753 N N . GLU A 1 346 ? 16.360 0.664 10.902 1.00 92.50 346 GLU A N 1
ATOM 2754 C CA . GLU A 1 346 ? 15.560 -0.539 10.641 1.00 92.50 346 GLU A CA 1
ATOM 2755 C C . GLU A 1 346 ? 14.096 -0.203 10.321 1.00 92.50 346 GLU A C 1
ATOM 2757 O O . GLU A 1 346 ? 13.475 -0.813 9.448 1.00 92.50 346 GLU A O 1
ATOM 2762 N N . ARG A 1 347 ? 13.531 0.813 10.981 1.00 91.94 347 ARG A N 1
ATOM 2763 C CA . ARG A 1 347 ? 12.152 1.232 10.732 1.00 91.94 347 ARG A CA 1
ATOM 2764 C C . ARG A 1 347 ? 12.025 2.024 9.438 1.00 91.94 347 ARG A C 1
ATOM 2766 O O . ARG A 1 347 ? 11.023 1.856 8.745 1.00 91.94 347 ARG A O 1
ATOM 2773 N N . VAL A 1 348 ? 13.014 2.849 9.099 1.00 94.81 348 VAL A N 1
ATOM 2774 C CA . VAL A 1 348 ? 13.069 3.524 7.791 1.00 94.81 348 VAL A CA 1
ATOM 2775 C C . VAL A 1 348 ? 13.152 2.479 6.677 1.00 94.81 348 VAL A C 1
ATOM 2777 O O . VAL A 1 348 ? 12.376 2.532 5.724 1.00 94.81 348 VAL A O 1
ATOM 2780 N N . THR A 1 349 ? 13.991 1.459 6.858 1.00 94.12 349 THR A N 1
ATOM 2781 C CA . THR A 1 349 ? 14.112 0.301 5.963 1.00 94.12 349 THR A CA 1
ATOM 2782 C C . THR A 1 349 ? 12.785 -0.445 5.822 1.00 94.12 349 THR A C 1
ATOM 2784 O O . THR A 1 349 ? 12.311 -0.676 4.708 1.00 94.12 349 THR A O 1
ATOM 2787 N N . HIS A 1 350 ? 12.123 -0.767 6.938 1.00 93.38 350 HIS A N 1
ATOM 2788 C CA . HIS A 1 350 ? 10.809 -1.407 6.919 1.00 93.38 350 HIS A CA 1
ATOM 2789 C C . HIS A 1 350 ? 9.758 -0.529 6.219 1.00 93.38 350 HIS A C 1
ATOM 2791 O O . HIS A 1 350 ? 8.911 -1.039 5.481 1.00 93.38 350 HIS A O 1
ATOM 2797 N N . LEU A 1 351 ? 9.798 0.792 6.413 1.00 93.38 351 LEU A N 1
ATOM 2798 C CA . LEU A 1 351 ? 8.909 1.729 5.729 1.00 93.38 351 LEU A CA 1
ATOM 2799 C C . LEU A 1 351 ? 9.185 1.759 4.221 1.00 93.38 351 LEU A C 1
ATOM 2801 O O . LEU A 1 351 ? 8.229 1.804 3.452 1.00 93.38 351 LEU A O 1
ATOM 2805 N N . LEU A 1 352 ? 10.446 1.680 3.784 1.00 94.50 352 LEU A N 1
ATOM 2806 C CA . LEU A 1 352 ? 10.801 1.601 2.362 1.00 94.50 352 LEU A CA 1
ATOM 2807 C C . LEU A 1 352 ? 10.310 0.287 1.755 1.00 94.50 352 LEU A C 1
ATOM 2809 O O . LEU A 1 352 ? 9.717 0.302 0.684 1.00 94.50 352 LEU A O 1
ATOM 2813 N N . LEU A 1 353 ? 10.495 -0.833 2.453 1.00 94.31 353 LEU A N 1
ATOM 2814 C CA . LEU A 1 353 ? 10.033 -2.154 2.023 1.00 94.31 353 LEU A CA 1
ATOM 2815 C C . LEU A 1 353 ? 8.510 -2.204 1.854 1.00 94.31 353 LEU A C 1
ATOM 2817 O O . LEU A 1 353 ? 7.973 -2.731 0.876 1.00 94.31 353 LEU A O 1
ATOM 2821 N N . SER A 1 354 ? 7.799 -1.686 2.850 1.00 90.44 354 SER A N 1
ATOM 2822 C CA . SER A 1 354 ? 6.352 -1.834 2.947 1.00 90.44 354 SER A CA 1
ATOM 2823 C C . SER A 1 354 ? 5.613 -0.719 2.201 1.00 90.44 354 SER A C 1
ATOM 2825 O O . SER A 1 354 ? 4.606 -0.987 1.538 1.00 90.44 354 SER A O 1
ATOM 2827 N N . GLN A 1 355 ? 6.106 0.519 2.247 1.00 92.12 355 GLN A N 1
ATOM 2828 C CA . GLN A 1 355 ? 5.463 1.732 1.734 1.00 92.12 355 GLN A CA 1
ATOM 2829 C C . GLN A 1 355 ? 6.461 2.667 1.002 1.00 92.12 355 GLN A C 1
ATOM 2831 O O . GLN A 1 355 ? 6.631 3.825 1.396 1.00 92.12 355 GLN A O 1
ATOM 2836 N N . PRO A 1 356 ? 7.037 2.239 -0.143 1.00 92.31 356 PRO A N 1
ATOM 2837 C CA . PRO A 1 356 ? 8.006 3.041 -0.901 1.00 92.31 356 PRO A CA 1
ATOM 2838 C C . PRO A 1 356 ? 7.533 4.461 -1.254 1.00 92.31 356 PRO A C 1
ATOM 2840 O O . PRO A 1 356 ? 8.322 5.400 -1.271 1.00 92.31 356 PRO A O 1
ATOM 2843 N N . ARG A 1 357 ? 6.225 4.645 -1.503 1.00 90.69 357 ARG A N 1
ATOM 2844 C CA . ARG A 1 357 ? 5.624 5.941 -1.885 1.00 90.69 357 ARG A CA 1
ATOM 2845 C C . ARG A 1 357 ? 5.805 7.056 -0.846 1.00 90.69 357 ARG A C 1
ATOM 2847 O O . ARG A 1 357 ? 5.626 8.224 -1.184 1.00 90.69 357 ARG A O 1
ATOM 2854 N N . THR A 1 358 ? 6.140 6.728 0.399 1.00 92.19 358 THR A N 1
ATOM 2855 C CA . THR A 1 358 ? 6.431 7.745 1.418 1.00 92.19 358 THR A CA 1
ATOM 2856 C C . THR A 1 358 ? 7.704 8.530 1.075 1.00 92.19 358 THR A C 1
ATOM 2858 O O . THR A 1 358 ? 7.791 9.712 1.381 1.00 92.19 358 THR A O 1
ATOM 2861 N N . PHE A 1 359 ? 8.659 7.910 0.374 1.00 91.00 359 PHE A N 1
ATOM 2862 C CA . PHE A 1 359 ? 9.987 8.472 0.093 1.00 91.00 359 PHE A CA 1
ATOM 2863 C C . PHE A 1 359 ? 10.090 9.239 -1.229 1.00 91.00 359 PHE A C 1
ATOM 2865 O O . PHE A 1 359 ? 11.180 9.594 -1.650 1.00 91.00 359 PHE A O 1
ATOM 2872 N N . VAL A 1 360 ? 8.970 9.482 -1.911 1.00 86.44 360 VAL A N 1
ATOM 2873 C CA . VAL A 1 360 ? 8.946 10.237 -3.182 1.00 86.44 360 VAL A CA 1
ATOM 2874 C C . VAL A 1 360 ? 8.255 11.590 -3.041 1.00 86.44 360 VAL A C 1
ATOM 2876 O O . VAL A 1 360 ? 7.953 12.246 -4.034 1.00 86.44 360 VAL A O 1
ATOM 2879 N N . GLN A 1 361 ? 7.957 11.986 -1.805 1.00 86.38 361 GLN A N 1
ATOM 2880 C CA . GLN A 1 361 ? 7.370 13.284 -1.499 1.00 86.38 361 GLN A CA 1
ATOM 2881 C C . GLN A 1 361 ? 8.421 14.398 -1.615 1.00 86.38 361 GLN A C 1
ATOM 2883 O O . GLN A 1 361 ? 9.619 14.146 -1.710 1.00 86.38 361 GLN A O 1
ATOM 2888 N N . ASN A 1 362 ? 7.975 15.652 -1.608 1.00 90.81 362 ASN A N 1
ATOM 2889 C CA . ASN A 1 362 ? 8.884 16.779 -1.418 1.00 90.81 362 ASN A CA 1
ATOM 2890 C C . ASN A 1 362 ? 9.443 16.754 0.026 1.00 90.81 362 ASN A C 1
ATOM 2892 O O . ASN A 1 362 ? 8.706 16.454 0.970 1.00 90.81 362 ASN A O 1
ATOM 2896 N N . VAL A 1 363 ? 10.742 17.035 0.180 1.00 94.00 363 VAL A N 1
ATOM 2897 C CA . VAL A 1 363 ? 11.467 16.936 1.461 1.00 94.00 363 VAL A CA 1
ATOM 2898 C C . VAL A 1 363 ? 10.946 17.952 2.479 1.00 94.00 363 VAL A C 1
ATOM 2900 O O . VAL A 1 363 ? 10.678 17.574 3.619 1.00 94.00 363 VAL A O 1
ATOM 2903 N N . ASP A 1 364 ? 10.709 19.198 2.068 1.00 94.06 364 ASP A N 1
ATOM 2904 C CA . ASP A 1 364 ? 10.210 20.264 2.949 1.00 94.06 364 ASP A CA 1
ATOM 2905 C C . ASP A 1 364 ? 8.808 19.933 3.461 1.00 94.06 364 ASP A C 1
ATOM 2907 O O . ASP A 1 364 ? 8.524 19.985 4.660 1.00 94.06 364 ASP A O 1
ATOM 2911 N N . ARG A 1 365 ? 7.939 19.458 2.563 1.00 93.19 365 ARG A N 1
ATOM 2912 C CA . ARG A 1 365 ? 6.611 18.963 2.937 1.00 93.19 365 ARG A CA 1
ATOM 2913 C C . ARG A 1 365 ? 6.696 17.786 3.908 1.00 93.19 365 ARG A C 1
ATOM 2915 O O . ARG A 1 365 ? 5.875 17.689 4.822 1.00 93.19 365 ARG A O 1
ATOM 2922 N N . MET A 1 366 ? 7.653 16.877 3.720 1.00 95.50 366 MET A N 1
ATOM 2923 C CA . MET A 1 366 ? 7.857 15.762 4.644 1.00 95.50 366 MET A CA 1
ATOM 2924 C C . MET A 1 366 ? 8.295 16.256 6.027 1.00 95.50 366 MET A C 1
ATOM 2926 O O . MET A 1 366 ? 7.776 15.763 7.028 1.00 95.50 366 MET A O 1
ATOM 2930 N N . ALA A 1 367 ? 9.177 17.256 6.094 1.00 95.94 367 ALA A N 1
ATOM 2931 C CA . ALA A 1 367 ? 9.596 17.870 7.351 1.00 95.94 367 ALA A CA 1
ATOM 2932 C C . ALA A 1 367 ? 8.407 18.503 8.093 1.00 95.94 367 ALA A C 1
ATOM 2934 O O . ALA A 1 367 ? 8.228 18.251 9.287 1.00 95.94 367 ALA A O 1
ATOM 2935 N N . VAL A 1 368 ? 7.526 19.216 7.379 1.00 94.56 368 VAL A N 1
ATOM 2936 C CA . VAL A 1 368 ? 6.268 19.738 7.946 1.00 94.56 368 VAL A CA 1
ATOM 2937 C C . VAL A 1 368 ? 5.395 18.599 8.480 1.00 94.56 368 VAL A C 1
ATOM 2939 O O . VAL A 1 368 ? 4.938 18.658 9.618 1.00 94.56 368 VAL A O 1
ATOM 2942 N N . CYS A 1 369 ? 5.214 17.516 7.715 1.00 94.81 369 CYS A N 1
ATOM 2943 C CA . CYS A 1 369 ? 4.424 16.364 8.164 1.00 94.81 369 CYS A CA 1
ATOM 2944 C C . CYS A 1 369 ? 5.004 15.711 9.427 1.00 94.81 369 CYS A C 1
ATOM 2946 O O . CYS A 1 369 ? 4.246 15.354 10.331 1.00 94.81 369 CYS A O 1
ATOM 2948 N N . ILE A 1 370 ? 6.329 15.558 9.500 1.00 95.38 370 ILE A N 1
ATOM 2949 C CA . ILE A 1 370 ? 7.024 15.031 10.679 1.00 95.38 370 ILE A CA 1
ATOM 2950 C C . ILE A 1 370 ? 6.796 15.946 11.883 1.00 95.38 370 ILE A C 1
ATOM 2952 O O . ILE A 1 370 ? 6.409 15.449 12.943 1.00 95.38 370 ILE A O 1
ATOM 2956 N N . LYS A 1 371 ? 6.966 17.263 11.719 1.00 92.69 371 LYS A N 1
ATOM 2957 C CA . LYS A 1 371 ? 6.726 18.249 12.779 1.00 92.69 371 LYS A CA 1
ATOM 2958 C C . LYS A 1 371 ? 5.288 18.174 13.296 1.00 92.69 371 LYS A C 1
ATOM 2960 O O . LYS A 1 371 ? 5.091 17.976 14.491 1.00 92.69 371 LYS A O 1
ATOM 2965 N N . THR A 1 372 ? 4.298 18.207 12.405 1.00 85.19 372 THR A N 1
ATOM 2966 C CA . THR A 1 372 ? 2.881 18.083 12.777 1.00 85.19 372 THR A CA 1
ATOM 2967 C C . THR A 1 372 ? 2.606 16.782 13.532 1.00 85.19 372 THR A C 1
ATOM 2969 O O . THR A 1 372 ? 1.922 16.771 14.551 1.00 85.19 372 THR A O 1
ATOM 2972 N N . VAL A 1 373 ? 3.162 15.656 13.082 1.00 88.31 373 VAL A N 1
ATOM 2973 C CA . VAL A 1 373 ? 2.991 14.372 13.780 1.00 88.31 373 VAL A CA 1
ATOM 2974 C C . VAL A 1 373 ? 3.650 14.385 15.168 1.00 88.31 373 VAL A C 1
ATOM 2976 O O . VAL A 1 373 ? 3.083 13.825 16.106 1.00 88.31 373 VAL A O 1
ATOM 2979 N N . LYS A 1 374 ? 4.789 15.063 15.353 1.00 84.94 374 LYS A N 1
ATOM 2980 C CA . LYS A 1 374 ? 5.382 15.271 16.687 1.00 84.94 374 LYS A CA 1
ATOM 2981 C C . LYS A 1 374 ? 4.486 16.132 17.586 1.00 84.94 374 LYS A C 1
ATOM 2983 O O . LYS A 1 374 ? 4.344 15.809 18.763 1.00 84.94 374 LYS A O 1
ATOM 2988 N N . GLU A 1 375 ? 3.827 17.155 17.041 1.00 81.88 375 GLU A N 1
ATOM 2989 C CA . GLU A 1 375 ? 2.864 18.005 17.770 1.00 81.88 375 GLU A CA 1
ATOM 2990 C C . GLU A 1 375 ? 1.631 17.216 18.250 1.00 81.88 375 GLU A C 1
ATOM 2992 O O . GLU A 1 375 ? 1.125 17.468 19.342 1.00 81.88 375 GLU A O 1
ATOM 2997 N N . PHE A 1 376 ? 1.212 16.176 17.516 1.00 76.50 376 PHE A N 1
ATOM 2998 C CA . PHE A 1 376 ? 0.207 15.202 17.981 1.00 76.50 376 PHE A CA 1
ATOM 2999 C C . PHE A 1 376 ? 0.714 14.257 19.093 1.00 76.50 376 PHE A C 1
ATOM 3001 O O . PHE A 1 376 ? -0.044 13.415 19.581 1.00 76.50 376 PHE A O 1
ATOM 3008 N N . GLY A 1 377 ? 1.981 14.373 19.503 1.00 77.50 377 GLY A N 1
ATOM 3009 C CA . GLY A 1 377 ? 2.587 13.620 20.604 1.00 77.50 377 GLY A CA 1
ATOM 3010 C C . GLY A 1 377 ? 3.254 12.303 20.199 1.00 77.50 377 GLY A C 1
ATOM 3011 O O . GLY A 1 377 ? 3.683 11.541 21.071 1.00 77.50 377 GLY A O 1
ATOM 3012 N N . PHE A 1 378 ? 3.368 12.002 18.901 1.00 83.75 378 PHE A N 1
ATOM 3013 C CA . PHE A 1 378 ? 4.054 10.790 18.455 1.00 83.75 378 PHE A CA 1
ATOM 3014 C C . PHE A 1 378 ? 5.569 10.914 18.625 1.00 83.75 378 PHE A C 1
ATOM 3016 O O . PHE A 1 378 ? 6.174 11.895 18.201 1.00 83.75 378 PHE A O 1
ATOM 3023 N N . GLN A 1 379 ? 6.197 9.862 19.155 1.00 84.38 379 GLN A N 1
ATOM 3024 C CA . GLN A 1 379 ? 7.653 9.802 19.265 1.00 84.38 379 GLN A CA 1
ATOM 3025 C C . GLN A 1 379 ? 8.260 9.011 18.092 1.00 84.38 379 GLN A C 1
ATOM 3027 O O . GLN A 1 379 ? 7.816 7.882 17.848 1.00 84.38 379 GLN A O 1
ATOM 3032 N N . PRO A 1 380 ? 9.301 9.538 17.415 1.00 85.75 380 PRO A N 1
ATOM 3033 C CA . PRO A 1 380 ? 10.002 8.891 16.293 1.00 85.75 380 PRO A CA 1
ATOM 3034 C C . PRO A 1 380 ? 10.446 7.446 16.554 1.00 85.75 380 PRO A C 1
ATOM 3036 O O . PRO A 1 380 ? 10.453 6.607 15.649 1.00 85.75 380 PRO A O 1
ATOM 3039 N N . GLY A 1 381 ? 10.737 7.135 17.821 1.00 83.50 381 GLY A N 1
ATOM 3040 C CA . GLY A 1 381 ? 11.130 5.819 18.314 1.00 83.50 381 GLY A CA 1
ATOM 3041 C C . GLY A 1 381 ? 10.052 4.729 18.254 1.00 83.50 381 GLY A C 1
ATOM 3042 O O . GLY A 1 381 ? 10.416 3.558 18.355 1.00 83.50 381 GLY A O 1
ATOM 3043 N N . TYR A 1 382 ? 8.780 5.034 17.961 1.00 81.50 382 TYR A N 1
ATOM 3044 C CA . TYR A 1 382 ? 7.706 4.027 17.850 1.00 81.50 382 TYR A CA 1
ATOM 3045 C C . TYR A 1 382 ? 7.205 3.790 16.420 1.00 81.50 382 TYR A C 1
ATOM 3047 O O . TYR A 1 382 ? 7.214 4.673 15.567 1.00 81.50 382 TYR A O 1
ATOM 3055 N N . SER A 1 383 ? 6.684 2.587 16.157 1.00 80.06 383 SER A N 1
ATOM 3056 C CA . SER A 1 383 ? 6.135 2.205 14.844 1.00 80.06 383 SER A CA 1
ATOM 3057 C C . SER A 1 383 ? 4.967 3.088 14.396 1.00 80.06 383 SER A C 1
ATOM 3059 O O . SER A 1 383 ? 4.849 3.415 13.214 1.00 80.06 383 SER A O 1
ATOM 3061 N N . MET A 1 384 ? 4.133 3.530 15.341 1.00 85.25 384 MET A N 1
ATOM 3062 C CA . MET A 1 384 ? 2.969 4.358 15.029 1.00 85.25 384 MET A CA 1
ATOM 3063 C C . MET A 1 384 ? 3.349 5.729 14.459 1.00 85.25 384 MET A C 1
ATOM 3065 O O . MET A 1 384 ? 2.595 6.275 13.661 1.00 85.25 384 MET A O 1
ATOM 3069 N N . PHE A 1 385 ? 4.535 6.249 14.795 1.00 88.94 385 PHE A N 1
ATOM 3070 C CA . PHE A 1 385 ? 5.036 7.500 14.230 1.00 88.94 385 PHE A CA 1
ATOM 3071 C C . PHE A 1 385 ? 5.142 7.414 12.706 1.00 88.94 385 PHE A C 1
ATOM 3073 O O . PHE A 1 385 ? 4.567 8.235 11.998 1.00 88.94 385 PHE A O 1
ATOM 3080 N N . THR A 1 386 ? 5.790 6.368 12.182 1.00 93.00 386 THR A N 1
ATOM 3081 C CA . THR A 1 386 ? 5.928 6.196 10.726 1.00 93.00 386 THR A CA 1
ATOM 3082 C C . THR A 1 386 ? 4.588 6.004 10.023 1.00 93.00 386 THR A C 1
ATOM 3084 O O . THR A 1 386 ? 4.414 6.465 8.897 1.00 93.00 386 THR A O 1
ATOM 3087 N N . GLU A 1 387 ? 3.611 5.390 10.694 1.00 90.88 387 GLU A N 1
ATOM 3088 C CA . GLU A 1 387 ? 2.257 5.266 10.158 1.00 90.88 387 GLU A CA 1
ATOM 3089 C C . GLU A 1 387 ? 1.535 6.620 10.118 1.00 90.88 387 GLU A C 1
ATOM 3091 O O . GLU A 1 387 ? 0.892 6.940 9.121 1.00 90.88 387 GLU A O 1
ATOM 3096 N N . ALA A 1 388 ? 1.669 7.436 11.163 1.00 92.00 388 ALA A N 1
ATOM 3097 C CA . ALA A 1 388 ? 1.089 8.774 11.215 1.00 92.00 388 ALA A CA 1
ATOM 3098 C C . ALA A 1 388 ? 1.696 9.699 10.154 1.00 92.00 388 ALA A C 1
ATOM 3100 O O . ALA A 1 388 ? 0.951 10.333 9.403 1.00 92.00 388 ALA A O 1
ATOM 3101 N N . VAL A 1 389 ? 3.028 9.709 10.024 1.00 95.69 389 VAL A N 1
ATOM 3102 C CA . VAL A 1 389 ? 3.732 10.489 8.991 1.00 95.69 389 VAL A CA 1
ATOM 3103 C C . VAL A 1 389 ? 3.305 10.044 7.599 1.00 95.69 389 VAL A C 1
ATOM 3105 O O . VAL A 1 389 ? 2.999 10.882 6.752 1.00 95.69 389 VAL A O 1
ATOM 3108 N N . ARG A 1 390 ? 3.207 8.734 7.355 1.00 94.12 390 ARG A N 1
ATOM 3109 C CA . ARG A 1 390 ? 2.701 8.196 6.088 1.00 94.12 390 ARG A CA 1
ATOM 3110 C C . ARG A 1 390 ? 1.295 8.712 5.772 1.00 94.12 390 ARG A C 1
ATOM 3112 O O . ARG A 1 390 ? 1.052 9.139 4.647 1.00 94.12 390 ARG A O 1
ATOM 3119 N N . VAL A 1 391 ? 0.363 8.661 6.726 1.00 94.00 391 VAL A N 1
ATOM 3120 C CA . VAL A 1 391 ? -1.009 9.142 6.494 1.00 94.00 391 VAL A CA 1
ATOM 3121 C C . VAL A 1 391 ? -0.998 10.639 6.203 1.00 94.00 391 VAL A C 1
ATOM 3123 O O . VAL A 1 391 ? -1.537 11.051 5.176 1.00 94.00 391 VAL A O 1
ATOM 3126 N N . LYS A 1 392 ? -0.325 11.442 7.033 1.00 92.81 392 LYS A N 1
ATOM 3127 C CA . LYS A 1 392 ? -0.280 12.899 6.862 1.00 92.81 392 LYS A CA 1
ATOM 3128 C C . LYS A 1 392 ? 0.367 13.314 5.537 1.00 92.81 392 LYS A C 1
ATOM 3130 O O . LYS A 1 392 ? -0.165 14.177 4.848 1.00 92.81 392 LYS A O 1
ATOM 3135 N N . SER A 1 393 ? 1.472 12.672 5.157 1.00 93.69 393 SER A N 1
ATOM 3136 C CA . SER A 1 393 ? 2.193 12.967 3.908 1.00 93.69 393 SER A CA 1
ATOM 3137 C C . SER A 1 393 ? 1.447 12.520 2.649 1.00 93.69 393 SER A C 1
ATOM 3139 O O . SER A 1 393 ? 1.685 13.066 1.575 1.00 93.69 393 SER A O 1
ATOM 3141 N N . SER A 1 394 ? 0.506 11.577 2.762 1.00 91.38 394 SER A N 1
ATOM 3142 C CA . SER A 1 394 ? -0.250 11.063 1.613 1.00 91.38 394 SER A CA 1
ATOM 3143 C C . SER A 1 394 ? -1.318 12.014 1.058 1.00 91.38 394 SER A C 1
ATOM 3145 O O . SER A 1 394 ? -1.902 11.717 0.018 1.00 91.38 394 SER A O 1
ATOM 3147 N N . MET A 1 395 ? -1.587 13.147 1.717 1.00 90.94 395 MET A N 1
ATOM 3148 C CA . MET A 1 395 ? -2.652 14.078 1.328 1.00 90.94 395 MET A CA 1
ATOM 3149 C C . MET A 1 395 ? -2.296 15.537 1.622 1.00 90.94 395 MET A C 1
ATOM 3151 O O . MET A 1 395 ? -1.416 15.819 2.437 1.00 90.94 395 MET A O 1
ATOM 3155 N N . SER A 1 396 ? -2.940 16.473 0.921 1.00 89.62 396 SER A N 1
ATOM 3156 C CA . SER A 1 396 ? -2.786 17.910 1.184 1.00 89.62 396 SER A CA 1
ATOM 3157 C C . SER A 1 396 ? -3.466 18.315 2.494 1.00 89.62 396 SER A C 1
ATOM 3159 O O . SER A 1 396 ? -4.340 17.599 2.988 1.00 89.62 396 SER A O 1
ATOM 3161 N N . ASP A 1 397 ? -3.116 19.484 3.031 1.00 86.81 397 ASP A N 1
ATOM 3162 C CA . ASP A 1 397 ? -3.772 20.030 4.229 1.00 86.81 397 ASP A CA 1
ATOM 3163 C C . ASP A 1 397 ? -5.264 20.284 3.998 1.00 86.81 397 ASP A C 1
ATOM 3165 O O . ASP A 1 397 ? -6.082 19.952 4.849 1.00 86.81 397 ASP A O 1
ATOM 3169 N N . SER A 1 398 ? -5.643 20.748 2.803 1.00 90.12 398 SER A N 1
ATOM 3170 C CA . SER A 1 398 ? -7.053 20.882 2.413 1.00 90.12 398 SER A CA 1
ATOM 3171 C C . SER A 1 398 ? -7.795 19.541 2.485 1.00 90.12 398 SER A C 1
ATOM 3173 O O . SER A 1 398 ? -8.864 19.452 3.084 1.00 90.12 398 SER A O 1
ATOM 3175 N N . THR A 1 399 ? -7.203 18.470 1.945 1.00 92.88 399 THR A N 1
ATOM 3176 C CA . THR A 1 399 ? -7.805 17.126 1.990 1.00 92.88 399 THR A CA 1
ATOM 3177 C C . THR A 1 399 ? -7.911 16.608 3.423 1.00 92.88 399 THR A C 1
ATOM 3179 O O . THR A 1 399 ? -8.922 16.017 3.799 1.00 92.88 399 THR A O 1
ATOM 3182 N N . TRP A 1 400 ? -6.877 16.834 4.233 1.00 91.88 400 TRP A N 1
ATOM 3183 C CA . TRP A 1 400 ? -6.881 16.482 5.649 1.00 91.88 400 TRP A CA 1
ATOM 3184 C C . TRP A 1 400 ? -8.014 17.197 6.398 1.00 91.88 400 TRP A C 1
ATOM 3186 O O . TRP A 1 400 ? -8.807 16.544 7.075 1.00 91.88 400 TRP A O 1
ATOM 3196 N N . ASN A 1 401 ? -8.140 18.514 6.218 1.00 90.62 401 ASN A N 1
ATOM 3197 C CA . ASN A 1 401 ? -9.159 19.331 6.875 1.00 90.62 401 ASN A CA 1
ATOM 3198 C C . ASN A 1 401 ? -10.576 18.933 6.453 1.00 90.62 401 ASN A C 1
ATOM 3200 O O . ASN A 1 401 ? -11.442 18.811 7.315 1.00 90.62 401 ASN A O 1
ATOM 3204 N N . LYS A 1 402 ? -10.802 18.634 5.165 1.00 94.62 402 LYS A 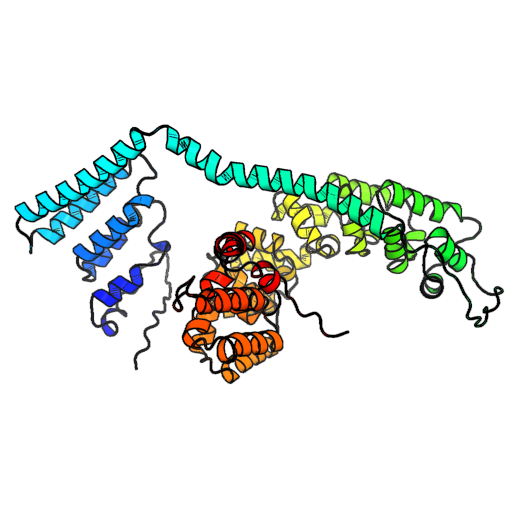N 1
ATOM 3205 C CA . LYS A 1 402 ? -12.087 18.092 4.692 1.00 94.62 402 LYS A CA 1
ATOM 3206 C C . LYS A 1 402 ? -12.447 16.793 5.407 1.00 94.62 402 LYS A C 1
ATOM 3208 O O . LYS A 1 402 ? -13.546 16.672 5.932 1.00 94.62 402 LYS A O 1
ATOM 3213 N N . LYS A 1 403 ? -11.510 15.845 5.526 1.00 92.44 403 LYS A N 1
ATOM 3214 C CA . LYS A 1 403 ? -11.754 14.581 6.247 1.00 92.44 403 LYS A CA 1
ATOM 3215 C C . LYS A 1 403 ? -12.033 14.794 7.731 1.00 92.44 403 LYS A C 1
ATOM 3217 O O . LYS A 1 403 ? -12.917 14.138 8.274 1.00 92.44 403 LYS A O 1
ATOM 3222 N N . VAL A 1 404 ? -11.301 15.697 8.382 1.00 93.38 404 VAL A N 1
ATOM 3223 C CA . VAL A 1 404 ? -11.571 16.087 9.775 1.00 93.38 404 VAL A CA 1
ATOM 3224 C C . VAL A 1 404 ? -12.980 16.666 9.898 1.00 93.38 404 VAL A C 1
ATOM 3226 O O . VAL A 1 404 ? -13.704 16.275 10.810 1.00 93.38 404 VAL A O 1
ATOM 3229 N N . GLN A 1 405 ? -13.395 17.521 8.960 1.00 94.19 405 GLN A N 1
ATOM 3230 C CA . GLN A 1 405 ? -14.742 18.084 8.941 1.00 94.19 405 GLN A CA 1
ATOM 3231 C C . GLN A 1 405 ? -15.813 17.004 8.760 1.00 94.19 405 GLN A C 1
ATOM 3233 O O . GLN A 1 405 ? -16.765 16.986 9.526 1.00 94.19 405 GLN A O 1
ATOM 3238 N N . VAL A 1 406 ? -15.610 16.025 7.870 1.00 97.75 406 VAL A N 1
ATOM 3239 C CA . VAL A 1 406 ? -16.535 14.883 7.733 1.00 97.75 406 VAL A CA 1
ATOM 3240 C C . VAL A 1 406 ? -16.737 14.155 9.065 1.00 97.75 406 VAL A C 1
ATOM 3242 O O . VAL A 1 406 ? -17.861 13.797 9.401 1.00 97.75 406 VAL A O 1
ATOM 3245 N N . PHE A 1 407 ? -15.678 13.936 9.849 1.00 95.81 407 PHE A N 1
ATOM 3246 C CA . PHE A 1 407 ? -15.823 13.328 11.176 1.00 95.81 407 PHE A CA 1
ATOM 3247 C C . PHE A 1 407 ? -16.599 14.222 12.152 1.00 95.81 407 PHE A C 1
ATOM 3249 O O . PHE A 1 407 ? -17.423 13.701 12.906 1.00 95.81 407 PHE A O 1
ATOM 3256 N N . LYS A 1 408 ? -16.378 15.542 12.117 1.00 94.69 408 LYS A N 1
ATOM 3257 C CA . LYS A 1 408 ? -17.135 16.513 12.924 1.00 94.69 408 LYS A CA 1
ATOM 3258 C C . LYS A 1 408 ? -18.622 16.509 12.575 1.00 94.69 408 LYS A C 1
ATOM 3260 O O . LYS A 1 408 ? -19.444 16.421 13.481 1.00 94.69 408 LYS A O 1
ATOM 3265 N N . ASP A 1 409 ? -18.960 16.502 11.287 1.00 97.31 409 ASP A N 1
ATOM 3266 C CA . ASP A 1 409 ? -20.346 16.413 10.804 1.00 97.31 409 ASP A CA 1
ATOM 3267 C C . ASP A 1 409 ? -21.025 15.109 11.263 1.00 97.31 409 ASP A C 1
ATOM 3269 O O . ASP A 1 409 ? -22.232 15.056 11.468 1.00 97.31 409 ASP A O 1
ATOM 3273 N N . LEU A 1 410 ? -20.236 14.046 11.457 1.00 96.38 410 LEU A N 1
ATOM 3274 C CA . LEU A 1 410 ? -20.676 12.750 11.987 1.00 96.38 410 LEU A CA 1
ATOM 3275 C C . LEU A 1 410 ? -20.647 12.692 13.529 1.00 96.38 410 LEU A C 1
ATOM 3277 O O . LEU A 1 410 ? -20.713 11.606 14.111 1.00 96.38 410 LEU A O 1
ATOM 3281 N N . GLY A 1 411 ? -20.525 13.845 14.193 1.00 94.88 411 GLY A N 1
ATOM 3282 C CA . GLY A 1 411 ? -20.633 14.008 15.642 1.00 94.88 411 GLY A CA 1
ATOM 3283 C C . GLY A 1 411 ? -19.339 13.803 16.433 1.00 94.88 411 GLY A C 1
ATOM 3284 O O . GLY A 1 411 ? -19.386 13.785 17.663 1.00 94.88 411 GLY A O 1
ATOM 3285 N N . TRP A 1 412 ? -18.184 13.626 15.784 1.00 95.00 412 TRP A N 1
ATOM 3286 C CA . TRP A 1 412 ? -16.909 13.477 16.496 1.00 95.00 412 TRP A CA 1
ATOM 3287 C C . TRP A 1 412 ? -16.375 14.836 16.953 1.00 95.00 412 TRP A C 1
ATOM 3289 O O . TRP A 1 412 ? -16.302 15.781 16.170 1.00 95.00 412 TRP A O 1
ATOM 3299 N N . SER A 1 413 ? -15.894 14.920 18.194 1.00 89.25 413 SER A N 1
ATOM 3300 C CA . SER A 1 413 ? -15.134 16.092 18.637 1.00 89.25 413 SER A CA 1
ATOM 3301 C C . SER A 1 413 ? -13.708 16.087 18.068 1.00 89.25 413 SER A C 1
ATOM 3303 O O . SER A 1 413 ? -13.161 15.042 17.701 1.00 89.25 413 SER A O 1
ATOM 3305 N N . GLU A 1 414 ? -13.037 17.241 18.060 1.00 83.44 414 GLU A N 1
ATOM 3306 C CA . GLU A 1 414 ? -11.604 17.309 17.723 1.00 83.44 414 GLU A CA 1
ATOM 3307 C C . GLU A 1 414 ? -10.760 16.418 18.640 1.00 83.44 414 GLU A C 1
ATOM 3309 O O . GLU A 1 414 ? -9.795 15.779 18.210 1.00 83.44 414 GLU A O 1
ATOM 3314 N N . GLN A 1 415 ? -11.156 16.328 19.910 1.00 84.81 415 GLN A N 1
ATOM 3315 C CA . GLN A 1 415 ? -10.513 15.476 20.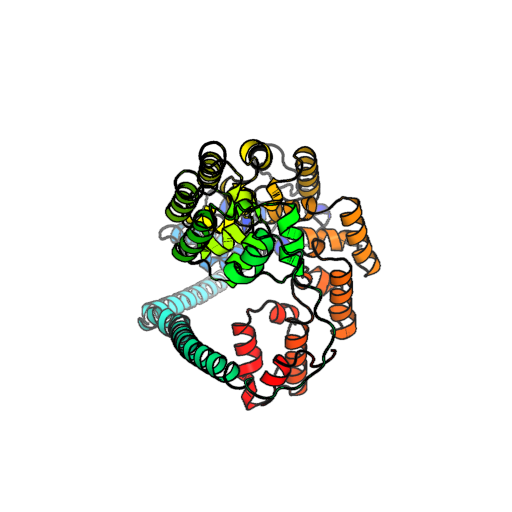895 1.00 84.81 415 GLN A CA 1
ATOM 3316 C C . GLN A 1 415 ? -10.662 13.997 20.527 1.00 84.81 415 GLN A C 1
ATOM 3318 O O . GLN A 1 415 ? -9.677 13.264 20.659 1.00 84.81 415 GLN A O 1
ATOM 3323 N N . ASP A 1 416 ? -11.827 13.562 20.048 1.00 85.88 416 ASP A N 1
ATOM 3324 C CA . ASP A 1 416 ? -12.062 12.183 19.603 1.00 85.88 416 ASP A CA 1
ATOM 3325 C C . ASP A 1 416 ? -11.225 11.838 18.373 1.00 85.88 416 ASP A C 1
ATOM 3327 O O . ASP A 1 416 ? -10.585 10.784 18.332 1.00 85.88 416 ASP A O 1
ATOM 3331 N N . ILE A 1 417 ? -11.163 12.753 17.402 1.00 85.69 417 ILE A N 1
ATOM 3332 C CA . ILE A 1 417 ? -10.366 12.586 16.182 1.00 85.69 417 ILE A CA 1
ATOM 3333 C C . ILE A 1 417 ? -8.881 12.468 16.538 1.00 85.69 417 ILE A C 1
ATOM 3335 O O . ILE A 1 417 ? -8.219 11.520 16.109 1.00 85.69 417 ILE A O 1
ATOM 3339 N N . ALA A 1 418 ? -8.360 13.369 17.378 1.00 82.81 418 ALA A N 1
ATOM 3340 C CA . ALA A 1 418 ? -6.974 13.314 17.839 1.00 82.81 418 ALA A CA 1
ATOM 3341 C C . ALA A 1 418 ? -6.682 12.016 18.617 1.00 82.81 418 ALA A C 1
ATOM 3343 O O . ALA A 1 418 ? -5.661 11.362 18.392 1.00 82.81 418 ALA A O 1
ATOM 3344 N N . TYR A 1 419 ? -7.601 11.599 19.492 1.00 84.12 419 TYR A N 1
ATOM 3345 C CA . TYR A 1 419 ? -7.483 10.356 20.255 1.00 84.12 419 TYR A CA 1
ATOM 3346 C C . TYR A 1 419 ? -7.433 9.120 19.343 1.00 84.12 419 TYR A C 1
ATOM 3348 O O . TYR A 1 419 ? -6.582 8.239 19.515 1.00 84.12 419 TYR A O 1
ATOM 3356 N N . ALA A 1 420 ? -8.318 9.055 18.349 1.00 86.00 420 ALA A N 1
ATOM 3357 C CA . ALA A 1 420 ? -8.350 7.984 17.364 1.00 86.00 420 ALA A CA 1
ATOM 3358 C C . ALA A 1 420 ? -7.100 7.977 16.474 1.00 86.00 420 ALA A C 1
ATOM 3360 O O . ALA A 1 420 ? -6.547 6.904 16.203 1.00 86.00 420 ALA A O 1
ATOM 3361 N N . PHE A 1 421 ? -6.612 9.156 16.083 1.00 85.62 421 PHE A N 1
ATOM 3362 C CA . PHE A 1 421 ? -5.412 9.305 15.265 1.00 85.62 421 PHE A CA 1
ATOM 3363 C C . PHE A 1 421 ? -4.172 8.754 15.959 1.00 85.62 421 PHE A C 1
ATOM 3365 O O . PHE A 1 421 ? -3.482 7.925 15.369 1.00 85.62 421 PHE A O 1
ATOM 3372 N N . VAL A 1 422 ? -3.951 9.087 17.234 1.00 84.94 422 VAL A N 1
ATOM 3373 C CA . VAL A 1 422 ? -2.827 8.545 18.022 1.00 84.94 422 VAL A CA 1
ATOM 3374 C C . VAL A 1 422 ? -2.854 7.014 18.107 1.00 84.94 422 VAL A C 1
ATOM 3376 O O . VAL A 1 422 ? -1.809 6.361 18.116 1.00 84.94 422 VAL A O 1
ATOM 3379 N N . ARG A 1 423 ? -4.045 6.404 18.123 1.00 85.75 423 ARG A N 1
ATOM 3380 C CA . ARG A 1 423 ? -4.204 4.942 18.233 1.00 85.75 423 ARG A CA 1
ATOM 3381 C C . ARG A 1 423 ? -4.103 4.206 16.901 1.00 85.75 423 ARG A C 1
ATOM 3383 O O . ARG A 1 423 ? -3.671 3.052 16.875 1.00 85.75 423 ARG A O 1
ATOM 3390 N N . SER A 1 424 ? -4.588 4.803 15.819 1.00 87.62 424 SER A N 1
ATOM 3391 C CA . SER A 1 424 ? -4.615 4.171 14.499 1.00 87.62 424 SER A CA 1
ATOM 3392 C C . SER A 1 424 ? -4.756 5.224 13.401 1.00 87.62 424 SER A C 1
ATOM 3394 O O . SER A 1 424 ? -5.855 5.378 12.868 1.00 87.62 424 SER A O 1
ATOM 3396 N N . PRO A 1 425 ? -3.657 5.866 12.971 1.00 90.62 425 PRO A N 1
ATOM 3397 C CA . PRO A 1 425 ? -3.676 6.939 11.977 1.00 90.62 425 PRO A CA 1
ATOM 3398 C C . PRO A 1 425 ? -4.430 6.606 10.686 1.00 90.62 425 PRO A C 1
ATOM 3400 O O . PRO A 1 425 ? -5.063 7.468 10.083 1.00 90.62 425 PRO A O 1
ATOM 3403 N N . ARG A 1 426 ? -4.401 5.329 10.278 1.00 90.69 426 ARG A N 1
ATOM 3404 C CA . ARG A 1 426 ? -4.985 4.823 9.024 1.00 90.69 426 ARG A CA 1
ATOM 3405 C C . ARG A 1 426 ? -6.460 5.146 8.814 1.00 90.69 426 ARG A C 1
ATOM 3407 O O . ARG A 1 426 ? -6.876 5.187 7.662 1.00 90.69 426 ARG A O 1
ATOM 3414 N N . PHE A 1 427 ? -7.243 5.382 9.866 1.00 92.31 427 PHE A N 1
ATOM 3415 C CA . PHE A 1 427 ? -8.662 5.703 9.689 1.00 92.31 427 PHE A CA 1
ATOM 3416 C C . PHE A 1 427 ? -8.862 7.006 8.889 1.00 92.31 427 PHE A C 1
ATOM 3418 O O . PHE A 1 427 ? -9.747 7.063 8.040 1.00 92.31 427 PHE A O 1
ATOM 3425 N N . LEU A 1 428 ? -7.960 7.987 9.043 1.00 91.81 428 LEU A N 1
ATOM 3426 C CA . LEU A 1 428 ? -7.956 9.226 8.254 1.00 91.81 428 LEU A CA 1
ATOM 3427 C C . LEU A 1 428 ? -7.397 9.052 6.835 1.00 91.81 428 LEU A C 1
ATOM 3429 O O . LEU A 1 428 ? -7.509 9.964 6.024 1.00 91.81 428 LEU A O 1
ATOM 3433 N N . ALA A 1 429 ? -6.840 7.887 6.489 1.00 91.81 429 ALA A N 1
ATOM 3434 C CA . ALA A 1 429 ? -6.450 7.579 5.112 1.00 91.81 429 ALA A CA 1
ATOM 3435 C C . ALA A 1 429 ? -7.631 7.107 4.240 1.00 91.81 429 ALA A C 1
ATOM 3437 O O . ALA A 1 429 ? -7.469 6.950 3.032 1.00 91.81 429 ALA A O 1
ATOM 3438 N N . CYS A 1 430 ? -8.806 6.850 4.827 1.00 92.44 430 CYS A N 1
ATOM 3439 C CA . CYS A 1 430 ? -9.999 6.438 4.084 1.00 92.44 430 CYS A CA 1
ATOM 3440 C C . CYS A 1 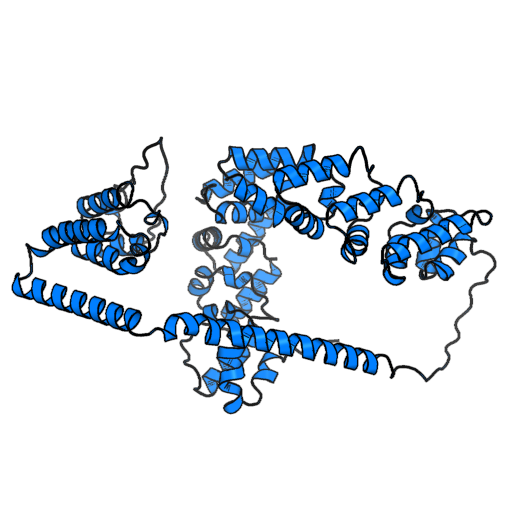430 ? -10.581 7.597 3.256 1.00 92.44 430 CYS A C 1
ATOM 3442 O O . CYS A 1 430 ? -10.419 8.766 3.613 1.00 92.44 430 CYS A O 1
ATOM 3444 N N . SER A 1 431 ? -11.274 7.294 2.151 1.00 93.31 431 SER A N 1
ATOM 3445 C CA . SER A 1 431 ? -12.061 8.295 1.414 1.00 93.31 431 SER A CA 1
ATOM 3446 C C . SER A 1 431 ? -13.211 8.826 2.277 1.00 93.31 431 SER A C 1
ATOM 3448 O O . SER A 1 431 ? -13.639 8.168 3.224 1.00 93.31 431 SER A O 1
ATOM 3450 N N . GLU A 1 432 ? -13.704 10.023 1.960 1.00 95.44 432 GLU A N 1
ATOM 3451 C CA . GLU A 1 432 ? -14.839 10.632 2.672 1.00 95.44 432 GLU A CA 1
ATOM 3452 C C . GLU A 1 432 ? -16.093 9.755 2.571 1.00 95.44 432 GLU A C 1
ATOM 3454 O O . GLU A 1 432 ? -16.726 9.456 3.579 1.00 95.44 432 GLU A O 1
ATOM 3459 N N . GLU A 1 433 ? -16.376 9.239 1.376 1.00 95.38 433 GLU A N 1
ATOM 3460 C CA . GLU A 1 433 ? -17.448 8.274 1.118 1.00 95.38 433 GLU A CA 1
ATOM 3461 C C . GLU A 1 433 ? -17.326 7.018 1.990 1.00 95.38 433 GLU A C 1
ATOM 3463 O O . GLU A 1 433 ? -18.290 6.597 2.635 1.00 95.38 433 GLU A O 1
ATOM 3468 N N . LYS A 1 434 ? -16.117 6.444 2.084 1.00 95.25 434 LYS A N 1
ATOM 3469 C CA . LYS A 1 434 ? -15.883 5.276 2.932 1.00 95.25 434 LYS A CA 1
ATOM 3470 C C . LYS A 1 434 ? -16.124 5.601 4.404 1.00 95.25 434 LYS A C 1
ATOM 3472 O O . LYS A 1 434 ? -16.688 4.766 5.107 1.00 95.25 434 LYS A O 1
ATOM 3477 N N . ILE A 1 435 ? -15.710 6.778 4.877 1.00 96.19 435 ILE A N 1
ATOM 3478 C CA . ILE A 1 435 ? -15.956 7.220 6.258 1.00 96.19 435 ILE A CA 1
ATOM 3479 C C . ILE A 1 435 ? -17.464 7.294 6.526 1.00 96.19 435 ILE A C 1
ATOM 3481 O O . ILE A 1 435 ? -17.920 6.700 7.503 1.00 96.19 435 ILE A O 1
ATOM 3485 N N . ARG A 1 436 ? -18.230 7.945 5.639 1.00 96.75 436 ARG A N 1
ATOM 3486 C CA . ARG A 1 436 ? -19.689 8.096 5.769 1.00 96.75 436 ARG A CA 1
ATOM 3487 C C . ARG A 1 436 ? -20.406 6.747 5.757 1.00 96.75 436 ARG A C 1
ATOM 3489 O O . ARG A 1 436 ? -21.117 6.444 6.707 1.00 96.75 436 ARG A O 1
ATOM 3496 N N . THR A 1 437 ? -20.127 5.900 4.767 1.00 95.50 437 THR A N 1
ATOM 3497 C CA . THR A 1 437 ? -20.728 4.556 4.644 1.00 95.50 437 THR A CA 1
ATOM 3498 C C . THR A 1 437 ? -20.412 3.677 5.856 1.00 95.50 437 THR A C 1
ATOM 3500 O O . THR A 1 437 ? -21.260 2.954 6.372 1.00 95.50 437 THR A O 1
ATOM 3503 N N . THR A 1 438 ? -19.176 3.760 6.355 1.00 95.19 438 THR A N 1
ATOM 3504 C CA . THR A 1 438 ? -18.748 3.019 7.548 1.00 95.19 438 THR A CA 1
ATOM 3505 C C . THR A 1 438 ? -19.490 3.495 8.797 1.00 95.19 438 THR A C 1
ATOM 3507 O O . THR A 1 438 ? -19.935 2.675 9.601 1.00 95.19 438 THR A O 1
ATOM 3510 N N . MET A 1 439 ? -19.620 4.811 8.971 1.00 96.12 439 MET A N 1
ATOM 3511 C CA . MET A 1 439 ? -20.329 5.401 10.106 1.00 96.12 439 MET A CA 1
ATOM 3512 C C . MET A 1 439 ? -21.825 5.101 10.068 1.00 96.12 439 MET A C 1
ATOM 3514 O O . MET A 1 439 ? -22.364 4.691 11.092 1.00 96.12 439 MET A O 1
ATOM 3518 N N . ASP A 1 440 ? -22.465 5.225 8.906 1.00 95.75 440 ASP A N 1
ATOM 3519 C CA . ASP A 1 440 ? -23.872 4.867 8.716 1.00 95.75 440 ASP A CA 1
ATOM 3520 C C . ASP A 1 440 ? -24.132 3.409 9.118 1.00 95.75 440 ASP A C 1
ATOM 3522 O O . ASP A 1 440 ? -24.977 3.128 9.970 1.00 95.75 440 ASP A O 1
ATOM 3526 N N . PHE A 1 441 ? -23.322 2.471 8.623 1.00 95.50 441 PHE A N 1
ATOM 3527 C CA . PHE A 1 441 ? -23.490 1.069 8.986 1.00 95.50 441 PHE A CA 1
ATOM 3528 C C . PHE A 1 441 ? -23.328 0.836 10.499 1.00 95.50 441 PHE A C 1
ATOM 3530 O O . PHE A 1 441 ? -24.151 0.168 11.127 1.00 95.50 441 PHE A O 1
ATOM 3537 N N . TYR A 1 442 ? -22.293 1.395 11.130 1.00 94.50 442 TYR A N 1
ATOM 3538 C CA . TYR A 1 442 ? -22.066 1.159 12.559 1.00 94.50 442 TYR A CA 1
ATOM 3539 C C . TYR A 1 442 ? -23.077 1.863 13.470 1.00 94.50 442 TYR A C 1
ATOM 3541 O O . TYR A 1 442 ? -23.505 1.270 14.461 1.00 94.50 442 TYR A O 1
ATOM 3549 N N . VAL A 1 443 ? -23.467 3.096 13.158 1.00 94.50 443 VAL A N 1
ATOM 3550 C CA . VAL A 1 443 ? -24.380 3.885 13.997 1.00 94.50 443 VAL A CA 1
ATOM 3551 C C . VAL A 1 443 ? -25.833 3.549 13.681 1.00 94.50 443 VAL A C 1
ATOM 3553 O O . VAL A 1 443 ? -26.593 3.216 14.587 1.00 94.50 443 VAL A O 1
ATOM 3556 N N . ASN A 1 444 ? -26.226 3.565 12.409 1.00 93.69 444 ASN A N 1
ATOM 3557 C CA . ASN A 1 444 ? -27.628 3.434 12.018 1.00 93.69 444 ASN A CA 1
ATOM 3558 C C . ASN A 1 444 ? -28.065 1.976 11.888 1.00 93.69 444 ASN A C 1
ATOM 3560 O O . ASN A 1 444 ? -29.151 1.642 12.364 1.00 93.69 444 ASN A O 1
ATOM 3564 N N . THR A 1 445 ? -27.228 1.099 11.321 1.00 92.50 445 THR A N 1
ATOM 3565 C CA . THR A 1 445 ? -27.577 -0.329 11.177 1.00 92.50 445 THR A CA 1
ATOM 3566 C C . THR A 1 445 ? -27.268 -1.117 12.449 1.00 92.50 445 THR A C 1
ATOM 3568 O O . THR A 1 445 ? -28.135 -1.809 12.978 1.00 92.50 445 THR A O 1
ATOM 3571 N N . MET A 1 446 ? -26.043 -1.010 12.972 1.00 90.81 446 MET A N 1
ATOM 3572 C CA . MET A 1 446 ? -25.616 -1.792 14.140 1.00 90.81 446 MET A CA 1
ATOM 3573 C C . MET A 1 446 ? -25.955 -1.155 15.493 1.00 90.81 446 MET A C 1
ATOM 3575 O O . MET A 1 446 ? -25.746 -1.804 16.519 1.00 90.81 446 MET A O 1
ATOM 3579 N N . LYS A 1 447 ? -26.433 0.096 15.512 1.00 91.94 447 LYS A N 1
ATOM 3580 C CA . LYS A 1 447 ? -26.758 0.842 16.740 1.00 91.94 447 LYS A CA 1
ATOM 3581 C C . LYS A 1 447 ? -25.584 0.920 17.727 1.00 91.94 447 LYS A C 1
ATOM 3583 O O . LYS A 1 447 ? -25.769 0.878 18.943 1.00 91.94 447 LYS A O 1
ATOM 3588 N N . LEU A 1 448 ? -24.351 1.012 17.219 1.00 90.56 448 LEU A N 1
ATOM 3589 C CA . LEU A 1 448 ? -23.170 1.190 18.060 1.00 90.56 448 LEU A CA 1
ATOM 3590 C C . LEU A 1 448 ? -23.066 2.638 18.541 1.00 90.56 448 LEU A C 1
ATOM 3592 O O . LEU A 1 448 ? -23.089 3.577 17.751 1.00 90.56 448 LEU A O 1
ATOM 3596 N N . GLU A 1 449 ? -22.845 2.805 19.844 1.00 91.75 449 GLU A N 1
ATOM 3597 C CA . GLU A 1 449 ? -22.529 4.109 20.426 1.00 91.75 449 GLU A CA 1
ATOM 3598 C C . GLU A 1 449 ? -21.266 4.710 19.797 1.00 91.75 449 GLU A C 1
ATOM 3600 O O . GLU A 1 449 ? -20.223 4.048 19.697 1.00 91.75 449 GLU A O 1
ATOM 3605 N N . LEU A 1 450 ? -21.319 6.007 19.492 1.00 92.06 450 LEU A N 1
ATOM 3606 C CA . LEU A 1 450 ? -20.208 6.761 18.912 1.00 92.06 450 LEU A CA 1
ATOM 3607 C C . LEU A 1 450 ? -18.901 6.583 19.700 1.00 92.06 450 LEU A C 1
ATOM 3609 O O . LEU A 1 450 ? -17.853 6.280 19.130 1.00 92.06 450 LEU A O 1
ATOM 3613 N N . LYS A 1 451 ? -18.973 6.656 21.034 1.00 90.12 451 LYS A N 1
ATOM 3614 C CA . LYS A 1 451 ? -17.824 6.482 21.939 1.00 90.12 451 LYS A CA 1
ATOM 3615 C C . LYS A 1 451 ? -17.129 5.125 21.770 1.00 90.12 451 LYS A C 1
ATOM 3617 O O . LYS A 1 451 ? -15.903 5.033 21.879 1.00 90.12 451 LYS A O 1
ATOM 3622 N N . LYS A 1 452 ? -17.887 4.061 21.469 1.00 89.94 452 LYS A N 1
ATOM 3623 C CA . LYS A 1 452 ? -17.318 2.737 21.172 1.00 89.94 452 LYS A CA 1
ATOM 3624 C C . LYS A 1 452 ? -16.554 2.787 19.851 1.00 89.94 452 LYS A C 1
ATOM 3626 O O . LYS A 1 452 ? -15.420 2.317 19.809 1.00 89.94 452 LYS A O 1
ATOM 3631 N N . ILE A 1 453 ? -17.104 3.419 18.817 1.00 91.62 453 ILE A N 1
ATOM 3632 C CA . ILE A 1 453 ? -16.440 3.562 17.511 1.00 91.62 453 ILE A CA 1
ATOM 3633 C C . ILE A 1 453 ? -15.133 4.364 17.648 1.00 91.62 453 ILE A C 1
ATOM 3635 O O . ILE A 1 453 ? -14.084 3.895 17.198 1.00 91.62 453 ILE A O 1
ATOM 3639 N N . VAL A 1 454 ? -15.158 5.492 18.369 1.00 87.94 454 VAL A N 1
ATOM 3640 C CA . VAL A 1 454 ? -13.973 6.322 18.676 1.00 87.94 454 VAL A CA 1
ATOM 3641 C C . VAL A 1 454 ? -12.873 5.514 19.370 1.00 87.94 454 VAL A C 1
ATOM 3643 O O . VAL A 1 454 ? -11.687 5.677 19.082 1.00 87.94 454 VAL A O 1
ATOM 3646 N N . SER A 1 455 ? -13.238 4.585 20.260 1.00 88.50 455 SER A N 1
ATOM 3647 C CA . SER A 1 455 ? -12.263 3.727 20.949 1.00 88.50 455 SER A CA 1
ATOM 3648 C C . SER A 1 455 ? -11.600 2.666 20.050 1.00 88.50 455 SER A C 1
ATOM 3650 O O . SER A 1 455 ? -10.519 2.149 20.383 1.00 88.50 455 SER A O 1
ATOM 3652 N N . PHE A 1 456 ? -12.193 2.392 18.880 1.00 90.00 456 PHE A N 1
ATOM 3653 C CA . PHE A 1 456 ? -11.764 1.373 17.918 1.00 90.00 456 PHE A CA 1
ATOM 3654 C C . PHE A 1 456 ? -11.654 1.903 16.471 1.00 90.00 456 PHE A C 1
ATOM 3656 O O . PHE A 1 456 ? -12.263 1.343 15.559 1.00 90.00 456 PHE A O 1
ATOM 3663 N N . PRO A 1 457 ? -10.772 2.882 16.194 1.00 89.19 457 PRO A N 1
ATOM 3664 C CA . PRO A 1 457 ? -10.593 3.466 14.855 1.00 89.19 457 PRO A CA 1
ATOM 3665 C C . PRO A 1 457 ? -10.188 2.462 13.763 1.00 89.19 457 PRO A C 1
ATOM 3667 O O . PRO A 1 457 ? -10.346 2.719 12.574 1.00 89.19 457 PRO A O 1
ATOM 3670 N N . LYS A 1 458 ? -9.704 1.270 14.137 1.00 89.69 458 LYS A N 1
ATOM 3671 C CA . LYS A 1 458 ? -9.428 0.182 13.186 1.00 89.69 458 LYS A CA 1
ATOM 3672 C C . LYS A 1 458 ? -10.675 -0.317 12.451 1.00 89.69 458 LYS A C 1
ATOM 3674 O O . LYS A 1 458 ? -10.514 -0.946 11.411 1.00 89.69 458 LYS A O 1
ATOM 3679 N N . LEU A 1 459 ? -11.878 -0.038 12.955 1.00 91.19 459 LEU A N 1
ATOM 3680 C CA . LEU A 1 459 ? -13.138 -0.386 12.297 1.00 91.19 459 LEU A CA 1
ATOM 3681 C C . LEU A 1 459 ? -13.244 0.189 10.875 1.00 91.19 459 LEU A C 1
ATOM 3683 O O . LEU A 1 459 ? -13.795 -0.475 10.000 1.00 91.19 459 LEU A O 1
ATOM 3687 N N . PHE A 1 460 ? -12.633 1.351 10.621 1.00 93.00 460 PHE A N 1
ATOM 3688 C CA . PHE A 1 460 ? -12.572 1.978 9.296 1.00 93.00 460 PHE A CA 1
ATOM 3689 C C . PHE A 1 460 ? -11.645 1.252 8.312 1.00 93.00 460 PHE A C 1
ATOM 3691 O O . PHE A 1 460 ? -11.760 1.422 7.101 1.00 93.00 460 PHE A O 1
ATOM 3698 N N . ASN A 1 461 ? -10.739 0.399 8.797 1.00 89.81 461 ASN A N 1
ATOM 3699 C CA . ASN A 1 461 ? -9.826 -0.345 7.928 1.00 89.81 461 ASN A CA 1
ATOM 3700 C C . ASN A 1 461 ? -10.490 -1.573 7.287 1.00 89.81 461 ASN A C 1
ATOM 3702 O O . ASN A 1 461 ? -9.905 -2.181 6.390 1.00 89.81 461 ASN A O 1
ATOM 3706 N N . TYR A 1 462 ? -11.678 -1.968 7.747 1.00 90.75 462 TYR A N 1
ATOM 3707 C CA . TYR A 1 462 ? -12.395 -3.119 7.212 1.00 90.75 462 TYR A CA 1
ATOM 3708 C C . TYR A 1 462 ? -13.325 -2.715 6.066 1.00 90.75 462 TYR A C 1
ATOM 3710 O O . TYR A 1 462 ? -13.697 -1.554 5.910 1.00 90.75 462 TYR A O 1
ATOM 3718 N N . SER A 1 463 ? -13.619 -3.672 5.191 1.00 91.06 463 SER A N 1
ATOM 3719 C CA . SER A 1 463 ? -14.643 -3.507 4.162 1.00 91.06 463 SER A CA 1
ATOM 3720 C C . SER A 1 463 ? -16.001 -3.755 4.800 1.00 91.06 463 SER A C 1
ATOM 3722 O O . SER A 1 463 ? -16.181 -4.805 5.424 1.00 91.06 463 SER A O 1
ATOM 3724 N N . ILE A 1 464 ? -16.929 -2.806 4.663 1.00 92.88 464 ILE A N 1
ATOM 3725 C CA . ILE A 1 464 ? -18.292 -3.000 5.157 1.00 92.88 464 ILE A CA 1
ATOM 3726 C C . ILE A 1 464 ? -18.930 -4.176 4.424 1.00 92.88 464 ILE A C 1
ATOM 3728 O O . ILE A 1 464 ? -19.322 -5.144 5.068 1.00 92.88 464 ILE A O 1
ATOM 3732 N N . GLU A 1 465 ? -18.891 -4.155 3.096 1.00 91.12 465 GLU A N 1
ATOM 3733 C CA . GLU A 1 465 ? -19.597 -5.134 2.270 1.00 91.12 465 GLU A CA 1
ATOM 3734 C C . GLU A 1 465 ? -18.995 -6.533 2.325 1.00 91.12 465 GLU A C 1
ATOM 3736 O O . GLU A 1 465 ? -19.709 -7.513 2.486 1.00 91.12 465 GLU A O 1
ATOM 3741 N N . THR A 1 466 ? -17.669 -6.649 2.261 1.00 90.75 466 THR A N 1
ATOM 3742 C CA . THR A 1 466 ? -17.032 -7.971 2.128 1.00 90.75 466 THR A CA 1
ATOM 3743 C C . THR A 1 466 ? -16.583 -8.584 3.448 1.00 90.75 466 THR A C 1
ATOM 3745 O O . THR A 1 466 ? -16.167 -9.738 3.472 1.00 90.75 466 THR A O 1
ATOM 3748 N N . ARG A 1 467 ? -16.621 -7.841 4.563 1.00 92.69 467 ARG A N 1
ATOM 3749 C CA . ARG A 1 467 ? -16.208 -8.370 5.874 1.00 92.69 467 ARG A CA 1
ATOM 3750 C C . ARG A 1 467 ? -17.202 -8.076 6.980 1.00 92.69 467 ARG A C 1
ATOM 3752 O O . ARG A 1 467 ? -17.545 -8.985 7.725 1.00 92.69 467 ARG A O 1
ATOM 3759 N N . VAL A 1 468 ? -17.607 -6.826 7.162 1.00 93.56 468 VAL A N 1
ATOM 3760 C CA . VAL A 1 468 ? -18.378 -6.453 8.356 1.00 93.56 468 VAL A CA 1
ATOM 3761 C C . VAL A 1 468 ? -19.823 -6.932 8.238 1.00 93.56 468 VAL A C 1
ATOM 3763 O O . VAL A 1 468 ? -20.302 -7.615 9.141 1.00 93.56 468 VAL A O 1
ATOM 3766 N N . ARG A 1 469 ? -20.497 -6.642 7.122 1.00 93.50 469 ARG A N 1
ATOM 3767 C CA . ARG A 1 469 ? -21.899 -6.996 6.878 1.00 93.50 469 ARG A CA 1
ATOM 3768 C C . ARG A 1 469 ? -22.137 -8.515 6.872 1.00 93.50 469 ARG A C 1
ATOM 3770 O O . ARG A 1 469 ? -23.031 -8.935 7.609 1.00 93.50 469 ARG A O 1
ATOM 3777 N N . PRO A 1 470 ? -21.332 -9.358 6.188 1.00 93.75 470 PRO A N 1
ATOM 3778 C CA . PRO A 1 470 ? -21.490 -10.813 6.244 1.00 93.75 470 PRO A CA 1
ATOM 3779 C C . PRO A 1 470 ? -21.378 -11.355 7.670 1.00 93.75 470 PRO A C 1
ATOM 3781 O O . PRO A 1 470 ? -22.224 -12.113 8.140 1.00 93.75 470 PRO A O 1
ATOM 3784 N N . ARG A 1 471 ? -20.376 -10.880 8.418 1.00 94.25 471 ARG A N 1
ATOM 3785 C CA . ARG A 1 471 ? -20.167 -11.293 9.811 1.00 94.25 471 ARG A CA 1
ATOM 3786 C C . ARG A 1 471 ? -21.279 -10.802 10.729 1.00 94.25 471 ARG A C 1
ATOM 3788 O O . ARG A 1 471 ? -21.679 -11.518 11.638 1.00 94.25 471 ARG A O 1
ATOM 3795 N N . TYR A 1 472 ? -21.800 -9.603 10.490 1.00 93.62 472 TYR A N 1
ATOM 3796 C CA . TYR A 1 472 ? -22.924 -9.061 11.246 1.00 93.62 472 TYR A CA 1
ATOM 3797 C C . TYR A 1 472 ? -24.217 -9.858 11.014 1.00 93.62 472 TYR A C 1
ATOM 3799 O O . TYR A 1 472 ? -24.926 -10.135 11.979 1.00 93.62 472 TYR A O 1
ATOM 3807 N N . ARG A 1 473 ? -24.496 -10.290 9.774 1.00 93.38 473 ARG A N 1
ATOM 3808 C CA . ARG A 1 473 ? -25.644 -11.161 9.452 1.00 93.38 473 ARG A CA 1
ATOM 3809 C C . ARG A 1 473 ? -25.571 -12.486 10.214 1.00 93.38 473 ARG A C 1
ATOM 3811 O O . ARG A 1 473 ? -26.535 -12.845 10.883 1.00 93.38 473 ARG A O 1
ATOM 3818 N N . VAL A 1 474 ? -24.411 -13.145 10.191 1.00 94.31 474 VAL A N 1
ATOM 3819 C CA . VAL A 1 474 ? -24.161 -14.374 10.968 1.00 94.31 474 VAL A CA 1
ATOM 3820 C C . VAL A 1 474 ? -24.410 -14.139 12.459 1.00 94.31 474 VAL A C 1
ATOM 3822 O O . VAL A 1 474 ? -25.172 -14.879 13.077 1.00 94.31 474 VAL A O 1
ATOM 3825 N N . LEU A 1 475 ? -23.834 -13.077 13.036 1.00 93.31 475 LEU A N 1
ATOM 3826 C CA . LEU A 1 475 ? -24.043 -12.753 14.451 1.00 93.31 475 LEU A CA 1
ATOM 3827 C C . LEU A 1 475 ? -25.523 -12.531 14.780 1.00 93.31 475 LEU A C 1
ATOM 3829 O O . LEU A 1 475 ? -25.997 -13.050 15.785 1.00 93.31 475 LEU A O 1
ATOM 3833 N N . LYS A 1 476 ? -26.264 -11.806 13.933 1.00 92.56 476 LYS A N 1
ATOM 3834 C CA . LYS A 1 476 ? -27.705 -11.590 14.116 1.00 92.56 476 LYS A CA 1
ATOM 3835 C C . LYS A 1 476 ? -28.484 -12.903 14.169 1.00 92.56 476 LYS A C 1
ATOM 3837 O O . LYS A 1 476 ? -29.322 -13.066 15.051 1.00 92.56 476 LYS A O 1
ATOM 3842 N N . VAL A 1 477 ? -28.206 -13.822 13.244 1.00 94.38 477 VAL A N 1
ATOM 3843 C CA . VAL A 1 477 ? -28.882 -15.125 13.189 1.00 94.38 477 VAL A CA 1
ATOM 3844 C C . VAL A 1 477 ? -28.581 -15.930 14.449 1.00 94.38 477 VAL A C 1
ATOM 3846 O O . VAL A 1 477 ? -29.508 -16.376 15.122 1.00 94.38 477 VAL A O 1
ATOM 3849 N N . LEU A 1 478 ? -27.308 -16.030 14.833 1.00 93.88 478 LEU A N 1
ATOM 3850 C CA . LEU A 1 478 ? -26.904 -16.762 16.034 1.00 93.88 478 LEU A CA 1
ATOM 3851 C C . LEU A 1 478 ? -27.514 -16.188 17.320 1.00 93.88 478 LEU A C 1
ATOM 3853 O O . LEU A 1 478 ? -27.932 -16.955 18.185 1.00 93.88 478 LEU A O 1
ATOM 3857 N N . VAL A 1 479 ? -27.594 -14.857 17.444 1.00 92.75 479 VAL A N 1
ATOM 3858 C CA . VAL A 1 479 ? -28.255 -14.200 18.585 1.00 92.75 479 VAL A CA 1
ATOM 3859 C C . VAL A 1 479 ? -29.753 -14.501 18.581 1.00 92.75 479 VAL A C 1
ATOM 3861 O O . VAL A 1 479 ? -30.293 -14.869 19.619 1.00 92.75 479 VAL A O 1
ATOM 3864 N N . SER A 1 480 ? -30.424 -14.412 17.426 1.00 93.00 480 SER A N 1
ATOM 3865 C CA . SER A 1 480 ? -31.867 -14.696 17.320 1.00 93.00 480 SER A CA 1
ATOM 3866 C C . SER A 1 480 ? -32.231 -16.148 17.649 1.00 93.00 480 SER A C 1
ATOM 3868 O O . SER A 1 480 ? -33.339 -16.417 18.100 1.00 93.00 480 SER A O 1
ATOM 3870 N N . LYS A 1 481 ? -31.289 -17.078 17.455 1.00 93.19 481 LYS A N 1
ATOM 3871 C CA . LYS A 1 481 ? -31.424 -18.500 17.798 1.00 93.19 481 LYS A CA 1
ATOM 3872 C C . LYS A 1 481 ? -30.969 -18.823 19.227 1.00 93.19 481 LYS A C 1
ATOM 3874 O O . LYS A 1 481 ? -30.986 -19.984 19.611 1.00 93.19 481 LYS A O 1
ATOM 3879 N N . GLY A 1 482 ? -30.522 -17.830 20.001 1.00 92.38 482 GLY A N 1
ATOM 3880 C CA . GLY A 1 482 ? -30.032 -18.024 21.371 1.00 92.38 482 GLY A CA 1
ATOM 3881 C C . GLY A 1 482 ? -28.693 -18.767 21.479 1.00 92.38 482 GLY A C 1
ATOM 3882 O O . GLY A 1 482 ? -28.265 -19.094 22.582 1.00 92.38 482 GLY A O 1
ATOM 3883 N N . LEU A 1 483 ? -28.002 -19.011 20.359 1.00 91.50 483 LEU A N 1
ATOM 3884 C CA . LEU A 1 483 ? -26.749 -19.778 20.312 1.00 91.50 483 LEU A CA 1
ATOM 3885 C C . LEU A 1 483 ? -25.550 -18.974 20.818 1.00 91.50 483 LEU A C 1
ATOM 3887 O O . LEU A 1 483 ? -24.542 -19.532 21.257 1.00 91.50 483 LEU A O 1
ATOM 3891 N N . ILE A 1 484 ? -25.648 -17.645 20.750 1.00 90.00 484 ILE A N 1
ATOM 3892 C CA . ILE A 1 484 ? -24.651 -16.729 21.290 1.00 90.00 484 ILE A CA 1
ATOM 3893 C C . ILE A 1 484 ? -25.321 -15.580 22.045 1.00 90.00 484 ILE A C 1
ATOM 3895 O O . ILE A 1 484 ? -26.442 -15.177 21.739 1.00 90.00 484 ILE A O 1
ATOM 3899 N N . LYS A 1 485 ? -24.608 -15.016 23.023 1.00 85.25 485 LYS A N 1
ATOM 3900 C CA . LYS A 1 485 ? -25.118 -13.907 23.833 1.00 85.25 485 LYS A CA 1
ATOM 3901 C C . LYS A 1 485 ? -25.212 -12.604 23.032 1.00 85.25 485 LYS A C 1
ATOM 3903 O O . LYS A 1 485 ? -24.350 -12.305 22.204 1.00 85.25 485 LYS A O 1
ATOM 3908 N N . HIS A 1 486 ? -26.211 -11.786 23.360 1.00 74.19 486 HIS A N 1
ATOM 3909 C CA . HIS A 1 486 ? -26.429 -10.466 22.758 1.00 74.19 486 HIS A CA 1
ATOM 3910 C C . HIS A 1 486 ? -25.317 -9.446 23.103 1.00 74.19 486 HIS A C 1
ATOM 3912 O O . HIS A 1 486 ? -25.132 -8.455 22.401 1.00 74.19 486 HIS A O 1
ATOM 3918 N N . ASP A 1 487 ? -24.540 -9.673 24.166 1.00 71.62 487 ASP A N 1
ATOM 3919 C CA . ASP A 1 487 ? -23.487 -8.766 24.645 1.00 71.62 487 ASP A CA 1
ATOM 3920 C C . ASP A 1 487 ? -22.106 -9.000 23.999 1.00 71.62 487 ASP A C 1
ATOM 3922 O O . ASP A 1 487 ? -21.118 -8.349 24.367 1.00 71.62 487 ASP A O 1
ATOM 3926 N N . ILE A 1 488 ? -22.008 -9.903 23.016 1.00 74.56 488 ILE A N 1
ATOM 3927 C CA . ILE A 1 488 ? -20.759 -10.129 22.285 1.00 74.56 488 ILE A CA 1
ATOM 3928 C C . ILE A 1 488 ? -20.308 -8.825 21.650 1.00 74.56 488 ILE A C 1
ATOM 3930 O O . ILE A 1 488 ? -21.019 -8.224 20.855 1.00 74.56 488 ILE A O 1
ATOM 3934 N N . LYS A 1 489 ? -19.075 -8.417 21.963 1.00 78.19 489 LYS A N 1
ATOM 3935 C CA . LYS A 1 489 ? -18.448 -7.201 21.436 1.00 78.19 489 LYS A CA 1
ATOM 3936 C C . LYS A 1 489 ? -18.213 -7.365 19.927 1.00 78.19 489 LYS A C 1
ATOM 3938 O O . LYS A 1 489 ? -17.196 -7.965 19.557 1.00 78.19 489 LYS A O 1
ATOM 3943 N N . PRO A 1 490 ? -19.054 -6.797 19.038 1.00 75.12 490 PRO A N 1
ATOM 3944 C CA . PRO A 1 490 ? -19.003 -7.112 17.604 1.00 75.12 490 PRO A CA 1
ATOM 3945 C C . PRO A 1 490 ? -17.677 -6.677 16.972 1.00 75.12 490 PRO A C 1
ATOM 3947 O O . PRO A 1 490 ? -17.125 -7.341 16.099 1.00 75.12 490 PRO A O 1
ATOM 3950 N N . VAL A 1 491 ? -17.091 -5.609 17.520 1.00 78.88 491 VAL A N 1
ATOM 3951 C CA . VAL A 1 491 ? -15.760 -5.105 17.169 1.00 78.88 491 VAL A CA 1
ATOM 3952 C C . VAL A 1 491 ? -14.687 -6.196 17.216 1.00 78.88 491 VAL A C 1
ATOM 3954 O O . VAL A 1 491 ? -13.806 -6.216 16.361 1.00 78.88 491 VAL A O 1
ATOM 3957 N N . TRP A 1 492 ? -14.739 -7.108 18.191 1.00 84.00 492 TRP A N 1
ATOM 3958 C CA . TRP A 1 492 ? -13.751 -8.181 18.303 1.00 84.00 492 TRP A CA 1
ATOM 3959 C C . TRP A 1 492 ? -13.933 -9.239 17.210 1.00 84.00 492 TRP A C 1
ATOM 3961 O O . TRP A 1 492 ? -12.952 -9.721 16.646 1.00 84.00 492 TRP A O 1
ATOM 3971 N N . VAL A 1 493 ? -15.183 -9.533 16.849 1.00 87.94 493 VAL A N 1
ATOM 3972 C CA . VAL A 1 493 ? -15.534 -10.490 15.791 1.00 87.94 493 VAL A CA 1
ATOM 3973 C C . VAL A 1 493 ? -15.035 -10.004 14.425 1.00 87.94 493 VAL A C 1
ATOM 3975 O O . VAL A 1 493 ? -14.441 -10.765 13.657 1.00 87.94 493 VAL A O 1
ATOM 3978 N N . PHE A 1 494 ? -15.174 -8.710 14.133 1.00 88.19 494 PHE A N 1
ATOM 3979 C CA . PHE A 1 494 ? -14.707 -8.131 12.865 1.00 88.19 494 PHE A CA 1
ATOM 3980 C C . PHE A 1 494 ? -13.180 -8.101 12.725 1.00 88.19 494 PHE A C 1
ATOM 3982 O O . PHE A 1 494 ? -12.661 -8.080 11.609 1.00 88.19 494 PHE A O 1
ATOM 3989 N N . GLN A 1 495 ? -12.449 -8.138 13.842 1.00 86.25 495 GLN A N 1
ATOM 3990 C CA . GLN A 1 495 ? -10.984 -8.172 13.848 1.00 86.25 495 GLN A CA 1
ATOM 3991 C C . GLN A 1 495 ? -10.407 -9.575 13.633 1.00 86.25 495 GLN A C 1
ATOM 3993 O O . GLN A 1 495 ? -9.209 -9.703 13.371 1.00 86.25 495 GLN A O 1
ATOM 3998 N N . GLN A 1 496 ? -11.223 -10.626 13.740 1.00 89.31 496 GLN A N 1
ATOM 3999 C CA . GLN A 1 496 ? -10.748 -11.992 13.561 1.00 89.31 496 GLN A CA 1
ATOM 4000 C C . GLN A 1 496 ? -10.287 -12.256 12.124 1.00 89.31 496 GLN A C 1
ATOM 4002 O O . GLN A 1 496 ? -10.810 -11.692 11.157 1.00 89.31 496 GLN A O 1
ATOM 4007 N N . THR A 1 497 ? -9.319 -13.162 11.979 1.00 90.62 497 THR A N 1
ATOM 4008 C CA . THR A 1 497 ? -8.990 -13.728 10.669 1.00 90.62 497 THR A CA 1
ATOM 4009 C C . THR A 1 497 ? -10.189 -14.484 10.112 1.00 90.62 497 THR A C 1
ATOM 4011 O O . THR A 1 497 ? -11.082 -14.876 10.857 1.00 90.62 497 THR A O 1
ATOM 4014 N N . GLU A 1 498 ? -10.202 -14.683 8.799 1.00 88.81 498 GLU A N 1
ATOM 4015 C CA . GLU A 1 498 ? -11.276 -15.402 8.115 1.00 88.81 498 GLU A CA 1
ATOM 4016 C C . GLU A 1 498 ? -11.517 -16.788 8.710 1.00 88.81 498 GLU A C 1
ATOM 4018 O O . GLU A 1 498 ? -12.606 -17.074 9.190 1.00 88.81 498 GLU A O 1
ATOM 4023 N N . THR A 1 499 ? -10.455 -17.585 8.817 1.00 90.44 499 THR A N 1
ATOM 4024 C CA . THR A 1 499 ? -10.495 -18.924 9.413 1.00 90.44 499 THR A CA 1
ATOM 4025 C C . THR A 1 499 ? -11.059 -18.904 10.829 1.00 90.44 499 THR A C 1
ATOM 4027 O O . THR A 1 499 ? -11.977 -19.648 11.134 1.00 90.44 499 THR A O 1
ATOM 4030 N N . ARG A 1 500 ? -10.582 -17.993 11.692 1.00 93.12 500 ARG A N 1
ATOM 4031 C CA . ARG A 1 500 ? -11.077 -17.911 13.075 1.00 93.12 500 ARG A CA 1
ATOM 4032 C C . ARG A 1 500 ? -12.545 -17.524 13.140 1.00 93.12 500 ARG A C 1
ATOM 4034 O O . ARG A 1 500 ? -13.237 -17.990 14.037 1.00 93.12 500 ARG A O 1
ATOM 4041 N N . PHE A 1 501 ? -12.995 -16.644 12.252 1.00 92.88 501 PHE A N 1
ATOM 4042 C CA . PHE A 1 501 ? -14.397 -16.267 12.209 1.00 92.88 501 PHE A CA 1
ATOM 4043 C C . PHE A 1 501 ? -15.262 -17.465 11.800 1.00 92.88 501 PHE A C 1
ATOM 4045 O O . PHE A 1 501 ? -16.212 -17.786 12.510 1.00 92.88 501 PHE A O 1
ATOM 4052 N N . LEU A 1 502 ? -14.884 -18.152 10.717 1.00 90.88 502 LEU A N 1
ATOM 4053 C CA . LEU A 1 502 ? -15.589 -19.337 10.233 1.00 90.88 502 LEU A CA 1
ATOM 4054 C C . LEU A 1 502 ? -15.642 -20.432 11.301 1.00 90.88 502 LEU A C 1
ATOM 4056 O O . LEU A 1 502 ? -16.727 -20.913 11.607 1.00 90.88 502 LEU A O 1
ATOM 4060 N N . ASP A 1 503 ? -14.516 -20.759 11.932 1.00 90.94 503 ASP A N 1
ATOM 4061 C CA . ASP A 1 503 ? -14.459 -21.791 12.971 1.00 90.94 503 ASP A CA 1
ATOM 4062 C C . ASP A 1 503 ? -15.356 -21.442 14.167 1.00 90.94 503 ASP A C 1
ATOM 4064 O O . ASP A 1 503 ? -16.119 -22.277 14.640 1.00 90.94 503 ASP A O 1
ATOM 4068 N N . ASN A 1 504 ? -15.285 -20.200 14.662 1.00 91.12 504 ASN A N 1
ATOM 4069 C CA . ASN A 1 504 ? -15.949 -19.819 15.911 1.00 91.12 504 ASN A CA 1
ATOM 4070 C C . ASN A 1 504 ? -17.438 -19.489 15.755 1.00 91.12 504 ASN A C 1
ATOM 4072 O O . ASN A 1 504 ? -18.176 -19.607 16.735 1.00 91.12 504 ASN A O 1
ATOM 4076 N N . PHE A 1 505 ? -17.856 -19.007 14.582 1.00 92.06 505 PHE A N 1
ATOM 4077 C CA . PHE A 1 505 ? -19.187 -18.427 14.370 1.00 92.06 505 PHE A CA 1
ATOM 4078 C C . PHE A 1 505 ? -19.934 -18.998 13.170 1.00 92.06 505 PHE A C 1
ATOM 4080 O O . PHE A 1 505 ? -21.106 -18.691 13.022 1.00 92.06 505 PHE A O 1
ATOM 4087 N N . VAL A 1 506 ? -19.309 -19.804 12.314 1.00 91.19 506 VAL A N 1
ATOM 4088 C CA . VAL A 1 506 ? -20.019 -20.456 11.206 1.00 91.19 506 VAL A CA 1
ATOM 4089 C C . VAL A 1 506 ? -20.015 -21.958 11.431 1.00 91.19 506 VAL A C 1
ATOM 4091 O O . VAL A 1 506 ? -21.014 -22.491 11.897 1.00 91.19 506 VAL A O 1
ATOM 4094 N N . LEU A 1 507 ? -18.877 -22.621 11.217 1.00 90.38 507 LEU A N 1
ATOM 4095 C CA . LEU A 1 507 ? -18.718 -24.078 11.267 1.00 90.38 507 LEU A CA 1
ATOM 4096 C C . LEU A 1 507 ? -19.176 -24.685 12.595 1.00 90.38 507 LEU A C 1
ATOM 4098 O O . LEU A 1 507 ? -19.834 -25.720 12.592 1.00 90.38 507 LEU A O 1
ATOM 4102 N N . LYS A 1 508 ? -18.895 -24.012 13.718 1.00 91.50 508 LYS A N 1
ATOM 4103 C CA . LYS A 1 508 ? -19.340 -24.444 15.049 1.00 91.50 508 LYS A CA 1
ATOM 4104 C C . LYS A 1 508 ? -20.862 -24.609 15.169 1.00 91.50 508 LYS A C 1
ATOM 4106 O O . LYS A 1 508 ? -21.292 -25.429 15.967 1.00 91.50 508 LYS A O 1
ATOM 4111 N N . TYR A 1 509 ? -21.642 -23.842 14.409 1.00 92.00 509 TYR A N 1
ATOM 4112 C CA . TYR A 1 509 ? -23.103 -23.783 14.519 1.00 92.00 509 TYR A CA 1
ATOM 4113 C C . TYR A 1 509 ? -23.819 -24.242 13.242 1.00 92.00 509 TYR A C 1
ATOM 4115 O O . TYR A 1 509 ? -25.018 -24.028 13.119 1.00 92.00 509 TYR A O 1
ATOM 4123 N N . VAL A 1 510 ? -23.123 -24.863 12.279 1.00 87.56 510 VAL A N 1
ATOM 4124 C CA . VAL A 1 510 ? -23.771 -25.373 11.050 1.00 87.56 510 VAL A CA 1
ATOM 4125 C C . VAL A 1 510 ? -24.775 -26.485 11.372 1.00 87.56 510 VAL A C 1
ATOM 4127 O O . VAL A 1 510 ? -25.794 -26.583 10.703 1.00 87.56 510 VAL A O 1
ATOM 4130 N N . GLY A 1 511 ? -24.533 -27.287 12.415 1.00 87.31 511 GLY A N 1
ATOM 4131 C CA . GLY A 1 511 ? -25.505 -28.287 12.873 1.00 87.31 511 GLY A CA 1
ATOM 4132 C C . GLY A 1 511 ? -26.804 -27.663 13.400 1.00 87.31 511 GLY A C 1
ATOM 4133 O O . GLY A 1 511 ? -27.881 -28.181 13.130 1.00 87.31 511 GLY A O 1
ATOM 4134 N N . ASP A 1 512 ? -26.706 -26.524 14.091 1.00 93.19 512 ASP A N 1
ATOM 4135 C CA . ASP A 1 512 ? -27.857 -25.806 14.656 1.00 93.19 512 ASP A CA 1
ATOM 4136 C C . ASP A 1 512 ? -28.547 -24.889 13.627 1.00 93.19 512 ASP A C 1
ATOM 4138 O O . ASP A 1 512 ? -29.751 -24.634 13.698 1.00 93.19 512 ASP A O 1
ATOM 4142 N N . VAL A 1 513 ? -27.777 -24.352 12.674 1.00 90.25 513 VAL A N 1
ATOM 4143 C CA . VAL A 1 513 ? -28.227 -23.441 11.614 1.00 90.25 513 VAL A CA 1
ATOM 4144 C C . VAL A 1 513 ? -27.606 -23.875 10.275 1.00 90.25 513 VAL A C 1
ATOM 4146 O O . VAL A 1 513 ? -26.568 -23.340 9.869 1.00 90.25 513 VAL A O 1
ATOM 4149 N N . PRO A 1 514 ? -28.237 -24.821 9.554 1.00 85.38 514 PRO A N 1
ATOM 4150 C CA . PRO A 1 514 ? -27.665 -25.421 8.342 1.00 85.38 514 PRO A CA 1
ATOM 4151 C C . PRO A 1 514 ? -27.302 -24.423 7.233 1.00 85.38 514 PRO A C 1
ATOM 4153 O O . PRO A 1 514 ? -26.291 -24.587 6.555 1.00 85.38 514 PRO A O 1
ATOM 4156 N N . ASN A 1 515 ? -28.064 -23.335 7.085 1.00 88.94 515 ASN A N 1
ATOM 4157 C CA . ASN A 1 515 ? -27.845 -22.310 6.058 1.00 88.94 515 ASN A CA 1
ATOM 4158 C C . ASN A 1 515 ? -26.879 -21.183 6.482 1.00 88.94 515 ASN A C 1
ATOM 4160 O O . ASN A 1 515 ? -26.733 -20.187 5.773 1.00 88.94 515 ASN A O 1
ATOM 4164 N N . LEU A 1 516 ? -26.188 -21.293 7.623 1.00 88.50 516 LEU A N 1
ATOM 4165 C CA . LEU A 1 516 ? -25.342 -20.207 8.138 1.00 88.50 516 LEU A CA 1
ATOM 4166 C C . LEU A 1 516 ? -24.149 -19.881 7.227 1.00 88.50 516 LEU A C 1
ATOM 4168 O O . LEU A 1 516 ? -23.735 -18.724 7.128 1.00 88.50 516 LEU A O 1
ATOM 4172 N N . LEU A 1 517 ? -23.613 -20.894 6.540 1.00 88.56 517 LEU A N 1
ATOM 4173 C CA . LEU A 1 517 ? -22.541 -20.717 5.563 1.00 88.56 517 LEU A CA 1
ATOM 4174 C C . LEU A 1 517 ? -23.034 -19.972 4.313 1.00 88.56 517 LEU A C 1
ATOM 4176 O O . LEU A 1 517 ? -22.323 -19.119 3.789 1.00 88.56 517 LEU A O 1
ATOM 4180 N N . GLU A 1 518 ? -24.261 -20.238 3.871 1.00 89.19 518 GLU A N 1
ATOM 4181 C CA . GLU A 1 518 ? -24.895 -19.509 2.768 1.00 89.19 518 GLU A CA 1
ATOM 4182 C C . GLU A 1 518 ? -25.177 -18.061 3.165 1.00 89.19 518 GLU A C 1
ATOM 4184 O O . GLU A 1 518 ? -24.844 -17.151 2.416 1.00 89.19 518 GLU A O 1
ATOM 4189 N N . ILE A 1 519 ? -25.679 -17.822 4.381 1.00 88.38 519 ILE A N 1
ATOM 4190 C CA . ILE A 1 519 ? -25.884 -16.467 4.923 1.00 88.38 519 ILE A CA 1
ATOM 4191 C C . ILE A 1 519 ? -24.568 -15.683 4.965 1.00 88.38 519 ILE A C 1
ATOM 4193 O O . ILE A 1 519 ? -24.552 -14.479 4.694 1.00 88.38 519 ILE A O 1
ATOM 4197 N N . TYR A 1 520 ? -23.465 -16.352 5.308 1.00 88.38 520 TYR A N 1
ATOM 4198 C CA . TYR A 1 520 ? -22.141 -15.743 5.282 1.00 88.38 520 TYR A CA 1
ATOM 4199 C C . TYR A 1 520 ? -21.677 -15.416 3.856 1.00 88.38 520 TYR A C 1
ATOM 4201 O O . TYR A 1 520 ? -21.144 -14.334 3.615 1.00 88.38 520 TYR A O 1
ATOM 4209 N N . ASN A 1 521 ? -21.900 -16.331 2.914 1.00 84.81 521 ASN A N 1
ATOM 4210 C CA . ASN A 1 521 ? -21.456 -16.197 1.527 1.00 84.81 521 ASN A CA 1
ATOM 4211 C C . ASN A 1 521 ? -22.404 -15.377 0.644 1.00 84.81 521 ASN A C 1
ATOM 4213 O O . ASN A 1 521 ? -22.025 -15.026 -0.472 1.00 84.81 521 ASN A O 1
ATOM 4217 N N . ALA A 1 522 ? -23.604 -15.054 1.126 1.00 75.56 522 ALA A N 1
ATOM 4218 C CA . ALA A 1 522 ? -24.576 -14.220 0.438 1.00 75.56 522 ALA A CA 1
ATOM 4219 C C . ALA A 1 522 ? -24.074 -12.767 0.357 1.00 75.56 522 ALA A C 1
ATOM 4221 O O . ALA A 1 522 ? -24.523 -11.883 1.089 1.00 75.56 522 ALA A O 1
ATOM 4222 N N . ALA A 1 523 ? -23.115 -12.507 -0.528 1.00 53.66 523 ALA A N 1
ATOM 4223 C CA . ALA A 1 523 ? -22.929 -11.197 -1.129 1.00 53.66 523 ALA A CA 1
ATOM 4224 C C . ALA A 1 523 ? -23.994 -11.038 -2.224 1.00 53.66 523 ALA A C 1
ATOM 4226 O O . ALA A 1 523 ? -24.255 -11.971 -2.977 1.00 53.66 523 ALA A O 1
ATOM 4227 N N . GLU A 1 524 ? -24.647 -9.881 -2.254 1.00 47.34 524 GLU A N 1
ATOM 4228 C CA . GLU A 1 524 ? -25.791 -9.556 -3.107 1.00 47.34 524 GLU A CA 1
ATOM 4229 C C . GLU A 1 524 ? -25.601 -9.981 -4.569 1.00 47.34 524 GLU A C 1
ATOM 4231 O O . GLU A 1 524 ? -24.850 -9.388 -5.338 1.00 47.34 524 GLU A O 1
ATOM 4236 N N . THR A 1 525 ? -26.367 -10.986 -4.979 1.00 37.28 525 THR A N 1
ATOM 4237 C CA . THR A 1 525 ? -26.892 -11.072 -6.338 1.00 37.28 525 THR A CA 1
ATOM 4238 C C . THR A 1 525 ? -27.893 -9.918 -6.487 1.00 37.28 525 THR A C 1
ATOM 4240 O O . THR A 1 525 ? -29.044 -10.066 -6.086 1.00 37.28 525 THR A O 1
ATOM 4243 N N . LYS A 1 526 ? -27.413 -8.739 -6.920 1.00 31.92 526 LYS A N 1
ATOM 4244 C CA . LYS A 1 526 ? -28.107 -7.567 -7.528 1.00 31.92 526 LYS A CA 1
ATOM 4245 C C . LYS A 1 526 ? -27.144 -6.363 -7.416 1.00 31.92 526 LYS A C 1
ATOM 4247 O O . LYS A 1 526 ? -26.648 -6.116 -6.328 1.00 31.92 526 LYS A O 1
ATOM 4252 N N . ALA A 1 527 ? -26.799 -5.589 -8.444 1.00 27.56 527 ALA A N 1
ATOM 4253 C CA . ALA A 1 527 ? -27.414 -5.348 -9.745 1.00 27.56 527 ALA A CA 1
ATOM 4254 C C . ALA A 1 527 ? -26.384 -5.425 -10.894 1.00 27.56 527 ALA A C 1
ATOM 4256 O O . ALA A 1 527 ? -25.203 -5.134 -10.697 1.00 27.56 527 ALA A O 1
ATOM 4257 N N . ILE A 1 528 ? -26.885 -5.862 -12.053 1.00 30.91 528 ILE A N 1
ATOM 4258 C CA . ILE A 1 528 ? -26.267 -5.786 -13.385 1.00 30.91 528 ILE A CA 1
ATOM 4259 C C . ILE A 1 528 ? -26.217 -4.327 -13.833 1.00 30.91 528 ILE A C 1
ATOM 4261 O O . ILE A 1 528 ? -27.194 -3.608 -13.516 1.00 30.91 528 ILE A O 1
#